Protein AF-Q0HXY3-F1 (afdb_monomer)

Organism: Shewanella sp. (strain MR-7) (NCBI:txid60481)

pLDDT: mean 82.71, std 18.25, range [19.34, 97.94]

Solvent-accessible surface area (backbone atoms only — not comparable to full-atom values): 30133 Å² total; per-residue (Å²): 135,92,78,84,83,84,85,86,87,85,85,87,88,84,88,83,87,74,91,70,56,56,65,58,50,50,54,48,46,68,63,44,48,60,58,51,49,53,45,46,51,52,42,51,54,27,43,51,42,21,31,52,54,48,51,40,48,50,54,32,41,35,62,75,39,20,64,61,47,22,52,50,24,40,48,37,50,49,47,48,60,75,46,47,89,62,48,89,73,83,52,49,72,50,51,52,53,43,42,35,51,50,37,33,39,37,62,71,59,55,51,74,68,55,48,57,56,50,52,31,62,60,63,67,52,95,54,72,78,72,66,78,78,70,94,78,74,95,70,90,75,92,77,77,91,57,96,66,81,86,58,61,68,61,52,53,47,53,50,47,52,52,50,49,54,51,51,52,52,53,52,63,74,45,65,82,48,81,74,85,75,84,73,52,44,64,60,34,66,57,44,61,84,72,54,55,65,56,43,40,48,40,61,74,69,46,38,76,47,73,45,79,58,91,96,45,76,46,80,56,77,72,70,64,79,62,60,68,62,62,69,97,61,80,51,61,51,77,44,78,42,69,46,80,42,75,39,55,87,67,10,53,46,63,45,96,70,88,81,74,94,52,81,78,36,49,64,41,47,57,50,43,61,66,68,32,59,95,61,67,63,64,59,38,63,34,63,79,46,76,50,74,49,74,57,72,92,51,90,75,51,72,64,56,48,52,43,44,50,50,51,51,47,39,54,51,21,52,42,44,49,48,35,26,54,38,38,33,46,49,14,62,46,66,70,48,22,41,51,21,62,66,51,88,61,61,79,64,72,52,68,55,58,52,45,53,65,66,36,63,88,53,87,82,58,84,48,71,73,40,50,52,25,37,40,46,8,47,45,54,55,43,71,42,26,57,44,78,49,77,54,99,88,46,55,44,46,41,65,47,74,56,88,85,72,70,51,75,71,58,44,26,47,52,53,20,55,54,50,20,72,77,74,41,66,81,85,33,41,36,68,45,29,47,53,12,28,51,55,42,48,52,57,28,50,49,50,46,41,61,72,33,42,51,31,70,48,77,92,67,85,74,53,72,72,57,48,57,65,49,68,81,51,71,69,54,61,66,90,78,44,42,76,88,44,40,64,57,48,53,52,53,36,53,57,35,43,77,71,77,36,74,50,44,38,32,74,43,96,70,47,23,30,34,80,44,107

Radius of gyration: 29.01 Å; Cα contacts (8 Å, |Δi|>4): 582; chains: 1; bounding box: 80×61×80 Å

Mean predicted aligned error: 11.61 Å

Sequence (517 aa):
MCGRFFTCYFTFNCMYTGSLISKQTDIMNRKLEPFKREREECNALSDVTNFIAQEIYKLAVIKQYPNEYSEIFNLARNITKELTDLFDQGFNPELEALRDALVDLIVHGATKSDFEGYVSSVLQIENINKLEFGSITPNLESTDNSGEPFDYEKHEHEIKVAAFGVAKQIFFKNRGFKTTIPHKYPPSVIGYRYDYHEALEYYYGLYYHSQVGGNTTTFYHAPYDSFRPYAGRIVDQSKCIEREFLVPDTALSKKESLIYSNSEAIQPMCSLDLLRGEEPKESVIKTTEIRFRLDLSEPLSNDELDRALARLRSVISSAQYSNSVASMLLAENETELIKAYNMPSLKHVEHTEFKRLHKVSLPELNSPHQAKAYLCGLIVLFEHYVRVNSSSDSLSFSWGKNEDGLSTLLRFGAVSIELSKVHGEEGFSAGSVEKGYKLVKEVFNSHIREFQFRRVQFNARLNTKQREKLKGLDPVRLELLHPDDVSRVQEDIERLKRKGRQASVKAQINGSYIITW

Nearest PDB structures (foldseek):
  8otz-assembly1_DP  TM=1.827E-01  e=6.854E+00  Bos taurus
  7rro-assembly1_B0  TM=1.826E-01  e=8.584E+00  Bos taurus

Foldseek 3Di:
DDDDDDDDDDDDDDDDDDDPVVVVCVVVCVVVVVVVVVLLQLLLLLQLLLVLLLLLLLLLCCAPPQPLLQVLLLLLVVLCVLCVVLPPLPCNVLSLVLSLQLSLCLAVLHDPVSLVVVLCVSLVPPDPPVLPDDDDDPDPPPDPPDPDPDDPVVSSVVSSSVSSVSSVVSNVVSRPNDDPDPAQWRSSSSNDDFDLVQQLCCLVVVLSDFDDDPPDTDHDDRSDGRTFTDDPDDFKDKDFDKDKDFADCLAQLNDPDDDDDDPLLVVLSVLSVVLCPPDGDGMAMAGDDMDMDGDVPDDDDPLNVVLRVLVVLQVQQVRLVSQLSRQLSNHNDSVSSSCSVPRDGRDHDPPSNNSNSRRDDAPPSDRSLLSSLLSLLSCLSCVQFWDWDDDPSTIGIHGDGDPVPDDSLVVLVVSLVVCCVVPNNPQSHSVSNVVSNVSSVVSSVVSSLVSQALEEDPPDDDDPVRLVVQVPFDFDDLVSGDPVCSVVVVVVQVVCVVVVHRWGWTADPSNGIYIDD

Structure (mmCIF, N/CA/C/O backbone):
data_AF-Q0HXY3-F1
#
_entry.id   AF-Q0HXY3-F1
#
loop_
_atom_site.group_PDB
_atom_site.id
_atom_site.type_symbol
_atom_site.label_atom_id
_atom_site.label_alt_id
_atom_site.label_comp_id
_atom_site.label_asym_id
_atom_site.label_entity_id
_atom_site.label_seq_id
_atom_site.pdbx_PDB_ins_code
_atom_site.Cartn_x
_atom_site.Cartn_y
_atom_site.Cartn_z
_atom_site.occupancy
_atom_site.B_iso_or_equiv
_atom_site.auth_seq_id
_atom_site.auth_comp_id
_atom_site.auth_asym_id
_atom_site.auth_atom_id
_atom_site.pdbx_PDB_model_num
ATOM 1 N N . MET A 1 1 ? 17.619 -3.295 20.178 1.00 21.39 1 MET A N 1
ATOM 2 C CA . MET A 1 1 ? 19.014 -3.091 19.743 1.00 21.39 1 MET A CA 1
ATOM 3 C C . MET A 1 1 ? 18.963 -2.198 18.521 1.00 21.39 1 MET A C 1
ATOM 5 O O . MET A 1 1 ? 18.390 -2.609 17.524 1.00 21.39 1 MET A O 1
ATOM 9 N N . CYS A 1 2 ? 19.430 -0.957 18.655 1.00 20.14 2 CYS A N 1
ATOM 10 C CA . CYS A 1 2 ? 19.464 0.022 17.571 1.00 20.14 2 CYS A CA 1
ATOM 11 C C . CYS A 1 2 ? 20.668 -0.271 16.671 1.00 20.14 2 CYS A C 1
ATOM 13 O O . CYS A 1 2 ? 21.805 -0.094 17.108 1.00 20.14 2 CYS A O 1
ATOM 15 N N . GLY A 1 3 ? 20.418 -0.728 15.446 1.00 19.69 3 GLY A N 1
ATOM 16 C CA . GLY A 1 3 ? 21.417 -0.808 14.384 1.00 19.69 3 GLY A CA 1
ATOM 17 C C . GLY A 1 3 ? 21.293 0.426 13.499 1.00 19.69 3 GLY A C 1
ATOM 18 O O . GLY A 1 3 ? 20.241 0.663 12.918 1.00 19.69 3 GLY A O 1
ATOM 19 N N . ARG A 1 4 ? 22.346 1.242 13.468 1.00 19.92 4 ARG A N 1
ATOM 20 C CA . ARG A 1 4 ? 22.496 2.398 12.580 1.00 19.92 4 ARG A CA 1
ATOM 21 C C . ARG A 1 4 ? 22.660 1.892 11.143 1.00 19.92 4 ARG A C 1
ATOM 23 O O . ARG A 1 4 ? 23.578 1.115 10.900 1.00 19.92 4 ARG A O 1
ATOM 30 N N . PHE A 1 5 ? 21.817 2.339 10.216 1.00 21.59 5 PHE A N 1
ATOM 31 C CA . PHE A 1 5 ? 22.003 2.075 8.789 1.00 21.59 5 PHE A CA 1
ATOM 32 C C . PHE A 1 5 ? 23.093 2.993 8.220 1.00 21.59 5 PHE A C 1
ATOM 34 O O . PHE A 1 5 ? 23.092 4.203 8.451 1.00 21.59 5 PHE A O 1
ATOM 41 N N . PHE A 1 6 ? 24.056 2.389 7.524 1.00 21.06 6 PHE A N 1
ATOM 42 C CA . PHE A 1 6 ? 25.170 3.065 6.865 1.00 21.06 6 PHE A CA 1
ATOM 43 C C . PHE A 1 6 ? 24.721 3.704 5.544 1.00 21.06 6 PHE A C 1
ATOM 45 O O . PHE A 1 6 ? 24.040 3.089 4.730 1.00 21.06 6 PHE A O 1
ATOM 52 N N . THR A 1 7 ? 25.145 4.948 5.330 1.00 21.31 7 THR A N 1
ATOM 53 C CA . THR A 1 7 ? 24.964 5.727 4.099 1.00 21.31 7 THR A CA 1
ATOM 54 C C . THR A 1 7 ? 26.051 5.347 3.085 1.00 21.31 7 THR A C 1
ATOM 56 O O . THR A 1 7 ? 27.235 5.479 3.394 1.00 21.31 7 THR A O 1
ATOM 59 N N . CYS A 1 8 ? 25.684 4.901 1.879 1.00 19.86 8 CYS A N 1
ATOM 60 C CA . CYS A 1 8 ? 26.626 4.735 0.762 1.00 19.86 8 CYS A CA 1
ATOM 61 C C . CYS A 1 8 ? 26.729 6.033 -0.057 1.00 19.86 8 CYS A C 1
ATOM 63 O O . CYS A 1 8 ? 25.716 6.602 -0.458 1.00 19.86 8 CYS A O 1
ATOM 65 N N . TYR A 1 9 ? 27.958 6.489 -0.317 1.00 20.53 9 TYR A N 1
ATOM 66 C CA . TYR A 1 9 ? 28.270 7.634 -1.177 1.00 20.53 9 TYR A CA 1
ATOM 67 C C . TYR A 1 9 ? 28.681 7.137 -2.567 1.00 20.53 9 TYR A C 1
ATOM 69 O O . TYR A 1 9 ? 29.635 6.372 -2.677 1.00 20.53 9 TYR A O 1
ATOM 77 N N . PHE A 1 10 ? 28.032 7.623 -3.625 1.00 21.39 10 PHE A N 1
ATOM 78 C CA . PHE A 1 10 ? 28.532 7.498 -4.997 1.00 21.39 10 PHE A CA 1
ATOM 79 C C . PHE A 1 10 ? 28.886 8.885 -5.543 1.00 21.39 10 PHE A C 1
ATOM 81 O O . PHE A 1 10 ? 28.029 9.761 -5.652 1.00 21.39 10 PHE A O 1
ATOM 88 N N . THR A 1 11 ? 30.155 9.092 -5.894 1.00 19.34 11 THR A N 1
ATOM 89 C CA . THR A 1 11 ? 30.667 10.288 -6.578 1.00 19.34 11 THR A CA 1
ATOM 90 C C . THR A 1 11 ? 30.935 9.961 -8.045 1.00 19.34 11 THR A C 1
ATOM 92 O O . THR A 1 11 ? 31.840 9.192 -8.354 1.00 19.34 11 THR A O 1
ATOM 95 N N . PHE A 1 12 ? 30.195 10.584 -8.964 1.00 21.41 12 PHE A N 1
ATOM 96 C CA . PHE A 1 12 ? 30.535 10.595 -10.390 1.00 21.41 12 PHE A CA 1
ATOM 97 C C . PHE A 1 12 ? 31.265 11.899 -10.731 1.00 21.41 12 PHE A C 1
ATOM 99 O O . PHE A 1 12 ? 30.680 12.979 -10.679 1.00 21.41 12 PHE A O 1
ATOM 106 N N . ASN A 1 13 ? 32.546 11.802 -11.091 1.00 19.45 13 ASN A N 1
ATOM 107 C CA . ASN A 1 13 ? 33.308 12.902 -11.682 1.00 19.45 13 ASN A CA 1
ATOM 108 C C . ASN A 1 13 ? 33.242 12.784 -13.207 1.00 19.45 13 ASN A C 1
ATOM 110 O O . ASN A 1 13 ? 33.791 11.844 -13.773 1.00 19.45 13 ASN A O 1
ATOM 114 N N . CYS A 1 14 ? 32.623 13.757 -13.875 1.00 21.66 14 CYS A N 1
ATOM 115 C CA . CYS A 1 14 ? 32.683 13.884 -15.328 1.00 21.66 14 CYS A CA 1
ATOM 116 C C . CYS A 1 14 ? 33.400 15.197 -15.673 1.00 21.66 14 CYS A C 1
ATOM 118 O O . CYS A 1 14 ? 32.903 16.282 -15.372 1.00 21.66 14 CYS A O 1
ATOM 120 N N . MET A 1 15 ? 34.590 15.101 -16.271 1.00 20.77 15 MET A N 1
ATOM 121 C CA . MET A 1 15 ? 35.350 16.248 -16.770 1.00 20.77 15 MET A CA 1
ATOM 122 C C . MET A 1 15 ? 35.171 16.427 -18.290 1.00 20.77 15 MET A C 1
ATOM 124 O O . MET A 1 15 ? 35.292 15.467 -19.042 1.00 20.77 15 MET A O 1
ATOM 128 N N . TYR A 1 16 ? 35.035 17.704 -18.679 1.00 23.64 16 TYR A N 1
ATOM 129 C CA . TYR A 1 16 ? 35.553 18.402 -19.877 1.00 23.64 16 TYR A CA 1
ATOM 130 C C . TYR A 1 16 ? 34.632 18.933 -21.009 1.00 23.64 16 TYR A C 1
ATOM 132 O O . TYR A 1 16 ? 33.894 18.209 -21.664 1.00 23.64 16 TYR A O 1
ATOM 140 N N . THR A 1 17 ? 34.883 20.234 -21.293 1.00 24.36 17 THR A N 1
ATOM 141 C CA . THR A 1 17 ? 34.627 21.107 -22.478 1.00 24.36 17 THR A CA 1
ATOM 142 C C . THR A 1 17 ? 33.166 21.368 -22.898 1.00 24.36 17 THR A C 1
ATOM 144 O O . THR A 1 17 ? 32.383 20.447 -22.997 1.00 24.36 17 THR A O 1
ATOM 147 N N . GLY A 1 18 ? 32.669 22.572 -23.220 1.00 23.97 18 GLY A N 1
ATOM 148 C CA . GLY A 1 18 ? 33.261 23.897 -23.426 1.00 23.97 18 GLY A CA 1
ATOM 149 C C . GLY A 1 18 ? 32.176 24.975 -23.684 1.00 23.97 18 GLY A C 1
ATOM 150 O O . GLY A 1 18 ? 31.422 24.910 -24.649 1.00 23.97 18 GLY A O 1
ATOM 151 N N . SER A 1 19 ? 32.110 25.960 -22.781 1.00 31.58 19 SER A N 1
ATOM 152 C CA . SER A 1 19 ? 31.764 27.402 -22.873 1.00 31.58 19 SER A CA 1
ATOM 153 C C . SER A 1 19 ? 30.618 27.998 -23.734 1.00 31.58 19 SER A C 1
ATOM 155 O O . SER A 1 19 ? 30.267 29.148 -23.469 1.00 31.58 19 SER A O 1
ATOM 157 N N . LEU A 1 20 ? 30.011 27.331 -24.719 1.00 29.36 20 LEU A N 1
ATOM 158 C CA . LEU A 1 20 ? 28.895 27.909 -25.514 1.00 29.36 20 LEU A CA 1
ATOM 159 C C . LEU A 1 20 ? 27.551 27.209 -25.277 1.00 29.36 20 LEU A C 1
ATOM 161 O O . LEU A 1 20 ? 26.500 27.833 -25.401 1.00 29.36 20 LEU A O 1
ATOM 165 N N . ILE A 1 21 ? 27.596 25.964 -24.804 1.00 31.11 21 ILE A N 1
ATOM 166 C CA . ILE A 1 21 ? 26.435 25.205 -24.330 1.00 31.11 21 ILE A CA 1
ATOM 167 C C . ILE A 1 21 ? 25.970 25.731 -22.957 1.00 31.11 21 ILE A C 1
ATOM 169 O O . ILE A 1 21 ? 24.773 25.807 -22.705 1.00 31.11 21 ILE A O 1
ATOM 173 N N . SER A 1 22 ? 26.877 26.238 -22.107 1.00 32.88 22 SER A N 1
ATOM 174 C CA . SER A 1 22 ? 26.550 26.584 -20.710 1.00 32.88 22 SER A CA 1
ATOM 175 C C . SER A 1 22 ? 25.483 27.674 -20.557 1.00 32.88 22 SER A C 1
ATOM 177 O O . SER A 1 22 ? 24.678 27.587 -19.642 1.00 32.88 22 SER A O 1
ATOM 179 N N . LYS A 1 23 ? 25.397 28.664 -21.459 1.00 31.06 23 LYS A N 1
ATOM 180 C CA . LYS A 1 23 ? 24.366 29.718 -21.367 1.00 31.06 23 LYS A CA 1
ATOM 181 C C . LYS A 1 23 ? 22.980 29.244 -21.812 1.00 31.06 23 LYS A C 1
ATOM 183 O O . LYS A 1 23 ? 21.984 29.714 -21.271 1.00 31.06 23 LYS A O 1
ATOM 188 N N . GLN A 1 24 ? 22.896 28.320 -22.770 1.00 30.47 24 GLN A N 1
ATOM 189 C CA . GLN A 1 24 ? 21.624 27.727 -23.201 1.00 30.47 24 GLN A CA 1
ATOM 190 C C . GLN A 1 24 ? 21.155 26.651 -22.213 1.00 30.47 24 GLN A C 1
ATOM 192 O O . GLN A 1 24 ? 19.968 26.609 -21.893 1.00 30.47 24 GLN A O 1
ATOM 197 N N . THR A 1 25 ? 22.086 25.874 -21.651 1.00 34.53 25 THR A N 1
ATOM 198 C CA . THR A 1 25 ? 21.824 24.916 -20.571 1.00 34.53 25 THR A CA 1
ATOM 199 C C . THR A 1 25 ? 21.463 25.618 -19.265 1.00 34.53 25 THR A C 1
ATOM 201 O O . THR A 1 25 ? 20.547 25.164 -18.604 1.00 34.53 25 THR A O 1
ATOM 204 N N . ASP A 1 26 ? 22.050 26.772 -18.924 1.00 31.97 26 ASP A N 1
ATOM 205 C CA . ASP A 1 26 ? 21.639 27.559 -17.746 1.00 31.97 26 ASP A CA 1
ATOM 206 C C . ASP A 1 26 ? 20.238 28.166 -17.900 1.00 31.97 26 ASP A C 1
ATOM 208 O O . ASP A 1 26 ? 19.475 28.230 -16.936 1.00 31.97 26 ASP A O 1
ATOM 212 N N . ILE A 1 27 ? 19.858 28.599 -19.108 1.00 34.38 27 ILE A N 1
ATOM 213 C CA . ILE A 1 27 ? 18.516 29.142 -19.377 1.00 34.38 27 ILE A CA 1
ATOM 214 C C . ILE A 1 27 ? 17.468 28.018 -19.457 1.00 34.38 27 ILE A C 1
ATOM 216 O O . ILE A 1 27 ? 16.345 28.210 -18.988 1.00 34.38 27 ILE A O 1
ATOM 220 N N . MET A 1 28 ? 17.814 26.845 -20.005 1.00 30.34 28 MET A N 1
ATOM 221 C CA . MET A 1 28 ? 16.953 25.655 -19.968 1.00 30.34 28 MET A CA 1
ATOM 222 C C . MET A 1 28 ? 16.841 25.078 -18.554 1.00 30.34 28 MET A C 1
ATOM 224 O O . MET A 1 28 ? 15.725 24.828 -18.116 1.00 30.34 28 MET A O 1
ATOM 228 N N . ASN A 1 29 ? 17.936 24.966 -17.798 1.00 35.06 29 ASN A N 1
ATOM 229 C CA . ASN A 1 29 ? 17.931 24.504 -16.407 1.00 35.06 29 ASN A CA 1
ATOM 230 C C . ASN A 1 29 ? 17.104 25.439 -15.518 1.00 35.06 29 ASN A C 1
ATOM 232 O O . ASN A 1 29 ? 16.240 24.965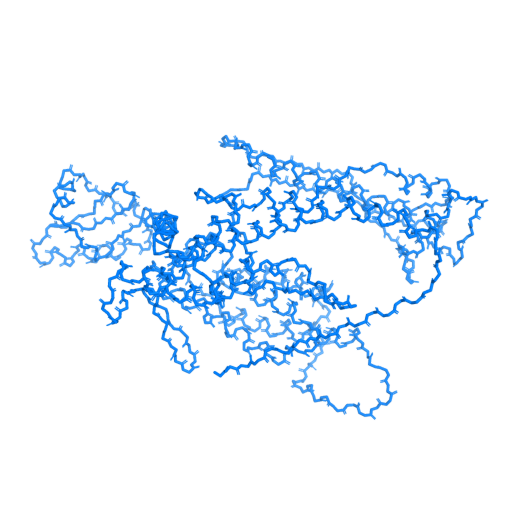 -14.792 1.00 35.06 29 ASN A O 1
ATOM 236 N N . ARG A 1 30 ? 17.238 26.769 -15.654 1.00 36.84 30 ARG A N 1
ATOM 237 C CA . ARG A 1 30 ? 16.398 27.733 -14.910 1.00 36.84 30 ARG A CA 1
ATOM 238 C C . ARG A 1 30 ? 14.912 27.686 -15.280 1.00 36.84 30 ARG A C 1
ATOM 240 O O . ARG A 1 30 ? 14.084 28.086 -14.469 1.00 36.84 30 ARG A O 1
ATOM 247 N N . LYS A 1 31 ? 14.560 27.225 -16.487 1.00 36.16 31 LYS A N 1
ATOM 248 C CA . LYS A 1 31 ? 13.163 27.016 -16.907 1.00 36.16 31 LYS A CA 1
ATOM 249 C C . LYS A 1 31 ? 12.628 25.622 -16.562 1.00 36.16 31 LYS A C 1
ATOM 251 O O . LYS A 1 31 ? 11.419 25.496 -16.434 1.00 36.16 31 LYS A O 1
ATOM 256 N N . LEU A 1 32 ? 13.487 24.611 -16.414 1.00 44.09 32 LEU A N 1
ATOM 257 C CA . LEU A 1 32 ? 13.141 23.222 -16.075 1.00 44.09 32 LEU A CA 1
ATOM 258 C C . LEU A 1 32 ? 13.079 22.974 -14.559 1.00 44.09 32 LEU A C 1
ATOM 260 O O . LEU A 1 32 ? 12.295 22.137 -14.119 1.00 44.09 32 LEU A O 1
ATOM 264 N N . GLU A 1 33 ? 13.847 23.723 -13.766 1.00 55.84 33 GLU A N 1
ATOM 265 C CA . GLU A 1 33 ? 13.860 23.679 -12.295 1.00 55.84 33 GLU A CA 1
ATOM 266 C C . GLU A 1 33 ? 12.461 23.829 -11.655 1.00 55.84 33 GLU A C 1
ATOM 268 O O . GLU A 1 33 ? 12.112 22.996 -10.818 1.00 55.84 33 GLU A O 1
ATOM 273 N N . PRO A 1 34 ? 11.601 24.790 -12.066 1.00 56.31 34 PRO A N 1
ATOM 274 C CA . PRO A 1 34 ? 10.257 24.922 -11.500 1.00 56.31 34 PRO A CA 1
ATOM 275 C C . PRO A 1 34 ? 9.361 23.714 -11.803 1.00 56.31 34 PRO A C 1
ATOM 277 O O . PRO A 1 34 ? 8.656 23.239 -10.919 1.00 56.31 34 PRO A O 1
ATOM 280 N N . PHE A 1 35 ? 9.427 23.174 -13.028 1.00 58.62 35 PHE A N 1
ATOM 281 C CA . PHE A 1 35 ? 8.640 21.999 -13.426 1.00 58.62 35 PHE A CA 1
ATOM 282 C C . PHE A 1 35 ? 9.129 20.719 -12.745 1.00 58.62 35 PHE A C 1
ATOM 284 O O . PHE A 1 35 ? 8.327 19.846 -12.419 1.00 58.62 35 PHE A O 1
ATOM 291 N N . LYS A 1 36 ? 10.440 20.597 -12.513 1.00 74.94 36 LYS A N 1
ATOM 292 C CA . LYS A 1 36 ? 11.016 19.492 -11.743 1.00 74.94 36 LYS A CA 1
ATOM 293 C C . LYS A 1 36 ? 10.540 19.549 -10.290 1.00 74.94 36 LYS A C 1
ATOM 295 O O . LYS A 1 36 ? 10.072 18.539 -9.772 1.00 74.94 36 LYS A O 1
ATOM 300 N N . ARG A 1 37 ? 10.561 20.738 -9.682 1.00 76.94 37 ARG A N 1
ATOM 301 C CA . ARG A 1 37 ? 10.107 20.954 -8.305 1.00 76.94 37 ARG A CA 1
ATOM 302 C C . ARG A 1 37 ? 8.621 20.652 -8.122 1.00 76.94 37 ARG A C 1
ATOM 304 O O . ARG A 1 37 ? 8.264 19.903 -7.222 1.00 76.94 37 ARG A O 1
ATOM 311 N N . GLU A 1 38 ? 7.769 21.161 -9.010 1.00 80.31 38 GLU A N 1
ATOM 312 C CA . GLU A 1 38 ? 6.322 20.906 -8.969 1.00 80.31 38 GLU A CA 1
ATOM 313 C C . GLU A 1 38 ? 6.005 19.405 -9.099 1.00 80.31 38 GLU A C 1
ATOM 315 O O . GLU A 1 38 ? 5.144 18.877 -8.391 1.00 80.31 38 GLU A O 1
ATOM 320 N N . ARG A 1 39 ? 6.739 18.681 -9.958 1.00 83.94 39 ARG A N 1
ATOM 321 C CA . ARG A 1 39 ? 6.610 17.220 -10.092 1.00 83.94 39 ARG A CA 1
ATOM 322 C C . ARG A 1 39 ? 7.024 16.484 -8.821 1.00 83.94 39 ARG A C 1
ATOM 324 O O . ARG A 1 39 ? 6.315 15.569 -8.404 1.00 83.94 39 ARG A O 1
ATOM 331 N N . GLU A 1 40 ? 8.145 16.866 -8.216 1.00 85.69 40 GLU A N 1
ATOM 332 C CA . GLU A 1 40 ? 8.629 16.292 -6.954 1.00 85.69 40 GLU A CA 1
ATOM 333 C C . GLU A 1 40 ? 7.625 16.524 -5.817 1.00 85.69 40 GLU A C 1
ATOM 335 O O . GLU A 1 40 ? 7.261 15.574 -5.126 1.00 85.69 40 GLU A O 1
ATOM 340 N N . GLU A 1 41 ? 7.088 17.739 -5.687 1.00 88.06 41 GLU A N 1
ATOM 341 C CA . GLU A 1 41 ? 6.056 18.081 -4.700 1.00 88.06 41 GLU A CA 1
ATOM 342 C C . GLU A 1 41 ? 4.762 17.281 -4.913 1.00 88.06 41 GLU A C 1
ATOM 344 O O . GLU A 1 41 ? 4.200 16.732 -3.961 1.00 88.06 41 GLU A O 1
ATOM 349 N N . CYS A 1 42 ? 4.295 17.157 -6.161 1.00 87.69 42 CYS A N 1
ATOM 350 C CA . CYS A 1 42 ? 3.106 16.367 -6.493 1.00 87.69 42 CYS A CA 1
ATOM 351 C C . CYS A 1 42 ? 3.292 14.875 -6.185 1.00 87.69 42 CYS A C 1
ATOM 353 O O . CYS A 1 42 ? 2.372 14.222 -5.674 1.00 87.69 42 CYS A O 1
ATOM 355 N N . ASN A 1 43 ? 4.473 14.332 -6.491 1.00 89.62 43 ASN A N 1
ATOM 356 C CA . ASN A 1 43 ? 4.819 12.945 -6.196 1.00 89.62 43 ASN A CA 1
ATOM 357 C C . ASN A 1 43 ? 4.860 12.715 -4.683 1.00 89.62 43 ASN A C 1
ATOM 359 O O . ASN A 1 43 ? 4.164 11.827 -4.193 1.00 89.62 43 ASN A O 1
ATOM 363 N N . ALA A 1 44 ? 5.585 13.562 -3.949 1.00 91.56 44 ALA A N 1
ATOM 364 C CA . ALA A 1 44 ? 5.709 13.471 -2.500 1.00 91.56 44 ALA A CA 1
ATOM 365 C C . ALA A 1 44 ? 4.345 13.595 -1.806 1.00 91.56 44 ALA A C 1
ATOM 367 O O . ALA A 1 44 ? 4.032 12.811 -0.912 1.00 91.56 44 ALA A O 1
ATOM 368 N N . LEU A 1 45 ? 3.492 14.534 -2.240 1.00 93.00 45 LEU A N 1
ATOM 369 C CA . LEU A 1 45 ? 2.134 14.670 -1.707 1.00 93.00 45 LEU A CA 1
ATOM 370 C C . LEU A 1 45 ? 1.289 13.416 -1.975 1.00 93.00 45 LEU A C 1
ATOM 372 O O . LEU A 1 45 ? 0.496 13.018 -1.122 1.00 93.00 45 LEU A O 1
ATOM 376 N N . SER A 1 46 ? 1.435 12.789 -3.143 1.00 92.69 46 SER A N 1
ATOM 377 C CA . SER A 1 46 ? 0.707 11.557 -3.470 1.00 92.69 46 SER A CA 1
ATOM 378 C C . SER A 1 46 ? 1.165 10.380 -2.610 1.00 92.69 46 SER A C 1
ATOM 380 O O . SER A 1 46 ? 0.328 9.670 -2.049 1.00 92.69 46 SER A O 1
ATOM 382 N N . ASP A 1 47 ? 2.477 10.221 -2.445 1.00 93.12 47 ASP A N 1
ATOM 383 C CA . ASP A 1 47 ? 3.070 9.133 -1.669 1.00 93.12 47 ASP A CA 1
ATOM 384 C C . ASP A 1 47 ? 2.745 9.270 -0.172 1.00 93.12 47 ASP A C 1
ATOM 386 O O . ASP A 1 47 ? 2.270 8.304 0.434 1.00 93.12 47 ASP A O 1
ATOM 390 N N . VAL A 1 48 ? 2.883 10.474 0.407 1.00 95.75 48 VAL A N 1
ATOM 391 C CA . VAL A 1 48 ? 2.547 10.721 1.821 1.00 95.75 48 VAL A CA 1
ATOM 392 C C . VAL A 1 48 ? 1.045 10.590 2.082 1.00 95.75 48 VAL A C 1
ATOM 394 O O . VAL A 1 48 ? 0.643 10.137 3.146 1.00 95.75 48 VAL A O 1
ATOM 397 N N . THR A 1 49 ? 0.189 10.945 1.116 1.00 95.81 49 THR A N 1
ATOM 398 C CA . THR A 1 49 ? -1.271 10.789 1.250 1.00 95.81 49 THR A CA 1
ATOM 399 C C . THR A 1 49 ? -1.656 9.319 1.378 1.00 95.81 49 THR A C 1
ATOM 401 O O . THR A 1 49 ? -2.434 8.951 2.259 1.00 95.81 49 THR A O 1
ATOM 404 N N . ASN A 1 50 ? -1.097 8.476 0.512 1.00 95.31 50 ASN A N 1
ATOM 405 C CA . ASN A 1 50 ? -1.318 7.035 0.544 1.00 95.31 50 ASN A CA 1
ATOM 406 C C . ASN A 1 50 ? -0.742 6.415 1.829 1.00 95.31 50 ASN A C 1
ATOM 408 O O . ASN A 1 50 ? -1.430 5.632 2.481 1.00 95.31 50 ASN A O 1
ATOM 412 N N . PHE A 1 51 ? 0.448 6.852 2.259 1.00 96.88 51 PHE A N 1
ATOM 413 C CA . PHE A 1 51 ? 1.036 6.474 3.547 1.00 96.88 51 PHE A CA 1
ATOM 414 C C . PHE A 1 51 ? 0.141 6.871 4.735 1.00 96.88 51 PHE A C 1
ATOM 416 O O . PHE A 1 51 ? -0.157 6.063 5.606 1.00 96.88 51 PHE A O 1
ATOM 423 N N . ILE A 1 52 ? -0.382 8.095 4.771 1.00 97.62 52 ILE A N 1
ATOM 424 C CA . ILE A 1 52 ? -1.308 8.512 5.830 1.00 97.62 52 ILE A CA 1
ATOM 425 C C . ILE A 1 52 ? -2.552 7.611 5.815 1.00 97.62 52 ILE A C 1
ATOM 427 O O . ILE A 1 52 ? -2.968 7.110 6.858 1.00 97.62 52 ILE A O 1
ATOM 431 N N . ALA A 1 53 ? -3.139 7.363 4.641 1.00 96.81 53 ALA A N 1
ATOM 432 C CA . ALA A 1 53 ? -4.333 6.533 4.514 1.00 96.81 53 ALA A CA 1
ATOM 433 C C . ALA A 1 53 ? -4.104 5.079 4.975 1.00 96.81 53 ALA A C 1
ATOM 435 O O . ALA A 1 53 ? -4.967 4.520 5.660 1.00 96.81 53 ALA A O 1
ATOM 436 N N . GLN A 1 54 ? -2.963 4.471 4.630 1.00 96.75 54 GLN A N 1
ATOM 437 C CA . GLN A 1 54 ? -2.636 3.099 5.033 1.00 96.75 54 GLN A CA 1
ATOM 438 C C . GLN A 1 54 ? -2.414 2.998 6.550 1.00 96.75 54 GLN A C 1
ATOM 440 O O . GLN A 1 54 ? -2.892 2.055 7.181 1.00 96.75 54 GLN A O 1
ATOM 445 N N . GLU A 1 55 ? -1.759 3.987 7.167 1.00 97.94 55 GLU A N 1
ATOM 446 C CA . GLU A 1 55 ? -1.481 3.962 8.604 1.00 97.94 55 GLU A CA 1
ATOM 447 C C . GLU A 1 55 ? -2.757 4.191 9.423 1.00 97.94 55 GLU A C 1
ATOM 449 O O . GLU A 1 55 ? -2.981 3.508 10.424 1.00 97.94 55 GLU A O 1
ATOM 454 N N . ILE A 1 56 ? -3.675 5.051 8.958 1.00 97.81 56 ILE A N 1
ATOM 455 C CA . ILE A 1 56 ? -5.007 5.182 9.574 1.00 97.81 56 ILE A CA 1
ATOM 456 C C . ILE A 1 56 ? -5.770 3.848 9.515 1.00 97.81 56 ILE A C 1
ATOM 458 O O . ILE A 1 56 ? -6.408 3.457 10.500 1.00 97.81 56 ILE A O 1
ATOM 462 N N . TYR A 1 57 ? -5.697 3.135 8.386 1.00 97.38 57 TYR A N 1
ATOM 463 C CA . TYR A 1 57 ? -6.287 1.804 8.245 1.00 97.38 57 TYR A CA 1
ATOM 464 C C . TYR A 1 57 ? -5.661 0.800 9.224 1.00 97.38 57 TYR A C 1
ATOM 466 O O . TYR A 1 57 ? -6.398 0.140 9.958 1.00 97.38 57 TYR A O 1
ATOM 474 N N . LYS A 1 58 ? -4.327 0.730 9.325 1.00 97.31 58 LYS A N 1
ATOM 475 C CA . LYS A 1 58 ? -3.633 -0.160 10.276 1.00 97.31 58 LYS A CA 1
ATOM 476 C C . LYS A 1 58 ? -4.045 0.111 11.717 1.00 97.31 58 LYS A C 1
ATOM 478 O O . LYS A 1 58 ? -4.362 -0.828 12.443 1.00 97.31 58 LYS A O 1
ATOM 483 N N . LEU A 1 59 ? -4.133 1.379 12.124 1.00 97.56 59 LEU A N 1
ATOM 484 C CA . LEU A 1 59 ? -4.632 1.750 13.452 1.00 97.56 59 LEU A CA 1
ATOM 485 C C . LEU A 1 59 ? -6.056 1.229 13.692 1.00 97.56 59 LEU A C 1
ATOM 487 O O . LEU A 1 59 ? -6.372 0.759 14.789 1.00 97.56 59 LEU A O 1
ATOM 491 N N . ALA A 1 60 ? -6.926 1.303 12.682 1.00 96.88 60 ALA A N 1
ATOM 492 C CA . ALA A 1 60 ? -8.282 0.773 12.775 1.00 96.88 60 ALA A CA 1
ATOM 493 C C . ALA A 1 60 ? -8.289 -0.763 12.889 1.00 96.88 60 ALA A C 1
ATOM 495 O O . ALA A 1 60 ? -9.062 -1.301 13.687 1.00 96.88 60 ALA A O 1
ATOM 496 N N . VAL A 1 61 ? -7.401 -1.459 12.168 1.00 96.50 61 VAL A N 1
ATOM 497 C CA . VAL A 1 61 ? -7.213 -2.914 12.293 1.00 96.50 61 VAL A CA 1
ATOM 498 C C . VAL A 1 61 ? -6.712 -3.274 13.691 1.00 96.50 61 VAL A C 1
ATOM 500 O O . VAL A 1 61 ? -7.308 -4.138 14.318 1.00 96.50 61 VAL A O 1
ATOM 503 N N . ILE A 1 62 ? -5.714 -2.573 14.244 1.00 95.75 62 ILE A N 1
ATOM 504 C CA . ILE A 1 62 ? -5.231 -2.803 15.621 1.00 95.75 62 ILE A CA 1
ATOM 505 C C . ILE A 1 62 ? -6.375 -2.675 16.631 1.00 95.75 62 ILE A C 1
ATOM 507 O O . ILE A 1 62 ? -6.475 -3.465 17.569 1.00 95.75 62 ILE A O 1
ATOM 511 N N . LYS A 1 63 ? -7.263 -1.689 16.456 1.00 93.56 63 LYS A N 1
ATOM 512 C CA . LYS A 1 63 ? -8.416 -1.522 17.347 1.00 93.56 63 LYS A CA 1
ATOM 513 C C . LYS A 1 63 ? -9.412 -2.678 17.251 1.00 93.56 63 LYS A C 1
ATOM 515 O O . LYS A 1 63 ? -9.963 -3.073 18.277 1.00 93.56 63 LYS A O 1
ATOM 520 N N . GLN A 1 64 ? -9.711 -3.141 16.040 1.00 91.06 64 GLN A N 1
ATOM 521 C CA . GLN A 1 64 ? -10.805 -4.083 15.798 1.00 91.06 64 GLN A CA 1
ATOM 522 C C . GLN A 1 64 ? -10.357 -5.554 15.863 1.00 91.06 64 GLN A C 1
ATOM 524 O O . GLN A 1 64 ? -11.101 -6.385 16.381 1.00 91.06 64 GLN A O 1
ATOM 529 N N . TYR A 1 65 ? -9.146 -5.855 15.394 1.00 92.44 65 TYR A N 1
ATOM 530 C CA . TYR A 1 65 ? -8.558 -7.191 15.251 1.00 92.44 65 TYR A CA 1
ATOM 531 C C . TYR A 1 65 ? -7.108 -7.245 15.794 1.00 92.44 65 TYR A C 1
ATOM 533 O O . TYR A 1 65 ? -6.192 -7.634 15.070 1.00 92.44 65 TYR A O 1
ATOM 541 N N . PRO A 1 66 ? -6.848 -6.866 17.064 1.00 93.06 66 PRO A N 1
ATOM 542 C CA . PRO A 1 66 ? -5.483 -6.768 17.604 1.00 93.06 66 PRO A CA 1
ATOM 543 C C . PRO A 1 66 ? -4.687 -8.083 17.545 1.00 93.06 66 PRO A C 1
ATOM 545 O O . PRO A 1 66 ? -3.479 -8.069 17.301 1.00 93.06 66 PRO A O 1
ATOM 548 N N . ASN A 1 67 ? -5.360 -9.221 17.750 1.00 92.50 67 ASN A N 1
ATOM 549 C CA . ASN A 1 67 ? -4.723 -10.540 17.727 1.00 92.50 67 ASN A CA 1
ATOM 550 C C . ASN A 1 67 ? -4.296 -10.919 16.306 1.00 92.50 67 ASN A C 1
ATOM 552 O O . ASN A 1 67 ? -3.126 -11.205 16.089 1.00 92.50 67 ASN A O 1
ATOM 556 N N . GLU A 1 68 ? -5.211 -10.825 15.339 1.00 94.81 68 GLU A N 1
ATOM 557 C CA . GLU A 1 68 ? -4.923 -11.129 13.931 1.00 94.81 68 GLU A CA 1
ATOM 558 C C . GLU A 1 68 ? -3.870 -10.169 13.354 1.00 94.81 68 GLU A C 1
ATOM 560 O O . GLU A 1 68 ? -2.964 -10.597 12.646 1.00 94.81 68 GLU A O 1
ATOM 565 N N . TYR A 1 69 ? -3.910 -8.882 13.732 1.00 96.25 69 TYR A N 1
ATOM 566 C CA . TYR A 1 69 ? -2.847 -7.927 13.400 1.00 96.25 69 TYR A CA 1
ATOM 567 C C . TYR A 1 69 ? -1.485 -8.408 13.915 1.00 96.25 69 TYR A C 1
ATOM 569 O O . TYR A 1 69 ? -0.499 -8.391 13.184 1.00 96.25 69 TYR A O 1
ATOM 577 N N . SER A 1 70 ? -1.427 -8.854 15.174 1.00 96.12 70 SER A N 1
ATOM 578 C CA . SER A 1 70 ? -0.193 -9.362 15.782 1.00 96.12 70 SER A CA 1
ATOM 579 C C . SER A 1 70 ? 0.293 -10.641 15.093 1.00 96.12 70 SER A C 1
ATOM 581 O O . SER A 1 70 ? 1.492 -10.803 14.887 1.00 96.12 70 SER A O 1
ATOM 583 N N . GLU A 1 71 ? -0.610 -11.544 14.712 1.00 95.69 71 GLU A N 1
ATOM 584 C CA . GLU A 1 71 ? -0.278 -12.776 13.987 1.00 95.69 71 GLU A CA 1
ATOM 585 C C . GLU A 1 71 ? 0.329 -12.477 12.612 1.00 95.69 71 GLU A C 1
ATOM 587 O O . GLU A 1 71 ? 1.412 -12.980 12.311 1.00 95.69 71 GLU A O 1
ATOM 592 N N . ILE A 1 72 ? -0.298 -11.600 11.819 1.00 97.38 72 ILE A N 1
ATOM 593 C CA . ILE A 1 72 ? 0.219 -11.193 10.502 1.00 97.38 72 ILE A CA 1
ATOM 594 C C . ILE A 1 72 ? 1.556 -10.449 10.649 1.00 97.38 72 ILE A C 1
ATOM 596 O O . ILE A 1 72 ? 2.506 -10.733 9.919 1.00 97.38 72 ILE A O 1
ATOM 600 N N . PHE A 1 73 ? 1.676 -9.547 11.631 1.00 96.56 73 PHE A N 1
ATOM 601 C CA . PHE A 1 73 ? 2.929 -8.835 11.906 1.00 96.56 73 PHE A CA 1
ATOM 602 C C . PHE A 1 73 ? 4.073 -9.808 12.225 1.00 96.56 73 PHE A C 1
ATOM 604 O O . PHE A 1 73 ? 5.181 -9.689 11.701 1.00 96.56 73 PHE A O 1
ATOM 611 N N . ASN A 1 74 ? 3.815 -10.797 13.085 1.00 95.69 74 ASN A N 1
ATOM 612 C CA . ASN A 1 74 ? 4.822 -11.789 13.449 1.00 95.69 74 ASN A CA 1
ATOM 613 C C . ASN A 1 74 ? 5.133 -12.749 12.297 1.00 95.69 74 ASN A C 1
ATOM 615 O O . ASN A 1 74 ? 6.284 -13.159 12.183 1.00 95.69 74 ASN A O 1
ATOM 619 N N . LEU A 1 75 ? 4.166 -13.072 11.431 1.00 96.38 75 LEU A N 1
ATOM 620 C CA . LEU A 1 75 ? 4.413 -13.832 10.204 1.00 96.38 75 LEU A CA 1
ATOM 621 C C . LEU A 1 75 ? 5.427 -13.107 9.312 1.00 96.38 75 LEU A C 1
ATOM 623 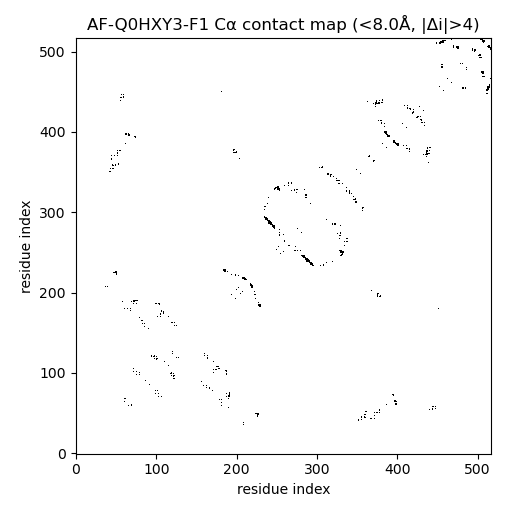O O . LEU A 1 75 ? 6.444 -13.701 8.962 1.00 96.38 75 LEU A O 1
ATOM 627 N N . ALA A 1 76 ? 5.203 -11.822 9.020 1.00 95.81 76 ALA A N 1
ATOM 628 C CA . ALA A 1 76 ? 6.133 -11.011 8.233 1.00 95.81 76 ALA A CA 1
ATOM 629 C C . ALA A 1 76 ? 7.531 -10.976 8.871 1.00 95.81 76 ALA A C 1
ATOM 631 O O . ALA A 1 76 ? 8.533 -11.232 8.206 1.00 95.81 76 ALA A O 1
ATOM 632 N N . ARG A 1 77 ? 7.596 -10.757 10.191 1.00 93.88 77 ARG A N 1
ATOM 633 C CA . ARG A 1 77 ? 8.858 -10.758 10.944 1.00 93.88 77 ARG A CA 1
ATOM 634 C C . ARG A 1 77 ? 9.580 -12.104 10.886 1.00 93.88 77 ARG A C 1
ATOM 636 O O . ARG A 1 77 ? 10.804 -12.133 10.812 1.00 93.88 77 ARG A O 1
ATOM 643 N N . ASN A 1 78 ? 8.844 -13.209 10.960 1.00 94.19 78 ASN A N 1
ATOM 644 C CA . ASN A 1 78 ? 9.412 -14.551 10.893 1.00 94.19 78 ASN A CA 1
ATOM 645 C C . ASN A 1 78 ? 9.922 -14.866 9.485 1.00 94.19 78 ASN A C 1
ATOM 647 O O . ASN A 1 78 ? 11.013 -15.406 9.372 1.00 94.19 78 ASN A O 1
ATOM 651 N N . ILE A 1 79 ? 9.199 -14.461 8.435 1.00 95.12 79 ILE A N 1
ATOM 652 C CA . ILE A 1 79 ? 9.678 -14.572 7.050 1.00 95.12 79 ILE A CA 1
ATOM 653 C C . ILE A 1 79 ? 10.987 -13.798 6.878 1.00 95.12 79 ILE A C 1
ATOM 655 O O . ILE A 1 79 ? 11.956 -14.362 6.387 1.00 95.12 79 ILE A O 1
ATOM 659 N N . THR A 1 80 ? 11.052 -12.544 7.342 1.00 92.88 80 THR A N 1
ATOM 660 C CA . THR A 1 80 ? 12.300 -11.764 7.298 1.00 92.88 80 THR A CA 1
ATOM 661 C C . THR A 1 80 ? 13.429 -12.479 8.026 1.00 92.88 80 THR A C 1
ATOM 663 O O . THR A 1 80 ? 14.516 -12.571 7.478 1.00 92.88 80 THR A O 1
ATOM 666 N N . LYS A 1 81 ? 13.170 -13.033 9.219 1.00 92.12 81 LYS A N 1
ATOM 667 C CA . LYS A 1 81 ? 14.173 -13.795 9.977 1.00 92.12 81 LYS A CA 1
ATOM 668 C C . LYS A 1 81 ? 14.680 -15.030 9.231 1.00 92.12 81 LYS A C 1
ATOM 670 O O . LYS A 1 81 ? 15.868 -15.308 9.301 1.00 92.12 81 LYS A O 1
ATOM 675 N N . GLU A 1 82 ? 13.794 -15.773 8.571 1.00 93.12 82 GLU A N 1
ATOM 676 C CA . GLU A 1 82 ? 14.164 -16.966 7.797 1.00 93.12 82 GLU A CA 1
ATOM 677 C C . GLU A 1 82 ? 14.909 -16.605 6.496 1.00 93.12 82 GLU A C 1
ATOM 679 O O . GLU A 1 82 ? 15.676 -17.418 5.993 1.00 93.12 82 GLU A O 1
ATOM 684 N N . LEU A 1 83 ? 14.733 -15.384 5.979 1.00 91.50 83 LEU A N 1
ATOM 685 C CA . LEU A 1 83 ? 15.466 -14.859 4.822 1.00 91.50 83 LEU A CA 1
ATOM 686 C C . LEU A 1 83 ? 16.737 -14.076 5.196 1.00 91.50 83 LEU A C 1
ATOM 688 O O . LEU A 1 83 ? 17.488 -13.727 4.291 1.00 91.50 83 LEU A O 1
ATOM 692 N N . THR A 1 84 ? 16.991 -13.790 6.482 1.00 90.25 84 THR A N 1
ATOM 693 C CA . THR A 1 84 ? 18.077 -12.895 6.943 1.00 90.25 84 THR A CA 1
ATOM 694 C C . THR A 1 84 ? 19.434 -13.253 6.355 1.00 90.25 84 THR A C 1
ATOM 696 O O . THR A 1 84 ? 20.163 -12.356 5.953 1.00 90.25 84 THR A O 1
ATOM 699 N N . ASP A 1 85 ? 19.761 -14.542 6.266 1.00 88.56 85 ASP A N 1
ATOM 700 C CA . ASP A 1 85 ? 21.072 -14.984 5.781 1.00 88.56 85 ASP A CA 1
ATOM 701 C C . ASP A 1 85 ? 21.289 -14.664 4.292 1.00 88.56 85 ASP A C 1
ATOM 703 O O . ASP A 1 85 ? 22.425 -14.653 3.830 1.00 88.56 85 ASP A O 1
ATOM 707 N N . LEU A 1 86 ? 20.218 -14.379 3.542 1.00 88.44 86 LEU A N 1
ATOM 708 C CA . LEU A 1 86 ? 20.262 -13.968 2.135 1.00 88.44 86 LEU A CA 1
ATOM 709 C C . LEU A 1 86 ? 20.325 -12.442 1.961 1.00 88.44 86 LEU A C 1
ATOM 711 O O . LEU A 1 86 ? 20.671 -11.967 0.878 1.00 88.44 86 LEU A O 1
ATOM 715 N N . PHE A 1 87 ? 19.998 -11.671 3.003 1.00 85.00 87 PHE A N 1
ATOM 716 C CA . PHE A 1 87 ? 20.133 -10.216 2.970 1.00 85.00 87 PHE A CA 1
ATOM 717 C C . PHE A 1 87 ? 21.611 -9.802 2.937 1.00 85.00 87 PHE A C 1
ATOM 719 O O . PHE A 1 87 ? 22.504 -10.531 3.357 1.00 85.00 87 PHE A O 1
ATOM 726 N N . ASP A 1 88 ? 21.852 -8.607 2.406 1.00 83.31 88 ASP A N 1
ATOM 727 C CA . ASP A 1 88 ? 23.161 -7.973 2.212 1.00 83.31 88 ASP A CA 1
ATOM 728 C C . ASP A 1 88 ? 24.073 -8.672 1.191 1.00 83.31 88 ASP A C 1
ATOM 730 O O . ASP A 1 88 ? 25.241 -8.318 1.042 1.00 83.31 88 ASP A O 1
ATOM 734 N N . GLN A 1 89 ? 23.509 -9.590 0.400 1.00 83.06 89 GLN A N 1
ATOM 735 C CA . GLN A 1 89 ? 24.194 -10.256 -0.712 1.00 83.06 89 GLN A CA 1
ATOM 736 C C . GLN A 1 89 ? 23.927 -9.617 -2.091 1.00 83.06 89 GLN A C 1
ATOM 738 O O . GLN A 1 89 ? 24.304 -10.186 -3.115 1.00 83.06 89 GLN A O 1
ATOM 743 N N . GLY A 1 90 ? 23.287 -8.439 -2.128 1.00 74.50 90 GLY A N 1
ATOM 744 C CA . GLY A 1 90 ? 23.061 -7.641 -3.345 1.00 74.50 90 GLY A CA 1
ATOM 745 C C . GLY A 1 90 ? 21.623 -7.612 -3.884 1.00 74.50 90 GLY A C 1
ATOM 746 O O . GLY A 1 90 ? 21.355 -6.830 -4.788 1.00 74.50 90 GLY A O 1
ATOM 747 N N . PHE A 1 91 ? 20.699 -8.387 -3.300 1.00 80.38 91 PHE A N 1
ATOM 748 C CA . PHE A 1 91 ? 19.323 -8.591 -3.804 1.00 80.38 91 PHE A CA 1
ATOM 749 C C . PHE A 1 91 ? 18.244 -8.285 -2.750 1.00 80.38 91 PHE A C 1
ATOM 751 O O . PHE A 1 91 ? 17.196 -8.928 -2.675 1.00 80.38 91 PHE A O 1
ATOM 758 N N . ASN A 1 92 ? 18.525 -7.325 -1.863 1.00 84.88 92 ASN A N 1
ATOM 759 C CA . ASN A 1 92 ? 17.621 -6.957 -0.768 1.00 84.88 92 ASN A CA 1
ATOM 760 C C . ASN A 1 92 ? 16.222 -6.530 -1.263 1.00 84.88 92 ASN A C 1
ATOM 762 O O . ASN A 1 92 ? 15.247 -6.999 -0.676 1.00 84.88 92 ASN A O 1
ATOM 766 N N . PRO A 1 93 ? 16.075 -5.711 -2.329 1.00 85.69 93 PRO A N 1
ATOM 767 C CA . PRO A 1 93 ? 14.754 -5.322 -2.829 1.00 85.69 93 PRO A CA 1
ATOM 768 C C . PRO A 1 93 ? 13.895 -6.514 -3.275 1.00 85.69 93 PRO A C 1
ATOM 770 O O . PRO A 1 93 ? 12.699 -6.565 -2.990 1.00 85.69 93 PRO A O 1
ATOM 773 N N . GLU A 1 94 ? 14.494 -7.502 -3.941 1.00 86.88 94 GLU A N 1
ATOM 774 C CA . GLU A 1 94 ? 13.822 -8.725 -4.381 1.00 86.88 94 GLU A CA 1
ATOM 775 C C . GLU A 1 94 ? 13.397 -9.588 -3.189 1.00 86.88 94 GLU A C 1
ATOM 777 O O . GLU A 1 94 ? 12.299 -10.147 -3.187 1.00 86.88 94 GLU A O 1
ATOM 782 N N . LEU A 1 95 ? 14.234 -9.671 -2.150 1.00 89.75 95 LEU A N 1
ATOM 783 C CA . LEU A 1 95 ? 13.919 -10.391 -0.914 1.00 89.75 95 LEU A CA 1
ATOM 784 C C . LEU A 1 95 ? 12.815 -9.701 -0.100 1.00 89.75 95 LEU A C 1
ATOM 786 O O . LEU A 1 95 ? 11.966 -10.379 0.485 1.00 89.75 95 LEU A O 1
ATOM 790 N N . GLU A 1 96 ? 12.775 -8.368 -0.080 1.00 90.56 96 GLU A N 1
ATOM 791 C CA . GLU A 1 96 ? 11.675 -7.602 0.518 1.00 90.56 96 GLU A CA 1
ATOM 792 C C . GLU A 1 96 ? 10.362 -7.828 -0.237 1.00 90.56 96 GLU A C 1
ATOM 794 O O . GLU A 1 96 ? 9.344 -8.147 0.383 1.00 90.56 96 GLU A O 1
ATOM 799 N N . ALA A 1 97 ? 10.395 -7.774 -1.572 1.00 90.94 97 ALA A N 1
ATOM 800 C CA . ALA A 1 97 ? 9.239 -8.089 -2.407 1.00 90.94 97 ALA A CA 1
ATOM 801 C C . ALA A 1 97 ? 8.775 -9.545 -2.221 1.00 90.94 97 ALA A C 1
ATOM 803 O O . ALA A 1 97 ? 7.573 -9.818 -2.173 1.00 90.94 97 ALA A O 1
ATOM 804 N N . LEU A 1 98 ? 9.714 -10.486 -2.064 1.00 93.38 98 LEU A N 1
ATOM 805 C CA . LEU A 1 98 ? 9.417 -11.885 -1.765 1.00 93.38 98 LEU A CA 1
ATOM 806 C C . LEU A 1 98 ? 8.739 -12.036 -0.401 1.00 93.38 98 LEU A C 1
ATOM 808 O O . LEU A 1 98 ? 7.748 -12.761 -0.296 1.00 93.38 98 LEU A O 1
ATOM 812 N N . ARG A 1 99 ? 9.235 -11.350 0.637 1.00 94.88 99 ARG A N 1
ATOM 813 C CA . ARG A 1 99 ? 8.595 -11.332 1.960 1.00 94.88 99 ARG A CA 1
ATOM 814 C C . ARG A 1 99 ? 7.145 -10.875 1.842 1.00 94.88 99 ARG A C 1
ATOM 816 O O . ARG A 1 99 ? 6.263 -11.539 2.385 1.00 94.88 99 ARG A O 1
ATOM 823 N N . ASP A 1 100 ? 6.899 -9.774 1.142 1.00 94.69 100 ASP A N 1
ATOM 824 C CA . ASP A 1 100 ? 5.555 -9.210 1.013 1.00 94.69 100 ASP A CA 1
ATOM 825 C C . ASP A 1 100 ? 4.617 -10.148 0.256 1.00 94.69 100 ASP A C 1
ATOM 827 O O . ASP A 1 100 ? 3.524 -10.451 0.740 1.00 94.69 100 ASP A O 1
ATOM 831 N N . ALA A 1 101 ? 5.087 -10.703 -0.864 1.00 93.81 101 ALA A N 1
ATOM 832 C CA . ALA A 1 101 ? 4.344 -11.692 -1.634 1.00 93.81 101 ALA A CA 1
ATOM 833 C C . ALA A 1 101 ? 3.995 -12.929 -0.791 1.00 93.81 101 ALA A C 1
ATOM 835 O O . ALA A 1 101 ? 2.870 -13.424 -0.854 1.00 93.81 101 ALA A O 1
ATOM 836 N N . LEU A 1 102 ? 4.925 -13.419 0.033 1.00 95.94 102 LEU A N 1
ATOM 837 C CA . LEU A 1 102 ? 4.680 -14.554 0.923 1.00 95.94 102 LEU A CA 1
ATOM 838 C C . LEU A 1 102 ? 3.612 -14.251 1.973 1.00 95.94 102 LEU A C 1
ATOM 840 O O . LEU A 1 102 ? 2.730 -15.084 2.186 1.00 95.94 102 LEU A O 1
ATOM 844 N N . VAL A 1 103 ? 3.666 -13.081 2.618 1.00 96.62 103 VAL A N 1
ATOM 845 C CA . VAL A 1 103 ? 2.637 -12.672 3.587 1.00 96.62 103 VAL A CA 1
ATOM 846 C C . VAL A 1 103 ? 1.271 -12.629 2.907 1.00 96.62 103 VAL A C 1
ATOM 848 O O . VAL A 1 103 ? 0.322 -13.229 3.412 1.00 96.62 103 VAL A O 1
ATOM 851 N N . ASP A 1 104 ? 1.179 -11.989 1.742 1.00 95.12 104 ASP A N 1
ATOM 852 C CA . ASP A 1 104 ? -0.076 -11.850 1.005 1.00 95.12 104 ASP A CA 1
ATOM 853 C C . ASP A 1 104 ? -0.644 -13.217 0.589 1.00 95.12 104 ASP A C 1
ATOM 855 O O . ASP A 1 104 ? -1.815 -13.506 0.843 1.00 95.12 104 ASP A O 1
ATOM 859 N N . LEU A 1 105 ? 0.189 -14.099 0.024 1.00 95.06 105 LEU A N 1
ATOM 860 C CA . LEU A 1 105 ? -0.208 -15.448 -0.396 1.00 95.06 105 LEU A CA 1
ATOM 861 C C . LEU A 1 105 ? -0.679 -16.313 0.782 1.00 95.06 105 LEU A C 1
ATOM 863 O O . LEU A 1 105 ? -1.680 -17.024 0.663 1.00 95.06 105 LEU A O 1
ATOM 867 N N . ILE A 1 106 ? 0.026 -16.269 1.917 1.00 96.12 106 ILE A N 1
ATOM 868 C CA . ILE A 1 106 ? -0.322 -17.053 3.111 1.00 96.12 106 ILE A CA 1
ATOM 869 C C . ILE A 1 106 ? -1.638 -16.555 3.706 1.00 96.12 106 ILE A C 1
ATOM 871 O O . ILE A 1 106 ? -2.528 -17.361 3.982 1.00 96.12 106 ILE A O 1
ATOM 875 N N . VAL A 1 107 ? -1.786 -15.239 3.875 1.00 95.00 107 VAL A N 1
ATOM 876 C CA . VAL A 1 107 ? -2.973 -14.640 4.499 1.00 95.00 107 VAL A CA 1
ATOM 877 C C . VAL A 1 107 ? -4.216 -14.810 3.620 1.00 95.00 107 VAL A C 1
ATOM 879 O O . VAL A 1 107 ? -5.299 -15.071 4.143 1.00 95.00 107 VAL A O 1
ATOM 882 N N . HIS A 1 108 ? -4.073 -14.747 2.293 1.00 92.56 108 HIS A N 1
ATOM 883 C CA . HIS A 1 108 ? -5.169 -15.028 1.360 1.00 92.56 108 HIS A CA 1
ATOM 884 C C . HIS A 1 108 ? -5.471 -16.522 1.173 1.00 92.56 108 HIS A C 1
ATOM 886 O O . HIS A 1 108 ? -6.450 -16.859 0.507 1.00 92.56 108 HIS A O 1
ATOM 892 N N . GLY A 1 109 ? -4.674 -17.423 1.756 1.00 90.94 109 GLY A N 1
ATOM 893 C CA . GLY A 1 109 ? -4.874 -18.864 1.614 1.00 90.94 109 GLY A CA 1
ATOM 894 C C . GLY A 1 109 ? -4.688 -19.350 0.174 1.00 90.94 109 GLY A C 1
ATOM 895 O O . GLY A 1 109 ? -5.452 -20.196 -0.292 1.00 90.94 109 GLY A O 1
ATOM 896 N N . ALA A 1 110 ? -3.699 -18.794 -0.530 1.00 91.69 110 ALA A N 1
ATOM 897 C CA . ALA A 1 110 ? -3.422 -19.085 -1.931 1.00 91.69 110 ALA A CA 1
ATOM 898 C C . ALA A 1 110 ? -3.149 -20.581 -2.186 1.00 91.69 110 ALA A C 1
ATOM 900 O O . ALA A 1 110 ? -2.736 -21.340 -1.299 1.00 91.69 110 ALA A O 1
ATOM 901 N N . THR A 1 111 ? -3.369 -21.034 -3.421 1.00 90.12 111 THR A N 1
ATOM 902 C CA . THR A 1 111 ? -3.072 -22.418 -3.805 1.00 90.12 111 THR A CA 1
ATOM 903 C C . THR A 1 111 ? -1.576 -22.617 -4.067 1.00 90.12 111 THR A C 1
ATOM 905 O O . THR A 1 111 ? -0.798 -21.670 -4.163 1.00 90.12 111 THR A O 1
ATOM 908 N N . LYS A 1 112 ? -1.144 -23.878 -4.220 1.00 87.75 112 LYS A N 1
ATOM 909 C CA . LYS A 1 112 ? 0.238 -24.185 -4.636 1.00 87.75 112 LYS A CA 1
ATOM 910 C C . LYS A 1 112 ? 0.576 -23.560 -5.999 1.00 87.75 112 LYS A C 1
ATOM 912 O O . LYS A 1 112 ? 1.680 -23.063 -6.166 1.00 87.75 112 LYS A O 1
ATOM 917 N N . SER A 1 113 ? -0.371 -23.589 -6.939 1.00 86.38 113 SER A N 1
ATOM 918 C CA . SER A 1 113 ? -0.173 -23.032 -8.280 1.00 86.38 113 SER A CA 1
ATOM 919 C C . SER A 1 113 ? -0.006 -21.515 -8.236 1.00 86.38 113 SER A C 1
ATOM 921 O O . SER A 1 113 ? 0.831 -20.978 -8.955 1.00 86.38 113 SER A O 1
ATOM 923 N N . ASP A 1 114 ? -0.778 -20.837 -7.381 1.00 88.12 114 ASP A N 1
ATOM 924 C CA . ASP A 1 114 ? -0.664 -19.388 -7.196 1.00 88.12 114 ASP A CA 1
ATOM 925 C C . ASP A 1 114 ? 0.706 -19.027 -6.616 1.00 88.12 114 ASP A C 1
ATOM 927 O O . ASP A 1 114 ? 1.357 -18.113 -7.112 1.00 88.12 114 ASP A O 1
ATOM 931 N N . PHE A 1 115 ? 1.173 -19.786 -5.616 1.00 89.69 115 PHE A N 1
ATOM 932 C CA . PHE A 1 115 ? 2.506 -19.615 -5.040 1.00 89.69 115 PHE A CA 1
ATOM 933 C C . PHE A 1 115 ? 3.611 -19.736 -6.095 1.00 89.69 115 PHE A C 1
ATOM 935 O O . PHE A 1 115 ? 4.441 -18.838 -6.202 1.00 89.69 115 PHE A O 1
ATOM 942 N N . GLU A 1 116 ? 3.615 -20.814 -6.884 1.00 86.38 116 GLU A N 1
ATOM 943 C CA . GLU A 1 116 ? 4.658 -21.049 -7.892 1.00 86.38 116 GLU A CA 1
ATOM 944 C C . GLU A 1 116 ? 4.673 -19.930 -8.943 1.00 86.38 116 GLU A C 1
ATOM 946 O O . GLU A 1 116 ? 5.731 -19.380 -9.232 1.00 86.38 116 GLU A O 1
ATOM 951 N N . GLY A 1 117 ? 3.504 -19.520 -9.447 1.00 81.88 117 GLY A N 1
ATOM 952 C CA . GLY A 1 117 ? 3.411 -18.432 -10.424 1.00 81.88 117 GLY A CA 1
ATOM 953 C C . GLY A 1 117 ? 3.877 -17.078 -9.877 1.00 81.88 117 GLY A C 1
ATOM 954 O O . GLY A 1 117 ? 4.670 -16.390 -10.522 1.00 81.88 117 GLY A O 1
ATOM 955 N N . TYR A 1 118 ? 3.416 -16.694 -8.683 1.00 84.12 118 TYR A N 1
ATOM 956 C CA . TYR A 1 118 ? 3.750 -15.392 -8.097 1.00 84.12 118 TYR A CA 1
ATOM 957 C C . TYR A 1 118 ? 5.207 -15.305 -7.645 1.00 84.12 118 TYR A C 1
ATOM 959 O O . TYR A 1 118 ? 5.884 -14.332 -7.974 1.00 84.12 118 TYR A O 1
ATOM 967 N N . VAL A 1 119 ? 5.716 -16.307 -6.924 1.00 86.19 119 VAL A N 1
ATOM 968 C CA . VAL A 1 119 ? 7.090 -16.265 -6.399 1.00 86.19 119 VAL A CA 1
ATOM 969 C C . VAL A 1 119 ? 8.113 -16.274 -7.530 1.00 86.19 119 VAL A C 1
ATOM 971 O O . VAL A 1 119 ? 9.104 -15.551 -7.462 1.00 86.19 119 VAL A O 1
ATOM 974 N N . SER A 1 120 ? 7.864 -17.016 -8.608 1.00 80.25 120 SER A N 1
ATOM 975 C CA . SER A 1 120 ? 8.769 -17.014 -9.759 1.00 80.25 120 SER A CA 1
ATOM 976 C C . SER A 1 120 ? 8.732 -15.725 -10.555 1.00 80.25 120 SER A C 1
ATOM 978 O O . SER A 1 120 ? 9.769 -15.320 -11.071 1.00 80.25 120 SER A O 1
ATOM 980 N N . SER A 1 121 ? 7.586 -15.040 -10.596 1.00 80.38 121 SER A N 1
ATOM 981 C CA . SER A 1 121 ? 7.521 -13.681 -11.132 1.00 80.38 121 SER A CA 1
ATOM 982 C C . SER A 1 121 ? 8.319 -12.694 -10.279 1.00 80.38 121 SER A C 1
ATOM 984 O O . SER A 1 121 ? 8.985 -11.832 -10.844 1.00 80.38 121 SER A O 1
ATOM 986 N N . VAL A 1 122 ? 8.252 -12.794 -8.947 1.00 84.38 122 VAL A N 1
ATOM 987 C CA . VAL A 1 122 ? 8.975 -11.891 -8.032 1.00 84.38 122 VAL A CA 1
ATOM 988 C C . VAL A 1 122 ? 10.483 -12.104 -8.127 1.00 84.38 122 VAL A C 1
ATOM 990 O O . VAL A 1 122 ? 11.233 -11.141 -8.228 1.00 84.38 122 VAL A O 1
ATOM 993 N N . LEU A 1 123 ? 10.924 -13.362 -8.161 1.00 83.25 123 LEU A N 1
ATOM 994 C CA . LEU A 1 123 ? 12.340 -13.716 -8.275 1.00 83.25 123 LEU A CA 1
ATOM 995 C C . LEU A 1 123 ? 12.863 -13.697 -9.720 1.00 83.25 123 LEU A C 1
ATOM 997 O O . LEU A 1 123 ? 14.046 -13.945 -9.933 1.00 83.25 123 LEU A O 1
ATOM 1001 N N . GLN A 1 124 ? 12.004 -13.420 -10.707 1.00 78.00 124 GLN A N 1
ATOM 1002 C CA . GLN A 1 124 ? 12.336 -13.426 -12.137 1.00 78.00 124 GLN A CA 1
ATOM 1003 C C . GLN A 1 124 ? 13.025 -14.731 -12.588 1.00 78.00 124 GLN A C 1
ATOM 1005 O O . GLN A 1 124 ? 14.033 -14.714 -13.289 1.00 78.00 124 GLN A O 1
ATOM 1010 N N . ILE A 1 125 ? 12.500 -15.883 -12.157 1.00 69.00 125 ILE A N 1
ATOM 1011 C CA . ILE A 1 125 ? 13.044 -17.201 -12.520 1.00 69.00 125 ILE A CA 1
ATOM 1012 C C . ILE A 1 125 ? 12.285 -17.727 -13.744 1.00 69.00 125 ILE A C 1
ATOM 1014 O O . ILE A 1 125 ? 11.137 -18.155 -13.626 1.00 69.00 125 ILE A O 1
ATOM 1018 N N . GLU A 1 126 ? 12.929 -17.742 -14.914 1.00 54.62 126 GLU A N 1
ATOM 1019 C CA . GLU A 1 126 ? 12.295 -18.103 -16.197 1.00 54.62 126 GLU A CA 1
ATOM 1020 C C . GLU A 1 126 ? 11.879 -19.585 -16.323 1.00 54.62 126 GLU A C 1
ATOM 1022 O O . GLU A 1 126 ? 11.163 -19.950 -17.255 1.00 54.62 126 GLU A O 1
ATOM 1027 N N . ASN A 1 127 ? 12.289 -20.476 -15.407 1.00 53.88 127 ASN A N 1
ATOM 1028 C CA . ASN A 1 127 ? 11.880 -21.886 -15.454 1.00 53.88 127 ASN A CA 1
ATOM 1029 C C . ASN A 1 127 ? 11.998 -22.612 -14.101 1.00 53.88 127 ASN A C 1
ATOM 1031 O O . ASN A 1 127 ? 13.052 -23.142 -13.752 1.00 53.88 127 ASN A O 1
ATOM 1035 N N . ILE A 1 128 ? 10.889 -22.723 -13.362 1.00 47.50 128 ILE A N 1
ATOM 1036 C CA . ILE A 1 128 ? 10.833 -23.455 -12.078 1.00 47.50 128 ILE A CA 1
ATOM 1037 C C . ILE A 1 128 ? 11.201 -24.933 -12.254 1.00 47.50 128 ILE A C 1
ATOM 1039 O O . ILE A 1 128 ? 11.863 -25.517 -11.404 1.00 47.50 128 ILE A O 1
ATOM 1043 N N . ASN A 1 129 ? 10.819 -25.537 -13.382 1.00 44.69 129 ASN A N 1
ATOM 1044 C CA . ASN A 1 129 ? 11.058 -26.958 -13.649 1.00 44.69 129 ASN A CA 1
ATOM 1045 C C . ASN A 1 129 ? 12.545 -27.297 -13.857 1.00 44.69 129 ASN A C 1
ATOM 1047 O O . ASN A 1 129 ? 12.904 -28.467 -13.792 1.00 44.69 129 ASN A O 1
ATOM 1051 N N . LYS A 1 130 ? 13.416 -26.300 -14.078 1.00 44.97 130 LYS A N 1
ATOM 1052 C CA . LYS A 1 130 ? 14.877 -26.495 -14.095 1.00 44.97 130 LYS A CA 1
ATOM 1053 C C . LYS A 1 130 ? 15.499 -26.497 -12.687 1.00 44.97 130 LYS A C 1
ATOM 1055 O O . LYS A 1 130 ? 16.667 -26.837 -12.563 1.00 44.97 130 LYS A O 1
ATOM 1060 N N . LEU A 1 131 ? 14.739 -26.148 -11.639 1.00 46.44 131 LEU A N 1
ATOM 1061 C CA . LEU A 1 131 ? 15.207 -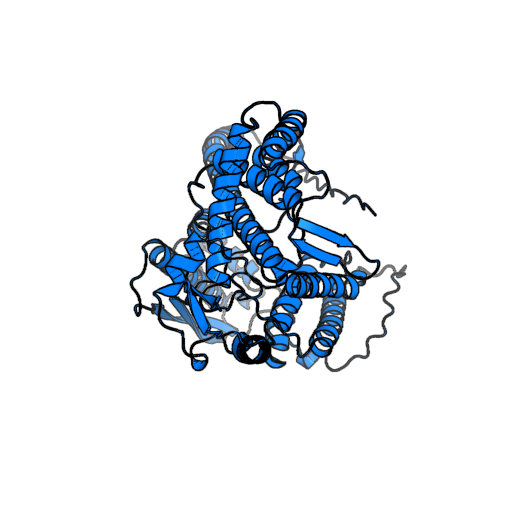26.126 -10.242 1.00 46.44 131 LEU A CA 1
ATOM 1062 C C . LEU A 1 131 ? 15.145 -27.500 -9.564 1.00 46.44 131 LEU A C 1
ATOM 1064 O O . LEU A 1 131 ? 15.796 -27.722 -8.544 1.00 46.44 131 LEU A O 1
ATOM 1068 N N . GLU A 1 132 ? 14.368 -28.438 -10.104 1.00 39.38 132 GLU A N 1
ATOM 1069 C CA . GLU A 1 132 ? 14.410 -29.830 -9.664 1.00 39.38 132 GLU A CA 1
ATOM 1070 C C . GLU A 1 132 ? 15.604 -30.517 -10.330 1.00 39.38 132 GLU A C 1
ATOM 1072 O O . GLU A 1 132 ? 15.414 -31.190 -11.325 1.00 39.38 132 GLU A O 1
ATOM 1077 N N . PHE A 1 133 ? 16.829 -30.284 -9.851 1.00 38.72 133 PHE A N 1
ATOM 1078 C CA . PHE A 1 133 ? 17.942 -31.253 -9.787 1.00 38.72 133 PHE A CA 1
ATOM 1079 C C . PHE A 1 133 ? 19.248 -30.534 -9.417 1.00 38.72 133 PHE A C 1
ATOM 1081 O O . PHE A 1 133 ? 20.038 -30.128 -10.262 1.00 38.72 133 PHE A O 1
ATOM 1088 N N . GLY A 1 134 ? 19.489 -30.443 -8.112 1.00 33.22 134 GLY A N 1
ATOM 1089 C CA . GLY A 1 134 ? 20.775 -30.082 -7.528 1.00 33.22 134 GLY A CA 1
ATOM 1090 C C . GLY A 1 134 ? 20.617 -29.960 -6.020 1.00 33.22 134 GLY A C 1
ATOM 1091 O O . GLY A 1 134 ? 20.039 -28.991 -5.543 1.00 33.22 134 GLY A O 1
ATOM 1092 N N . SER A 1 135 ? 21.056 -30.962 -5.257 1.00 37.44 135 SER A N 1
ATOM 1093 C CA . SER A 1 135 ? 21.176 -30.833 -3.800 1.00 37.44 135 SER A CA 1
ATOM 1094 C C . SER A 1 135 ? 22.067 -29.633 -3.485 1.00 37.44 135 SER A C 1
ATOM 1096 O O . SER A 1 135 ? 23.272 -29.714 -3.705 1.00 37.44 135 SER A O 1
ATOM 1098 N N . ILE A 1 136 ? 21.501 -28.547 -2.960 1.00 41.19 136 ILE A N 1
ATOM 1099 C CA . ILE A 1 136 ? 22.289 -27.432 -2.434 1.00 41.19 136 ILE A CA 1
ATOM 1100 C C . ILE A 1 136 ? 22.447 -27.644 -0.928 1.00 41.19 136 ILE A C 1
ATOM 1102 O O . ILE A 1 136 ? 21.485 -27.614 -0.159 1.00 41.19 136 ILE A O 1
ATOM 1106 N N . THR A 1 137 ? 23.684 -27.928 -0.527 1.00 35.47 137 THR A N 1
ATOM 1107 C CA . THR A 1 137 ? 24.171 -27.887 0.854 1.00 35.47 137 THR A CA 1
ATOM 1108 C C . THR A 1 137 ? 24.142 -26.450 1.393 1.00 35.47 137 THR A C 1
ATOM 1110 O O . THR A 1 137 ? 24.536 -25.539 0.672 1.00 35.47 137 THR A O 1
ATOM 1113 N N . PRO A 1 138 ? 23.752 -26.225 2.660 1.00 34.91 138 PRO A N 1
ATOM 1114 C CA . PRO A 1 138 ? 23.527 -24.893 3.232 1.00 34.91 138 PRO A CA 1
ATOM 1115 C C . PRO A 1 138 ? 24.810 -24.153 3.671 1.00 34.91 138 PRO A C 1
ATOM 1117 O O . PRO A 1 138 ? 24.777 -23.413 4.647 1.00 34.91 138 PRO A O 1
ATOM 1120 N N . ASN A 1 139 ? 25.938 -24.330 2.979 1.00 36.09 139 ASN A N 1
ATOM 1121 C CA . ASN A 1 139 ? 27.198 -23.676 3.348 1.00 36.09 139 ASN A CA 1
ATOM 1122 C C . ASN A 1 139 ? 27.669 -22.731 2.235 1.00 36.09 139 ASN A C 1
ATOM 1124 O O . ASN A 1 139 ? 28.491 -23.116 1.408 1.00 36.09 139 ASN A O 1
ATOM 1128 N N . LEU A 1 140 ? 27.176 -21.489 2.244 1.00 44.09 140 LEU A N 1
ATOM 1129 C CA . LEU A 1 140 ? 27.875 -20.366 1.613 1.00 44.09 140 LEU A CA 1
ATOM 1130 C C . LEU A 1 140 ? 28.917 -19.841 2.620 1.00 44.09 140 LEU A C 1
ATOM 1132 O O . LEU A 1 140 ? 28.694 -18.858 3.322 1.00 44.09 140 LEU A O 1
ATOM 1136 N N . GLU A 1 141 ? 30.048 -20.536 2.751 1.00 37.84 141 GLU A N 1
ATOM 1137 C CA . GLU A 1 141 ? 31.235 -19.939 3.372 1.00 37.84 141 GLU A CA 1
ATOM 1138 C C . GLU A 1 141 ? 32.013 -19.196 2.283 1.00 37.84 141 GLU A C 1
ATOM 1140 O O . GLU A 1 141 ? 32.673 -19.794 1.434 1.00 37.84 141 GLU A O 1
ATOM 1145 N N . SER A 1 142 ? 31.910 -17.868 2.297 1.00 47.16 142 SER A N 1
ATOM 1146 C CA . SER A 1 142 ? 32.682 -16.974 1.442 1.00 47.16 142 SER A CA 1
ATOM 1147 C C . SER A 1 142 ? 34.143 -16.929 1.901 1.00 47.16 142 SER A C 1
ATOM 1149 O O . SER A 1 142 ? 34.542 -16.056 2.674 1.00 47.16 142 SER A O 1
ATOM 1151 N N . THR A 1 143 ? 34.963 -17.849 1.408 1.00 43.75 143 THR A N 1
ATOM 1152 C CA . THR A 1 143 ? 36.418 -17.656 1.357 1.00 43.75 143 THR A CA 1
ATOM 1153 C C . THR A 1 143 ? 36.960 -18.199 0.046 1.00 43.75 143 THR A C 1
ATOM 1155 O O . THR A 1 143 ? 37.601 -19.246 0.029 1.00 43.75 143 THR A O 1
ATOM 1158 N N . ASP A 1 144 ? 36.730 -17.475 -1.049 1.00 42.72 144 ASP A N 1
ATOM 1159 C CA . ASP A 1 144 ? 37.458 -17.707 -2.295 1.00 42.72 144 ASP A CA 1
ATOM 1160 C C . ASP A 1 144 ? 38.554 -16.646 -2.449 1.00 42.72 144 ASP A C 1
ATOM 1162 O O . ASP A 1 144 ? 38.340 -15.523 -2.892 1.00 42.72 144 ASP A O 1
ATOM 1166 N N . ASN A 1 145 ? 39.760 -17.027 -2.017 1.00 49.12 145 ASN A N 1
ATOM 1167 C CA . ASN A 1 145 ? 41.026 -16.396 -2.401 1.00 49.12 145 ASN A CA 1
ATOM 1168 C C . ASN A 1 145 ? 41.547 -17.018 -3.715 1.00 49.12 145 ASN A C 1
ATOM 1170 O O . ASN A 1 145 ? 42.755 -17.195 -3.895 1.00 49.12 145 ASN A O 1
ATOM 1174 N N . SER A 1 146 ? 40.651 -17.412 -4.618 1.00 52.41 146 SER A N 1
ATOM 1175 C CA . SER A 1 146 ? 40.990 -17.787 -5.985 1.00 52.41 146 SER A CA 1
ATOM 1176 C C . SER A 1 146 ? 40.877 -16.525 -6.842 1.00 52.41 146 SER A C 1
ATOM 1178 O O . SER A 1 146 ? 39.904 -15.786 -6.764 1.00 52.41 146 SER A O 1
ATOM 1180 N N . GLY A 1 147 ? 41.912 -16.204 -7.618 1.00 57.16 147 GLY A N 1
ATOM 1181 C CA . GLY A 1 147 ? 41.942 -15.022 -8.491 1.00 57.16 147 GLY A CA 1
ATOM 1182 C C . GLY A 1 147 ? 40.994 -15.108 -9.696 1.00 57.16 147 GLY A C 1
ATOM 1183 O O . GLY A 1 147 ? 41.326 -14.568 -10.750 1.00 57.16 147 GLY A O 1
ATOM 1184 N N . GLU A 1 148 ? 39.875 -15.822 -9.573 1.00 60.47 148 GLU A N 1
ATOM 1185 C CA . GLU A 1 148 ? 38.828 -15.897 -10.586 1.00 60.47 148 GLU A CA 1
ATOM 1186 C C . GLU A 1 148 ? 37.889 -14.685 -10.459 1.00 60.47 148 GLU A C 1
ATOM 1188 O O . GLU A 1 148 ? 37.575 -14.248 -9.347 1.00 60.47 148 GLU A O 1
ATOM 1193 N N . PRO A 1 149 ? 37.468 -14.078 -11.582 1.00 69.56 149 PRO A N 1
ATOM 1194 C CA . PRO A 1 149 ? 36.515 -12.979 -11.554 1.00 69.56 149 PRO A CA 1
ATOM 1195 C C . PRO A 1 149 ? 35.175 -13.457 -10.984 1.00 69.56 149 PRO A C 1
ATOM 1197 O O . PRO A 1 149 ? 34.673 -14.512 -11.360 1.00 69.56 149 PRO A O 1
ATOM 1200 N N . PHE A 1 150 ? 34.603 -12.663 -10.078 1.00 75.12 150 PHE A N 1
ATOM 1201 C CA . PHE A 1 150 ? 33.296 -12.923 -9.480 1.00 75.12 150 PHE A CA 1
ATOM 1202 C C . PHE A 1 150 ? 32.217 -13.062 -10.563 1.00 75.12 150 PHE A C 1
ATOM 1204 O O . PHE A 1 150 ? 31.972 -12.126 -11.327 1.00 75.12 150 PHE A O 1
ATOM 1211 N N . ASP 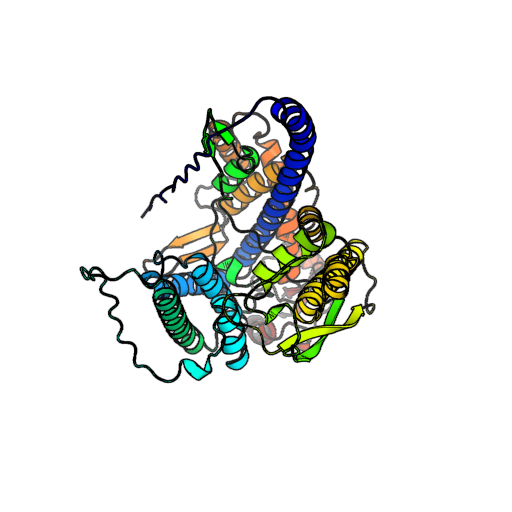A 1 151 ? 31.577 -14.228 -10.604 1.00 82.75 151 ASP A N 1
ATOM 1212 C CA . ASP A 1 151 ? 30.484 -14.530 -11.523 1.00 82.75 151 ASP A CA 1
ATOM 1213 C C . ASP A 1 151 ? 29.154 -14.048 -10.924 1.00 82.75 151 ASP A C 1
ATOM 1215 O O . ASP A 1 151 ? 28.533 -14.719 -10.095 1.00 82.75 151 ASP A O 1
ATOM 1219 N N . TYR A 1 152 ? 28.746 -12.842 -11.326 1.00 80.06 152 TYR A N 1
ATOM 1220 C CA . TYR A 1 152 ? 27.520 -12.204 -10.848 1.00 80.06 152 TYR A CA 1
ATOM 1221 C C . TYR A 1 152 ? 26.264 -13.005 -11.213 1.00 80.06 152 TYR A C 1
ATOM 1223 O O . TYR A 1 152 ? 25.378 -13.140 -10.373 1.00 80.06 152 TYR A O 1
ATOM 1231 N N . GLU A 1 153 ? 26.192 -13.562 -12.425 1.00 79.06 153 GLU A N 1
ATOM 1232 C CA . GLU A 1 153 ? 25.008 -14.288 -12.902 1.00 79.06 153 GLU A CA 1
ATOM 1233 C C . GLU A 1 153 ? 24.811 -15.591 -12.129 1.00 79.06 153 GLU A C 1
ATOM 1235 O O . GLU A 1 153 ? 23.697 -15.922 -11.710 1.00 79.06 153 GLU A O 1
ATOM 1240 N N . LYS A 1 154 ? 25.907 -16.314 -11.880 1.00 83.75 154 LYS A N 1
ATOM 1241 C CA . LYS A 1 154 ? 25.882 -17.517 -11.049 1.00 83.75 154 LYS A CA 1
ATOM 1242 C C . LYS A 1 154 ? 25.478 -17.198 -9.609 1.00 83.75 154 LYS A C 1
ATOM 1244 O O . LYS A 1 154 ? 24.611 -17.879 -9.064 1.00 83.75 154 LYS A O 1
ATOM 1249 N N . HIS A 1 155 ? 26.060 -16.157 -9.010 1.00 83.38 155 HIS A N 1
ATOM 1250 C CA . HIS A 1 155 ? 25.733 -15.726 -7.645 1.00 83.38 155 HIS A CA 1
ATOM 1251 C C . HIS A 1 155 ? 24.264 -15.295 -7.510 1.00 83.38 155 HIS A C 1
ATOM 1253 O O . HIS A 1 155 ? 23.564 -15.716 -6.588 1.00 83.38 155 HIS A O 1
ATOM 1259 N N . GLU A 1 156 ? 23.759 -14.515 -8.470 1.00 83.75 156 GLU A N 1
ATOM 1260 C CA . GLU A 1 156 ? 22.349 -14.124 -8.549 1.00 83.75 156 GLU A CA 1
ATOM 1261 C C . GLU A 1 156 ? 21.429 -15.348 -8.630 1.00 83.75 156 GLU A C 1
ATOM 1263 O O . GLU A 1 156 ? 20.424 -15.437 -7.913 1.00 83.75 156 GLU A O 1
ATOM 1268 N N . HIS A 1 157 ? 21.776 -16.313 -9.485 1.00 83.38 157 HIS A N 1
ATOM 1269 C CA . HIS A 1 157 ? 21.013 -17.542 -9.634 1.00 83.38 157 HIS A CA 1
ATOM 1270 C C . HIS A 1 157 ? 20.962 -18.338 -8.323 1.00 83.38 157 HIS A C 1
ATOM 1272 O O . HIS A 1 157 ? 19.874 -18.714 -7.883 1.00 83.38 157 HIS A O 1
ATOM 1278 N N . GLU A 1 158 ? 22.105 -18.553 -7.667 1.00 86.12 158 GLU A N 1
ATOM 1279 C CA . GLU A 1 158 ? 22.208 -19.298 -6.406 1.00 86.12 158 GLU A CA 1
ATOM 1280 C C . GLU A 1 158 ? 21.343 -18.682 -5.295 1.00 86.12 158 GLU A C 1
ATOM 1282 O O . GLU A 1 158 ? 20.590 -19.401 -4.627 1.00 86.12 158 GLU A O 1
ATOM 1287 N N . ILE A 1 159 ? 21.359 -17.353 -5.151 1.00 86.50 159 ILE A N 1
ATOM 1288 C CA . ILE A 1 159 ? 20.524 -16.642 -4.172 1.00 86.50 159 ILE A CA 1
ATOM 1289 C C . ILE A 1 159 ? 19.042 -16.800 -4.491 1.00 86.50 159 ILE A C 1
ATOM 1291 O O . ILE A 1 159 ? 18.252 -17.109 -3.597 1.00 86.50 159 ILE A O 1
ATOM 1295 N N . LYS A 1 160 ? 18.642 -16.629 -5.757 1.00 87.69 160 LYS A N 1
ATOM 1296 C CA . LYS A 1 160 ? 17.242 -16.790 -6.177 1.00 87.69 160 LYS A CA 1
ATOM 1297 C C . LYS A 1 160 ? 16.738 -18.212 -5.920 1.00 87.69 160 LYS A C 1
ATOM 1299 O O . LYS A 1 160 ? 15.613 -18.383 -5.443 1.00 87.69 160 LYS A O 1
ATOM 1304 N N . VAL A 1 161 ? 17.562 -19.233 -6.167 1.00 85.88 161 VAL A N 1
ATOM 1305 C CA . VAL A 1 161 ? 17.226 -20.634 -5.856 1.00 85.88 161 VAL A CA 1
ATOM 1306 C C . VAL A 1 161 ? 17.084 -20.850 -4.349 1.00 85.88 161 VAL A C 1
ATOM 1308 O O . VAL A 1 161 ? 16.099 -21.452 -3.907 1.00 85.88 161 VAL A O 1
ATOM 1311 N N . ALA A 1 162 ? 18.023 -20.340 -3.548 1.00 89.62 162 ALA A N 1
ATOM 1312 C CA . ALA A 1 162 ? 17.966 -20.444 -2.092 1.00 89.62 162 ALA A CA 1
ATOM 1313 C C . ALA A 1 162 ? 16.712 -19.753 -1.529 1.00 89.62 162 ALA A C 1
ATOM 1315 O O . ALA A 1 162 ? 15.956 -20.360 -0.764 1.00 89.62 162 ALA A O 1
ATOM 1316 N N . ALA A 1 163 ? 16.432 -18.528 -1.982 1.00 91.06 163 ALA A N 1
ATOM 1317 C CA . ALA A 1 163 ? 15.253 -17.756 -1.611 1.00 91.06 163 ALA A CA 1
ATOM 1318 C C . ALA A 1 163 ? 13.956 -18.495 -1.968 1.00 91.06 163 ALA A C 1
ATOM 1320 O O . ALA A 1 163 ? 13.052 -18.593 -1.136 1.00 91.06 163 ALA A O 1
ATOM 1321 N N . PHE A 1 164 ? 13.878 -19.089 -3.165 1.00 90.62 164 PHE A N 1
ATOM 1322 C CA . PHE A 1 164 ? 12.741 -19.918 -3.571 1.00 90.62 164 PHE A CA 1
ATOM 1323 C C . PHE A 1 164 ? 12.563 -21.140 -2.657 1.00 90.62 164 PHE A C 1
ATOM 1325 O O . PHE A 1 164 ? 11.443 -21.459 -2.247 1.00 90.62 164 PHE A O 1
ATOM 1332 N N . GLY A 1 165 ? 13.660 -21.816 -2.304 1.00 90.38 165 GLY A N 1
ATOM 1333 C CA . GLY A 1 165 ? 13.657 -22.956 -1.388 1.00 90.38 165 GLY A CA 1
ATOM 1334 C C . GLY A 1 165 ? 13.096 -22.601 -0.009 1.00 90.38 165 GLY A C 1
ATOM 1335 O O . GLY A 1 165 ? 12.199 -23.291 0.486 1.00 90.38 165 GLY A O 1
ATOM 1336 N N . VAL A 1 166 ? 13.566 -21.497 0.575 1.00 92.94 166 VAL A N 1
ATOM 1337 C CA . VAL A 1 166 ? 13.084 -20.971 1.864 1.00 92.94 166 VAL A CA 1
ATOM 1338 C C . VAL A 1 166 ? 11.612 -20.554 1.767 1.00 92.94 166 VAL A C 1
ATOM 1340 O O . VAL A 1 166 ? 10.781 -21.012 2.554 1.00 92.94 166 VAL A O 1
ATOM 1343 N N . ALA A 1 167 ? 11.250 -19.778 0.741 1.00 93.31 167 ALA A N 1
ATOM 1344 C CA . ALA A 1 167 ? 9.880 -19.337 0.476 1.00 93.31 167 ALA A CA 1
ATOM 1345 C C . ALA A 1 167 ? 8.888 -20.507 0.413 1.00 93.31 167 ALA A C 1
ATOM 1347 O O . ALA A 1 167 ? 7.813 -20.466 1.019 1.00 93.31 167 ALA A O 1
ATOM 1348 N N . LYS A 1 168 ? 9.274 -21.584 -0.278 1.00 93.25 168 LYS A N 1
ATOM 1349 C CA . LYS A 1 168 ? 8.476 -22.804 -0.419 1.00 93.25 168 LYS A CA 1
ATOM 1350 C C . LYS A 1 168 ? 8.218 -23.465 0.934 1.00 93.25 168 LYS A C 1
ATOM 1352 O O . LYS A 1 168 ? 7.081 -23.841 1.225 1.00 93.25 168 LYS A O 1
ATOM 1357 N N . GLN A 1 169 ? 9.247 -23.592 1.773 1.00 93.81 169 GLN A N 1
ATOM 1358 C CA . GLN A 1 169 ? 9.109 -24.171 3.113 1.00 93.81 169 GLN A CA 1
ATOM 1359 C C . GLN A 1 169 ? 8.177 -23.332 3.994 1.00 93.81 169 GLN A C 1
ATOM 1361 O O . GLN A 1 169 ? 7.250 -23.882 4.597 1.00 93.81 169 GLN A O 1
ATOM 1366 N N . ILE A 1 170 ? 8.363 -22.008 4.011 1.00 94.62 170 ILE A N 1
ATOM 1367 C CA . ILE A 1 170 ? 7.537 -21.092 4.804 1.00 94.62 170 ILE A CA 1
ATOM 1368 C C . ILE A 1 170 ? 6.069 -21.161 4.379 1.00 94.62 170 ILE A C 1
ATOM 1370 O O . ILE A 1 170 ? 5.185 -21.309 5.230 1.00 94.62 170 ILE A O 1
ATOM 1374 N N . PHE A 1 171 ? 5.801 -21.091 3.074 1.00 94.19 171 PHE A N 1
ATOM 1375 C CA . PHE A 1 171 ? 4.443 -21.120 2.539 1.00 94.19 171 PHE A CA 1
ATOM 1376 C C . PHE A 1 171 ? 3.704 -22.404 2.936 1.00 94.19 171 PHE A C 1
ATOM 1378 O O . PHE A 1 171 ? 2.579 -22.354 3.439 1.00 94.19 171 PHE A O 1
ATOM 1385 N N . PHE A 1 172 ? 4.343 -23.569 2.781 1.00 92.31 172 PHE A N 1
ATOM 1386 C CA . PHE A 1 172 ? 3.709 -24.841 3.129 1.00 92.31 172 PHE A CA 1
ATOM 1387 C C . PHE A 1 172 ? 3.527 -25.039 4.636 1.00 92.31 172 PHE A C 1
ATOM 1389 O O . PHE A 1 172 ? 2.504 -25.592 5.045 1.00 92.31 172 PHE A O 1
ATOM 1396 N N . LYS A 1 173 ? 4.466 -24.557 5.459 1.00 94.50 173 LYS A N 1
ATOM 1397 C CA . LYS A 1 173 ? 4.384 -24.607 6.928 1.00 94.50 173 LYS A CA 1
ATOM 1398 C C . LYS A 1 173 ? 3.218 -23.787 7.483 1.00 94.50 173 LYS A C 1
ATOM 1400 O O . LYS A 1 173 ? 2.638 -24.172 8.492 1.00 94.50 173 LYS A O 1
ATOM 1405 N N . ASN A 1 174 ? 2.855 -22.690 6.818 1.00 93.69 174 ASN A N 1
ATOM 1406 C CA . ASN A 1 174 ? 1.783 -21.786 7.247 1.00 93.69 174 ASN A CA 1
ATOM 1407 C C . ASN A 1 174 ? 0.448 -22.031 6.521 1.00 93.69 174 ASN A C 1
ATOM 1409 O O . ASN A 1 174 ? -0.452 -21.188 6.550 1.00 93.69 174 ASN A O 1
ATOM 1413 N N . ARG A 1 175 ? 0.277 -23.197 5.882 1.00 87.06 175 ARG A N 1
ATOM 1414 C CA . ARG A 1 175 ? -1.010 -23.581 5.293 1.00 87.06 175 ARG A CA 1
ATOM 1415 C C . ARG A 1 175 ? -2.102 -23.624 6.357 1.00 87.06 175 ARG A C 1
ATOM 1417 O O . ARG A 1 175 ? -1.977 -24.307 7.369 1.00 87.06 175 ARG A O 1
ATOM 1424 N N . GLY A 1 176 ? -3.208 -22.941 6.076 1.00 85.12 176 GLY A N 1
ATOM 1425 C CA . GLY A 1 176 ? -4.341 -22.851 6.995 1.00 85.12 176 GLY A CA 1
ATOM 1426 C C . GLY A 1 176 ? -4.290 -21.650 7.937 1.00 85.12 176 GLY A C 1
ATOM 1427 O O . GLY A 1 176 ? -5.053 -21.640 8.902 1.00 85.12 176 GLY A O 1
ATOM 1428 N N . PHE A 1 177 ? -3.445 -20.649 7.660 1.00 93.00 177 PHE A N 1
ATOM 1429 C CA . PHE A 1 177 ? -3.575 -19.320 8.257 1.00 93.00 177 PHE A CA 1
ATOM 1430 C C . PHE A 1 177 ? -5.010 -18.804 8.058 1.00 93.00 177 PHE A C 1
ATOM 1432 O O . PHE A 1 177 ? -5.565 -18.904 6.962 1.00 93.00 177 PHE A O 1
ATOM 1439 N N . LYS A 1 178 ? -5.641 -18.306 9.125 1.00 87.75 178 LYS A N 1
ATOM 1440 C CA . LYS A 1 178 ? -7.021 -17.808 9.084 1.00 87.75 178 LYS A CA 1
ATOM 1441 C C . LYS A 1 178 ? -7.063 -16.381 9.584 1.00 87.75 178 LYS A C 1
ATOM 1443 O O . LYS A 1 178 ? -6.584 -16.097 10.673 1.00 87.75 178 LYS A O 1
ATOM 1448 N N . THR A 1 179 ? -7.715 -15.523 8.815 1.00 89.56 179 THR A N 1
ATOM 1449 C CA . THR A 1 179 ? -8.038 -14.159 9.217 1.00 89.56 179 THR A CA 1
ATOM 1450 C C . THR A 1 179 ? -9.487 -13.848 8.863 1.00 89.56 179 THR A C 1
ATOM 1452 O O . THR A 1 179 ? -10.044 -14.394 7.909 1.00 89.56 179 THR A O 1
ATOM 1455 N N . THR A 1 180 ? -10.104 -12.982 9.658 1.00 88.06 180 THR A N 1
ATOM 1456 C CA . THR A 1 180 ? -11.418 -12.390 9.416 1.00 88.06 180 THR A CA 1
ATOM 1457 C C . THR A 1 180 ? -11.325 -10.903 9.068 1.00 88.06 180 THR A C 1
ATOM 1459 O O . THR A 1 180 ? -12.360 -10.254 8.890 1.00 88.06 180 THR A O 1
ATOM 1462 N N . ILE A 1 181 ? -10.106 -10.354 8.958 1.00 90.50 181 ILE A N 1
ATOM 1463 C CA . ILE A 1 181 ? -9.873 -8.972 8.541 1.00 90.50 181 ILE A CA 1
ATOM 1464 C C . ILE A 1 181 ? -10.340 -8.815 7.084 1.00 90.50 181 ILE A C 1
ATOM 1466 O O . ILE A 1 181 ? -9.818 -9.484 6.189 1.00 90.50 181 ILE A O 1
ATOM 1470 N N . PRO A 1 182 ? -11.283 -7.902 6.793 1.00 87.62 182 PRO A N 1
ATOM 1471 C CA . PRO A 1 182 ? -11.627 -7.564 5.419 1.00 87.62 182 PRO A CA 1
ATOM 1472 C C . PRO A 1 182 ? -10.537 -6.647 4.847 1.00 87.62 182 PRO A C 1
ATOM 1474 O O . PRO A 1 182 ? -10.599 -5.422 4.967 1.00 87.62 182 PRO A O 1
ATOM 1477 N N . HIS A 1 183 ? -9.499 -7.256 4.273 1.00 90.19 183 HIS A N 1
ATOM 1478 C CA . HIS A 1 183 ? -8.316 -6.553 3.788 1.00 90.19 183 HIS A CA 1
ATOM 1479 C C . HIS A 1 183 ? -8.655 -5.495 2.727 1.00 90.19 183 HIS A C 1
ATOM 1481 O O . HIS A 1 183 ? -9.054 -5.817 1.610 1.00 90.19 183 HIS A O 1
ATOM 1487 N N . LYS A 1 184 ? -8.459 -4.214 3.073 1.00 91.75 184 LYS A N 1
ATOM 1488 C CA . LYS A 1 184 ? -8.513 -3.086 2.121 1.00 91.75 184 LYS A CA 1
ATOM 1489 C C . LYS A 1 184 ? -7.164 -2.829 1.449 1.00 91.75 184 LYS A C 1
ATOM 1491 O O . LYS A 1 184 ? -7.122 -2.245 0.376 1.00 91.75 184 LYS A O 1
ATOM 1496 N N . TYR A 1 185 ? -6.083 -3.253 2.089 1.00 94.56 185 TYR A N 1
ATOM 1497 C CA . TYR A 1 185 ? -4.706 -3.170 1.610 1.00 94.56 185 TYR A CA 1
ATOM 1498 C C . TYR A 1 185 ? -4.098 -4.576 1.590 1.00 94.56 185 TYR A C 1
ATOM 1500 O O . TYR A 1 185 ? -4.609 -5.439 2.320 1.00 94.56 185 TYR A O 1
ATOM 1508 N N . PRO A 1 186 ? -3.008 -4.794 0.830 1.00 94.25 186 PRO A N 1
ATOM 1509 C CA . PRO A 1 186 ? -2.229 -6.022 0.922 1.00 94.25 186 PRO A CA 1
ATOM 1510 C C . PRO A 1 186 ? -1.900 -6.384 2.378 1.00 94.25 186 PRO A C 1
ATOM 1512 O O . PRO A 1 186 ? -1.506 -5.494 3.141 1.00 94.25 186 PRO A O 1
ATOM 1515 N N . PRO A 1 187 ? -2.111 -7.640 2.815 1.00 96.06 187 PRO A N 1
ATOM 1516 C CA . PRO A 1 187 ? -1.765 -8.084 4.165 1.00 96.06 187 PRO A CA 1
ATOM 1517 C C . PRO A 1 187 ? -0.340 -7.728 4.616 1.00 96.06 187 PRO A C 1
ATOM 1519 O O . PRO A 1 187 ? -0.148 -7.375 5.781 1.00 96.06 187 PRO A O 1
ATOM 1522 N N . SER A 1 188 ? 0.629 -7.744 3.701 1.00 95.56 188 SER A N 1
ATOM 1523 C CA . SER A 1 188 ? 2.028 -7.340 3.890 1.00 95.56 188 SER A CA 1
ATOM 1524 C C . SER A 1 188 ? 2.197 -5.953 4.515 1.00 95.56 188 SER A C 1
ATOM 1526 O O . SER A 1 188 ? 3.088 -5.768 5.341 1.00 95.56 188 SER A O 1
ATOM 1528 N N . VAL A 1 189 ? 1.275 -5.015 4.268 1.00 95.69 189 VAL A N 1
ATOM 1529 C CA . VAL A 1 189 ? 1.251 -3.673 4.888 1.00 95.69 189 VAL A CA 1
ATOM 1530 C C . VAL A 1 189 ? 1.250 -3.730 6.422 1.00 95.69 189 VAL A C 1
ATOM 1532 O O . VAL A 1 189 ? 1.791 -2.844 7.090 1.00 95.69 189 VAL A O 1
ATOM 1535 N N . ILE A 1 190 ? 0.655 -4.775 7.008 1.00 96.38 190 ILE A N 1
ATOM 1536 C CA . ILE A 1 190 ? 0.652 -4.989 8.462 1.00 96.38 190 ILE A CA 1
ATOM 1537 C C . ILE A 1 190 ? 2.053 -5.343 8.970 1.00 96.38 190 ILE A C 1
ATOM 1539 O O . ILE A 1 190 ? 2.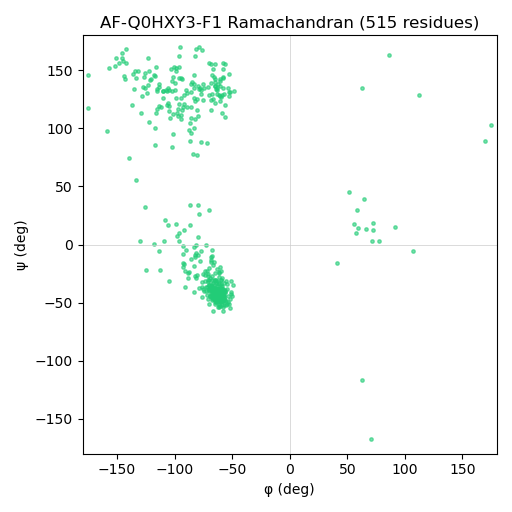370 -4.993 10.100 1.00 96.38 190 ILE A O 1
ATOM 1543 N N . GLY A 1 191 ? 2.901 -5.978 8.157 1.00 93.62 191 GLY A N 1
ATOM 1544 C CA . GLY A 1 191 ? 4.266 -6.373 8.517 1.00 93.62 191 GLY A CA 1
ATOM 1545 C C . GLY A 1 191 ? 5.219 -5.206 8.782 1.00 93.62 191 GLY A C 1
ATOM 1546 O O . GLY A 1 191 ? 6.263 -5.394 9.406 1.00 93.62 191 GLY A O 1
ATOM 1547 N N . TYR A 1 192 ? 4.845 -3.995 8.370 1.00 93.44 192 TYR A N 1
ATOM 1548 C CA . TYR A 1 192 ? 5.667 -2.804 8.522 1.00 93.44 192 TYR A CA 1
ATOM 1549 C C . TYR A 1 192 ? 5.318 -1.992 9.765 1.00 93.44 192 TYR A C 1
ATOM 1551 O O . TYR A 1 192 ? 4.151 -1.793 10.122 1.00 93.44 192 TYR A O 1
ATOM 1559 N N . ARG A 1 193 ? 6.344 -1.416 10.389 1.00 91.56 193 ARG A N 1
ATOM 1560 C CA . ARG A 1 193 ? 6.198 -0.414 11.445 1.00 91.56 193 ARG A CA 1
ATOM 1561 C C . ARG A 1 193 ? 7.070 0.786 11.107 1.00 91.56 193 ARG A C 1
ATOM 1563 O O . ARG A 1 193 ? 8.287 0.675 11.152 1.00 91.56 193 ARG A O 1
ATOM 1570 N N . TYR A 1 194 ? 6.425 1.907 10.821 1.00 94.69 194 TYR A N 1
ATOM 1571 C CA . TYR A 1 194 ? 7.091 3.162 10.495 1.00 94.69 194 TYR A CA 1
ATOM 1572 C C . TYR A 1 194 ? 7.109 4.098 11.700 1.00 94.69 194 TYR A C 1
ATOM 1574 O O . TYR A 1 194 ? 6.223 4.026 12.560 1.00 94.69 194 TYR A O 1
ATOM 1582 N N . ASP A 1 195 ? 8.107 4.976 11.746 1.00 94.56 195 ASP A N 1
ATOM 1583 C CA . ASP A 1 195 ? 8.143 6.084 12.690 1.00 94.56 195 ASP A CA 1
ATOM 1584 C C . ASP A 1 195 ? 7.451 7.307 12.072 1.00 94.56 195 ASP A C 1
ATOM 1586 O O . ASP A 1 195 ? 7.833 7.820 11.018 1.00 94.56 195 ASP A O 1
ATOM 1590 N N . TYR A 1 196 ? 6.377 7.763 12.715 1.00 95.38 196 TYR A N 1
ATOM 1591 C CA . TYR A 1 196 ? 5.594 8.894 12.224 1.00 95.38 196 TYR A CA 1
ATOM 1592 C C . TYR A 1 196 ? 6.308 10.235 12.421 1.00 95.38 196 TYR A C 1
ATOM 1594 O O . TYR A 1 196 ? 6.009 11.173 11.681 1.00 95.38 196 TYR A O 1
ATOM 1602 N N . HIS A 1 197 ? 7.250 10.326 13.366 1.00 93.00 197 HIS A N 1
ATOM 1603 C CA . HIS A 1 197 ? 8.108 11.499 13.529 1.00 93.00 197 HIS A CA 1
ATOM 1604 C C . HIS A 1 197 ? 9.124 11.580 12.391 1.00 93.00 197 HIS A C 1
ATOM 1606 O O . HIS A 1 197 ? 9.254 12.643 11.793 1.00 93.00 197 HIS A O 1
ATOM 1612 N N . GLU A 1 198 ? 9.748 10.464 11.998 1.00 93.88 198 GLU A N 1
ATOM 1613 C CA . GLU A 1 198 ? 10.651 10.435 10.834 1.00 93.88 198 GLU A CA 1
ATOM 1614 C C . GLU A 1 198 ? 9.904 10.758 9.531 1.00 93.88 198 GLU A C 1
ATOM 1616 O O . GLU A 1 198 ? 10.381 11.544 8.714 1.00 93.88 198 GLU A O 1
ATOM 1621 N N . ALA A 1 199 ? 8.695 10.214 9.339 1.00 95.19 199 ALA A N 1
ATOM 1622 C CA . ALA A 1 199 ? 7.864 10.542 8.178 1.00 95.19 199 ALA A CA 1
ATOM 1623 C C . ALA A 1 199 ? 7.496 12.037 8.126 1.00 95.19 199 ALA A C 1
ATOM 1625 O O . ALA A 1 199 ? 7.490 12.646 7.050 1.00 95.19 199 ALA A O 1
ATOM 1626 N N . LEU A 1 200 ? 7.201 12.632 9.287 1.00 93.31 200 LEU A N 1
ATOM 1627 C CA . LEU A 1 200 ? 6.946 14.062 9.431 1.00 93.31 200 LEU A CA 1
ATOM 1628 C C . LEU A 1 200 ? 8.198 14.888 9.145 1.00 93.31 200 LEU A C 1
ATOM 1630 O O . LEU A 1 200 ? 8.100 15.848 8.385 1.00 93.31 200 LEU A O 1
ATOM 1634 N N . GLU A 1 201 ? 9.349 14.518 9.699 1.00 90.94 201 GLU A N 1
ATOM 1635 C CA . GLU A 1 201 ? 10.620 15.197 9.457 1.00 90.94 201 GLU A CA 1
ATOM 1636 C C . GLU A 1 201 ? 10.988 15.153 7.975 1.00 90.94 201 GLU A C 1
ATOM 1638 O O . GLU A 1 201 ? 11.255 16.200 7.387 1.00 90.94 201 GLU A O 1
ATOM 1643 N N . TYR A 1 202 ? 10.909 13.976 7.349 1.00 91.69 202 TYR A N 1
ATOM 1644 C CA . TYR A 1 202 ? 11.170 13.793 5.925 1.00 91.69 202 TYR A CA 1
ATOM 1645 C C . TYR A 1 202 ? 10.303 14.719 5.064 1.00 91.69 202 TYR A C 1
ATOM 1647 O O . TYR A 1 202 ? 10.805 15.452 4.207 1.00 91.69 202 TYR A O 1
ATOM 1655 N N . TYR A 1 203 ? 8.988 14.703 5.295 1.00 91.06 203 TYR A N 1
ATOM 1656 C CA . TYR A 1 203 ? 8.049 15.440 4.458 1.00 91.06 203 TYR A CA 1
ATOM 1657 C C . TYR A 1 203 ? 8.055 16.946 4.753 1.00 91.06 203 TYR A C 1
ATOM 1659 O O . TYR A 1 203 ? 8.102 17.757 3.831 1.00 91.06 203 TYR A O 1
ATOM 1667 N N . TYR A 1 204 ? 8.034 17.346 6.027 1.00 88.62 204 TYR A N 1
ATOM 1668 C CA . TYR A 1 204 ? 8.027 18.755 6.426 1.00 88.62 204 TYR A CA 1
ATOM 1669 C C . TYR A 1 204 ? 9.376 19.441 6.198 1.00 88.62 204 TYR A C 1
ATOM 1671 O O . TYR A 1 204 ? 9.409 20.599 5.790 1.00 88.62 204 TYR A O 1
ATOM 1679 N N . GLY A 1 205 ? 10.479 18.720 6.412 1.00 87.00 205 GLY A N 1
ATOM 1680 C CA . GLY A 1 205 ? 11.838 19.170 6.108 1.00 87.00 205 GLY A CA 1
ATOM 1681 C C . GLY A 1 205 ? 12.158 19.208 4.612 1.00 87.00 205 GLY A C 1
ATOM 1682 O O . GLY A 1 205 ? 13.261 19.596 4.238 1.00 87.00 205 GLY A O 1
ATOM 1683 N N . LEU A 1 206 ? 11.198 18.837 3.753 1.00 89.00 206 LEU A N 1
ATOM 1684 C CA . LEU A 1 206 ? 11.323 18.832 2.296 1.00 89.00 206 LEU A CA 1
ATOM 1685 C C . LEU A 1 206 ? 12.472 17.948 1.787 1.00 89.00 206 LEU A C 1
ATOM 1687 O O . LEU A 1 206 ? 13.042 18.209 0.728 1.00 89.00 206 LEU A O 1
ATOM 1691 N N . TYR A 1 207 ? 12.806 16.881 2.518 1.00 88.50 207 TYR A N 1
ATOM 1692 C CA . TYR A 1 207 ? 13.887 15.957 2.161 1.00 88.50 207 TYR A CA 1
ATOM 1693 C C . TYR A 1 207 ? 13.583 15.141 0.894 1.00 88.50 207 TYR A C 1
ATOM 1695 O O . TYR A 1 207 ? 14.474 14.515 0.331 1.00 88.50 207 TYR A O 1
ATOM 1703 N N . TYR A 1 208 ? 12.348 15.196 0.390 1.00 87.19 208 TYR A N 1
ATOM 1704 C CA . TYR A 1 208 ? 12.000 14.684 -0.936 1.00 87.19 208 TYR A CA 1
ATOM 1705 C C . TYR A 1 208 ? 12.606 15.503 -2.090 1.00 87.19 208 TYR A C 1
ATOM 1707 O O . TYR A 1 208 ? 12.618 15.026 -3.225 1.00 87.19 208 TYR A O 1
ATOM 1715 N N . HIS A 1 209 ? 13.126 16.706 -1.827 1.00 86.19 209 HIS A N 1
ATOM 1716 C CA . HIS A 1 209 ? 13.991 17.413 -2.767 1.00 86.19 209 HIS A CA 1
ATOM 1717 C C . HIS A 1 209 ? 15.443 16.968 -2.599 1.00 86.19 209 HIS A C 1
ATOM 1719 O O . HIS A 1 209 ? 15.961 16.875 -1.485 1.00 86.19 209 HIS A O 1
ATOM 1725 N N . SER A 1 210 ? 16.142 16.783 -3.720 1.00 82.12 210 SER A N 1
ATOM 1726 C CA . SER A 1 210 ? 17.595 16.614 -3.695 1.00 82.12 210 SER A CA 1
ATOM 1727 C C . SER A 1 210 ? 18.256 17.868 -3.121 1.00 82.12 210 SER A C 1
ATOM 1729 O O . SER A 1 210 ? 18.003 18.975 -3.606 1.00 82.12 210 SER A O 1
ATOM 1731 N N . GLN A 1 211 ? 19.123 17.706 -2.124 1.00 79.94 211 GLN A N 1
ATOM 1732 C CA . GLN A 1 211 ? 19.831 18.825 -1.506 1.00 79.94 211 GLN A CA 1
ATOM 1733 C C . GLN A 1 211 ? 21.201 19.003 -2.159 1.00 79.94 211 GLN A C 1
ATOM 1735 O O . GLN A 1 211 ? 21.990 18.062 -2.226 1.00 79.94 211 GLN A O 1
ATOM 1740 N N . VAL A 1 212 ? 21.491 20.213 -2.639 1.00 79.69 212 VAL A N 1
ATOM 1741 C CA . VAL A 1 212 ? 22.779 20.547 -3.263 1.00 79.69 212 VAL A CA 1
ATOM 1742 C C . VAL A 1 212 ? 23.640 21.305 -2.255 1.00 79.69 212 VAL A C 1
ATOM 1744 O O . VAL A 1 212 ? 23.326 22.434 -1.881 1.00 79.69 212 VAL A O 1
ATOM 1747 N N . GLY A 1 213 ? 24.730 20.678 -1.814 1.00 74.50 213 GLY A N 1
ATOM 1748 C CA . GLY A 1 213 ? 25.726 21.254 -0.914 1.00 74.50 213 GLY A CA 1
ATOM 1749 C C . GLY A 1 213 ? 27.088 21.342 -1.599 1.00 74.50 213 GLY A C 1
ATOM 1750 O O . GLY A 1 213 ? 27.814 20.352 -1.681 1.00 74.50 213 GLY A O 1
ATOM 1751 N N . GLY A 1 214 ? 27.453 22.527 -2.096 1.00 80.06 214 GLY A N 1
ATOM 1752 C CA . GLY A 1 214 ? 28.690 22.709 -2.863 1.00 80.06 214 GLY A CA 1
ATOM 1753 C C . GLY A 1 214 ? 28.671 21.885 -4.155 1.00 80.06 214 GLY A C 1
ATOM 1754 O O . GLY A 1 214 ? 27.821 22.117 -5.009 1.00 80.06 214 GLY A O 1
ATOM 1755 N N . ASN A 1 215 ? 29.586 20.917 -4.276 1.00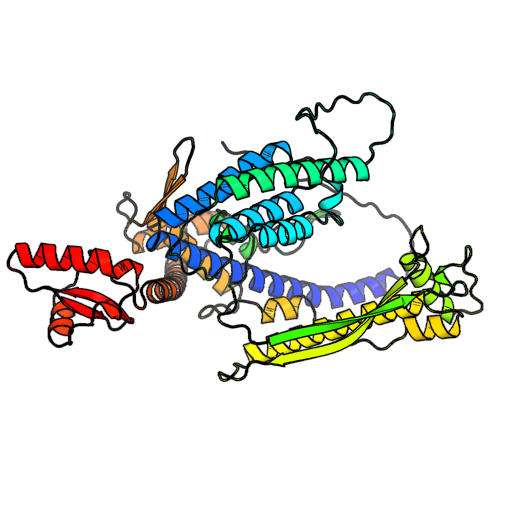 82.00 215 ASN A N 1
ATOM 1756 C CA . ASN A 1 215 ? 29.665 19.993 -5.419 1.00 82.00 215 ASN A CA 1
ATOM 1757 C C . ASN A 1 215 ? 28.959 18.645 -5.170 1.00 82.00 215 ASN A C 1
ATOM 1759 O O . ASN A 1 215 ? 29.018 17.763 -6.024 1.00 82.00 215 ASN A O 1
ATOM 1763 N N . THR A 1 216 ? 28.313 18.465 -4.016 1.00 79.69 216 THR A N 1
ATOM 1764 C CA . THR A 1 216 ? 27.651 17.209 -3.647 1.00 79.69 216 THR A CA 1
ATOM 1765 C C . THR A 1 216 ? 26.139 17.369 -3.747 1.00 79.69 216 THR A C 1
ATOM 1767 O O . THR A 1 216 ? 25.576 18.333 -3.229 1.00 79.69 216 THR A O 1
ATOM 1770 N N . THR A 1 217 ? 25.474 16.416 -4.403 1.00 82.81 217 THR A N 1
ATOM 1771 C CA . THR A 1 217 ? 24.010 16.292 -4.381 1.00 82.81 217 THR A CA 1
ATOM 1772 C C . THR A 1 217 ? 23.639 15.111 -3.496 1.00 82.81 217 THR A C 1
ATOM 1774 O O . THR A 1 217 ? 24.074 13.992 -3.760 1.00 82.81 217 THR A O 1
ATOM 1777 N N . THR A 1 218 ? 22.849 15.360 -2.456 1.00 82.00 218 THR A N 1
ATOM 1778 C CA . THR A 1 218 ? 22.367 14.333 -1.529 1.00 82.00 218 THR A CA 1
ATOM 1779 C C . THR A 1 218 ? 20.920 13.985 -1.854 1.00 82.00 218 THR A C 1
ATOM 1781 O O . THR A 1 218 ? 20.076 14.873 -2.007 1.00 82.00 218 THR A O 1
ATOM 1784 N N . PHE A 1 219 ? 20.635 12.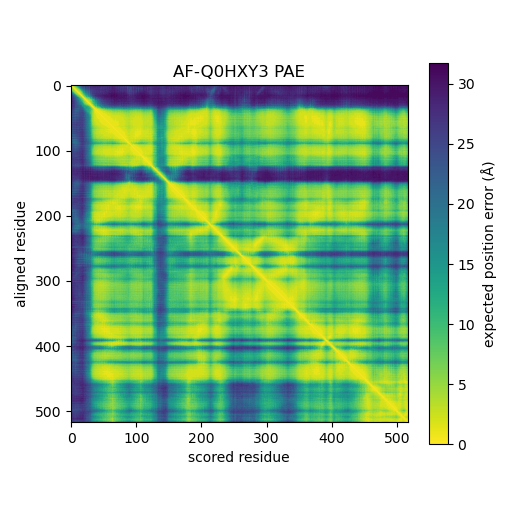688 -1.936 1.00 84.12 219 PHE A N 1
ATOM 1785 C CA . PHE A 1 219 ? 19.295 12.143 -2.129 1.00 84.12 219 PHE A CA 1
ATOM 1786 C C . PHE A 1 219 ? 18.848 11.459 -0.840 1.00 84.12 219 PHE A C 1
ATOM 1788 O O . PHE A 1 219 ? 19.600 10.671 -0.269 1.00 84.12 219 PHE A O 1
ATOM 1795 N N . TYR A 1 220 ? 17.630 11.758 -0.393 1.00 85.75 220 TYR A N 1
ATOM 1796 C CA . TYR A 1 220 ? 17.028 11.118 0.770 1.00 85.75 220 TYR A CA 1
ATOM 1797 C C . TYR A 1 220 ? 15.881 10.223 0.317 1.00 85.75 220 TYR A C 1
ATOM 1799 O O . TYR A 1 220 ? 15.006 10.638 -0.448 1.00 85.75 220 TYR A O 1
ATOM 1807 N N . HIS A 1 221 ? 15.871 8.998 0.824 1.00 86.12 221 HIS A N 1
ATOM 1808 C CA . HIS A 1 221 ? 14.752 8.087 0.644 1.00 86.12 221 HIS A CA 1
ATOM 1809 C C . HIS A 1 221 ? 13.675 8.385 1.685 1.00 86.12 221 HIS A C 1
ATOM 1811 O O . HIS A 1 221 ? 13.985 8.791 2.807 1.00 86.12 221 HIS A O 1
ATOM 1817 N N . ALA A 1 222 ? 12.409 8.207 1.306 1.00 91.50 222 ALA A N 1
ATOM 1818 C CA . ALA A 1 222 ? 11.319 8.295 2.265 1.00 91.50 222 ALA A CA 1
ATOM 1819 C C . ALA A 1 222 ? 11.512 7.217 3.349 1.00 91.50 222 ALA A C 1
ATOM 1821 O O . ALA A 1 222 ? 11.802 6.073 3.000 1.00 91.50 222 ALA A O 1
ATOM 1822 N N . PRO A 1 223 ? 11.318 7.530 4.643 1.00 94.19 223 PRO A N 1
ATOM 1823 C CA . PRO A 1 223 ? 11.436 6.558 5.734 1.00 94.19 223 PRO A CA 1
ATOM 1824 C C . PRO A 1 223 ? 10.179 5.673 5.847 1.00 94.19 223 PRO A C 1
ATOM 1826 O O . PRO A 1 223 ? 9.803 5.219 6.928 1.00 94.19 223 PRO A O 1
ATOM 1829 N N . TYR A 1 224 ? 9.467 5.492 4.735 1.00 94.50 224 TYR A N 1
ATOM 1830 C CA . TYR A 1 224 ? 8.236 4.730 4.650 1.00 94.50 224 TYR A CA 1
ATOM 1831 C C . TYR A 1 224 ? 7.981 4.238 3.230 1.00 94.50 224 TYR A C 1
ATOM 1833 O O . TYR A 1 224 ? 8.307 4.920 2.256 1.00 94.50 224 TYR A O 1
ATOM 1841 N N . ASP A 1 225 ? 7.277 3.114 3.130 1.00 92.31 225 ASP A N 1
ATOM 1842 C CA . ASP A 1 225 ? 6.683 2.667 1.876 1.00 92.31 225 ASP A CA 1
ATOM 1843 C C . ASP A 1 225 ? 5.221 3.093 1.804 1.00 92.31 225 ASP A C 1
ATOM 1845 O O . ASP A 1 225 ? 4.529 3.278 2.811 1.00 92.31 225 ASP A O 1
ATOM 1849 N N . SER A 1 226 ? 4.748 3.260 0.576 1.00 90.69 226 SER A N 1
ATOM 1850 C CA . SER A 1 226 ? 3.417 3.766 0.284 1.00 90.69 226 SER A CA 1
ATOM 1851 C C . SER A 1 226 ? 2.654 2.754 -0.556 1.00 90.69 226 SER A C 1
ATOM 1853 O O . SER A 1 226 ? 2.898 2.592 -1.754 1.00 90.69 226 SER A O 1
ATOM 1855 N N . PHE A 1 227 ? 1.712 2.070 0.083 1.00 90.62 227 PHE A N 1
ATOM 1856 C CA . PHE A 1 227 ? 0.862 1.070 -0.540 1.00 90.62 227 PHE A CA 1
ATOM 1857 C C . PHE A 1 227 ? -0.492 1.662 -0.907 1.00 90.62 227 PHE A C 1
ATOM 1859 O O . PHE A 1 227 ? -1.007 2.595 -0.286 1.00 90.62 227 PHE A O 1
ATOM 1866 N N . ARG A 1 228 ? -1.103 1.093 -1.944 1.00 85.12 228 ARG A N 1
ATOM 1867 C CA . ARG A 1 228 ? -2.428 1.505 -2.411 1.00 85.12 228 ARG A CA 1
ATOM 1868 C C . ARG A 1 228 ? -3.481 0.518 -1.919 1.00 85.12 228 ARG A C 1
ATOM 1870 O O . ARG A 1 228 ? -3.210 -0.684 -1.888 1.00 85.12 228 ARG A O 1
ATOM 1877 N N . PRO A 1 229 ? -4.687 0.993 -1.572 1.00 88.88 229 PRO A N 1
ATOM 1878 C CA . PRO A 1 229 ? -5.779 0.091 -1.266 1.00 88.88 229 PRO A CA 1
ATOM 1879 C C . PRO A 1 229 ? -6.202 -0.668 -2.528 1.00 88.88 229 PRO A C 1
ATOM 1881 O O . PRO A 1 229 ? -6.124 -0.142 -3.644 1.00 88.88 229 PRO A O 1
ATOM 1884 N N . TYR A 1 230 ? -6.713 -1.881 -2.344 1.00 86.00 230 TYR A N 1
ATOM 1885 C CA . TYR A 1 230 ? -7.417 -2.597 -3.395 1.00 86.00 230 TYR A CA 1
ATOM 1886 C C . TYR A 1 230 ? -8.604 -1.770 -3.886 1.00 86.00 230 TYR A C 1
ATOM 1888 O O . TYR A 1 230 ? -9.281 -1.073 -3.122 1.00 86.00 230 TYR A O 1
ATOM 1896 N N . ALA A 1 231 ? -8.865 -1.852 -5.188 1.00 77.62 231 ALA A N 1
ATOM 1897 C CA . ALA A 1 231 ? -10.076 -1.275 -5.741 1.00 77.62 231 ALA A CA 1
ATOM 1898 C C . ALA A 1 231 ? -11.290 -2.021 -5.169 1.00 77.62 231 ALA A C 1
ATOM 1900 O O . ALA A 1 231 ? -11.291 -3.249 -5.113 1.00 77.62 231 ALA A O 1
ATOM 1901 N N . GLY A 1 232 ? -12.331 -1.284 -4.767 1.00 73.00 232 GLY A N 1
ATOM 1902 C CA . GLY A 1 232 ? -13.566 -1.889 -4.251 1.00 73.00 232 GLY A CA 1
ATOM 1903 C C . GLY A 1 232 ? -14.277 -2.775 -5.280 1.00 73.00 232 GLY A C 1
ATOM 1904 O O . GLY A 1 232 ? -15.008 -3.686 -4.906 1.00 73.00 232 GLY A O 1
ATOM 1905 N N . ARG A 1 233 ? -14.021 -2.531 -6.572 1.00 81.19 233 ARG A N 1
ATOM 1906 C CA . ARG A 1 233 ? -14.413 -3.377 -7.700 1.00 81.19 233 ARG A CA 1
ATOM 1907 C C . ARG A 1 233 ? -13.420 -3.235 -8.852 1.00 81.19 233 ARG A C 1
ATOM 1909 O O . ARG A 1 233 ? -12.693 -2.244 -8.943 1.00 81.19 233 ARG A O 1
ATOM 1916 N N . ILE A 1 234 ? -13.411 -4.213 -9.753 1.00 84.50 234 ILE A N 1
ATOM 1917 C CA . ILE A 1 234 ? -12.618 -4.154 -10.983 1.00 84.50 234 ILE A CA 1
ATOM 1918 C C . ILE A 1 234 ? -13.413 -3.366 -12.028 1.00 84.50 234 ILE A C 1
ATOM 1920 O O . ILE A 1 234 ? -14.321 -3.902 -12.651 1.00 84.50 234 ILE A O 1
ATOM 1924 N N . VAL A 1 235 ? -13.068 -2.090 -12.198 1.00 88.25 235 VAL A N 1
ATOM 1925 C CA . VAL A 1 235 ? -13.729 -1.179 -13.151 1.00 88.25 235 VAL A CA 1
ATOM 1926 C C . VAL A 1 235 ? -13.367 -1.495 -14.599 1.00 88.25 235 VAL A C 1
ATOM 1928 O O . VAL A 1 235 ? -14.212 -1.418 -15.489 1.00 88.25 235 VAL A O 1
ATOM 1931 N N . ASP A 1 236 ? -12.105 -1.833 -14.844 1.00 90.31 236 ASP A N 1
ATOM 1932 C CA . ASP A 1 236 ? -11.579 -2.042 -16.183 1.00 90.31 236 ASP A CA 1
ATOM 1933 C C . ASP A 1 236 ? -10.700 -3.286 -16.260 1.00 90.31 236 ASP A C 1
ATOM 1935 O O . ASP A 1 236 ? -10.019 -3.662 -15.304 1.00 90.31 236 ASP A O 1
ATOM 1939 N N . GLN A 1 237 ? -10.739 -3.938 -17.418 1.00 90.88 237 GLN A N 1
ATOM 1940 C CA . GLN A 1 237 ? -9.867 -5.056 -17.755 1.00 90.88 237 GLN A CA 1
ATOM 1941 C C . GLN A 1 237 ? -9.345 -4.870 -19.170 1.00 90.88 237 GLN A C 1
ATOM 1943 O O . GLN A 1 237 ? -10.107 -4.602 -20.102 1.00 90.88 237 GLN A O 1
ATOM 1948 N N . SER A 1 238 ? -8.042 -5.064 -19.334 1.00 90.94 238 SER A N 1
ATOM 1949 C CA . SER A 1 238 ? -7.388 -5.076 -20.635 1.00 90.94 238 SER A CA 1
ATOM 1950 C C . SER A 1 238 ? -6.708 -6.420 -20.862 1.00 90.94 238 SER A C 1
ATOM 1952 O O . SER A 1 238 ? -6.186 -7.037 -19.935 1.00 90.94 238 SER A O 1
ATOM 1954 N N . LYS A 1 239 ? -6.748 -6.899 -22.103 1.00 93.06 239 LYS A N 1
ATOM 1955 C CA . LYS A 1 239 ? -6.026 -8.094 -22.533 1.00 93.06 239 LYS A CA 1
ATOM 1956 C C . LYS A 1 239 ? -5.386 -7.841 -23.889 1.00 93.06 239 LYS A C 1
ATOM 1958 O O . LYS A 1 239 ? -6.101 -7.598 -24.864 1.00 93.06 239 LYS A O 1
ATOM 1963 N N . CYS A 1 240 ? -4.064 -7.948 -23.948 1.00 92.06 240 CYS A N 1
ATOM 1964 C CA . CYS A 1 240 ? -3.324 -7.992 -25.203 1.00 92.06 240 CYS A CA 1
ATOM 1965 C C . CYS A 1 240 ? -3.464 -9.386 -25.825 1.00 92.06 240 CYS A C 1
ATOM 1967 O O . CYS A 1 240 ? -3.352 -10.406 -25.143 1.00 92.06 240 CYS A O 1
ATOM 1969 N N . ILE A 1 241 ? -3.764 -9.428 -27.118 1.00 94.50 241 ILE A N 1
ATOM 1970 C CA . ILE A 1 241 ? -3.734 -10.642 -27.926 1.00 94.50 241 ILE A CA 1
ATOM 1971 C C . ILE A 1 241 ? -2.477 -10.579 -28.774 1.00 94.50 241 ILE A C 1
ATOM 1973 O O . ILE A 1 241 ? -2.360 -9.784 -29.713 1.00 94.50 241 ILE A O 1
ATOM 1977 N N . GLU A 1 242 ? -1.538 -11.430 -28.412 1.00 94.81 242 GLU A N 1
ATOM 1978 C CA . GLU A 1 242 ? -0.198 -11.454 -28.961 1.00 94.81 242 GLU A CA 1
ATOM 1979 C C . GLU A 1 242 ? -0.034 -12.601 -29.955 1.00 94.81 242 GLU A C 1
ATOM 1981 O O . GLU A 1 242 ? -0.720 -13.624 -29.880 1.00 94.81 242 GLU A O 1
ATOM 1986 N N . ARG A 1 243 ? 0.850 -12.398 -30.929 1.00 95.06 243 ARG A N 1
ATOM 1987 C CA . ARG A 1 243 ? 1.264 -13.415 -31.891 1.00 95.06 243 ARG A CA 1
ATOM 1988 C C . ARG A 1 243 ? 2.771 -13.401 -32.024 1.00 95.06 243 ARG A C 1
ATOM 1990 O O . ARG A 1 243 ? 3.386 -12.336 -32.016 1.00 95.06 243 ARG A O 1
ATOM 1997 N N . GLU A 1 244 ? 3.325 -14.586 -32.183 1.00 96.44 244 GLU A N 1
ATOM 1998 C CA . GLU A 1 244 ? 4.736 -14.793 -32.457 1.00 96.44 244 GLU A CA 1
ATOM 1999 C C . GLU A 1 244 ? 5.010 -14.688 -33.963 1.00 96.44 244 GLU A C 1
ATOM 2001 O O . GLU A 1 244 ? 4.218 -15.148 -34.790 1.00 96.44 244 GLU A O 1
ATOM 2006 N N . PHE A 1 245 ? 6.124 -14.052 -34.308 1.00 94.75 245 PHE A N 1
ATOM 2007 C CA . PHE A 1 245 ? 6.625 -13.879 -35.665 1.00 94.75 245 PHE A CA 1
ATOM 2008 C C . PHE A 1 245 ? 8.079 -14.336 -35.698 1.00 94.75 245 PHE A C 1
ATOM 2010 O O . PHE A 1 245 ? 8.885 -13.874 -34.893 1.00 94.75 245 PHE A O 1
ATOM 2017 N N . LEU A 1 246 ? 8.413 -15.224 -36.632 1.00 96.56 246 LEU A N 1
ATOM 2018 C CA . LEU A 1 246 ? 9.794 -15.648 -36.846 1.00 96.56 246 LEU A CA 1
ATOM 2019 C C . LEU A 1 246 ? 10.610 -14.491 -37.421 1.00 96.56 246 LEU A C 1
ATOM 2021 O O . LEU A 1 246 ? 10.124 -13.772 -38.298 1.00 96.56 246 LEU A O 1
ATOM 2025 N N . VAL A 1 247 ? 11.837 -14.330 -36.933 1.00 94.31 247 VAL A N 1
ATOM 2026 C CA . VAL A 1 247 ? 12.782 -13.343 -37.454 1.00 94.31 247 VAL A CA 1
ATOM 2027 C C . VAL A 1 247 ? 13.425 -13.907 -38.722 1.00 94.31 247 VAL A C 1
ATOM 2029 O O . VAL A 1 247 ? 14.126 -14.921 -38.633 1.00 94.31 247 VAL A O 1
ATOM 2032 N N . PRO A 1 248 ? 13.207 -13.283 -39.898 1.00 93.81 248 PRO A N 1
ATOM 2033 C CA . PRO A 1 248 ? 13.804 -13.747 -41.145 1.00 93.81 248 PRO A CA 1
ATOM 2034 C C . PRO A 1 248 ? 15.328 -13.774 -41.051 1.00 93.81 248 PRO A C 1
ATOM 2036 O O . PRO A 1 248 ? 15.924 -12.859 -40.491 1.00 93.81 248 PRO A O 1
ATOM 2039 N N . ASP A 1 249 ? 15.979 -14.760 -41.666 1.00 91.44 249 ASP A N 1
ATOM 2040 C CA . ASP A 1 249 ? 17.451 -14.816 -41.718 1.00 91.44 249 ASP A CA 1
ATOM 2041 C C . ASP A 1 249 ? 18.064 -13.627 -42.475 1.00 91.44 249 ASP A C 1
ATOM 2043 O O . ASP A 1 249 ? 19.225 -13.273 -42.284 1.00 91.44 249 ASP A O 1
ATOM 2047 N N . THR A 1 250 ? 17.265 -12.974 -43.318 1.00 93.25 250 THR A N 1
ATOM 2048 C CA . THR A 1 250 ? 17.602 -11.744 -44.039 1.00 93.25 250 THR A CA 1
ATOM 2049 C C . THR A 1 250 ? 17.482 -10.476 -43.188 1.00 93.25 250 THR A C 1
ATOM 2051 O O . THR A 1 250 ? 17.908 -9.407 -43.640 1.00 93.25 250 THR A O 1
ATOM 2054 N N . ALA A 1 251 ? 16.932 -10.564 -41.971 1.00 93.38 251 ALA A N 1
ATOM 2055 C CA . ALA A 1 251 ? 16.737 -9.422 -41.089 1.00 93.38 251 ALA A CA 1
ATOM 2056 C C . ALA A 1 251 ? 18.067 -8.745 -40.735 1.00 93.38 251 ALA A C 1
ATOM 2058 O O . ALA A 1 251 ? 19.091 -9.387 -40.495 1.00 93.38 251 ALA A O 1
ATOM 2059 N N . LEU A 1 252 ? 18.043 -7.416 -40.650 1.00 91.62 252 LEU A N 1
ATOM 2060 C CA . LEU A 1 252 ? 19.211 -6.619 -40.273 1.00 91.62 252 LEU A CA 1
ATOM 2061 C C . LEU A 1 252 ? 19.731 -6.987 -38.879 1.00 91.62 252 LEU A C 1
ATOM 2063 O O . LEU A 1 252 ? 20.937 -6.986 -38.660 1.00 91.62 252 LEU A O 1
ATOM 2067 N N . SER A 1 253 ? 18.831 -7.357 -37.967 1.00 90.62 253 SER A N 1
ATOM 2068 C CA . SER A 1 253 ? 19.133 -7.799 -36.599 1.00 90.62 253 SER A CA 1
ATOM 2069 C C . SER A 1 253 ? 20.052 -9.024 -36.530 1.00 90.62 253 SER A C 1
ATOM 2071 O O . SER A 1 253 ? 20.810 -9.142 -35.570 1.00 90.62 253 SER A O 1
ATOM 2073 N N . LYS A 1 254 ? 20.025 -9.896 -37.548 1.00 89.75 254 LYS A N 1
ATOM 2074 C CA . LYS A 1 254 ? 20.849 -11.113 -37.645 1.00 89.75 254 LYS A CA 1
ATOM 2075 C C . LYS A 1 254 ? 22.199 -10.882 -38.344 1.00 89.75 254 LYS A C 1
ATOM 2077 O O . LYS A 1 254 ? 23.017 -11.794 -38.410 1.00 89.75 254 LYS A O 1
ATOM 2082 N N . LYS A 1 255 ? 22.465 -9.684 -38.878 1.00 86.25 255 LYS A N 1
ATOM 2083 C CA . LYS A 1 255 ? 23.727 -9.395 -39.582 1.00 86.25 255 LYS A CA 1
ATOM 2084 C C . LYS A 1 255 ? 24.856 -9.124 -38.595 1.00 86.25 255 LYS A C 1
ATOM 2086 O O . LYS A 1 255 ? 24.683 -8.337 -37.675 1.00 86.25 255 LYS A O 1
ATOM 2091 N N . GLU A 1 256 ? 26.041 -9.683 -38.835 1.00 77.88 256 GLU A N 1
ATOM 2092 C CA . GLU A 1 256 ? 27.223 -9.453 -37.983 1.00 77.88 256 GLU A CA 1
ATOM 2093 C C . GLU A 1 256 ? 27.616 -7.970 -37.905 1.00 77.88 256 GLU A C 1
ATOM 2095 O O . GLU A 1 256 ? 27.958 -7.466 -36.836 1.00 77.88 256 GLU A O 1
ATOM 2100 N N . SER A 1 257 ? 27.508 -7.244 -39.022 1.00 76.25 257 SER A N 1
ATOM 2101 C CA . SER A 1 257 ? 27.802 -5.812 -39.092 1.00 76.25 257 SER A CA 1
ATOM 2102 C C . SER A 1 257 ? 26.630 -5.019 -39.665 1.00 76.25 257 SER A C 1
ATOM 2104 O O . SER A 1 257 ? 26.028 -5.384 -40.679 1.00 76.25 257 SER A O 1
ATOM 2106 N N . LEU A 1 258 ? 26.316 -3.907 -39.000 1.00 74.94 258 LEU A N 1
ATOM 2107 C CA . LEU A 1 258 ? 25.307 -2.947 -39.430 1.00 74.94 258 LEU A CA 1
ATOM 2108 C C . LEU A 1 258 ? 26.012 -1.803 -40.161 1.00 74.94 258 LEU A C 1
ATOM 2110 O O . LEU A 1 258 ? 26.739 -1.014 -39.560 1.00 74.94 258 LEU A O 1
ATOM 2114 N N . ILE A 1 259 ? 25.812 -1.727 -41.473 1.00 73.69 259 ILE A N 1
ATOM 2115 C CA . ILE A 1 259 ? 26.286 -0.622 -42.311 1.00 73.69 259 ILE A CA 1
ATOM 2116 C C . ILE A 1 259 ? 25.068 0.240 -42.634 1.00 73.69 259 ILE A C 1
ATOM 2118 O O . ILE A 1 259 ? 24.027 -0.300 -43.006 1.00 73.69 259 ILE A O 1
ATOM 2122 N N . TYR A 1 260 ? 25.194 1.558 -42.482 1.00 76.56 260 TYR A N 1
ATOM 2123 C CA . TYR A 1 260 ? 24.137 2.511 -42.813 1.00 76.56 260 TYR A CA 1
ATOM 2124 C C . TYR A 1 260 ? 24.541 3.389 -43.995 1.00 76.56 260 TYR A C 1
ATOM 2126 O O . TYR A 1 260 ? 25.657 3.906 -44.069 1.00 76.56 260 TYR A O 1
ATOM 2134 N N . SER A 1 261 ? 23.602 3.563 -44.918 1.00 75.25 261 SER A N 1
ATOM 2135 C CA . SER A 1 261 ? 23.826 4.233 -46.197 1.00 75.25 261 SER A CA 1
ATOM 2136 C C . SER A 1 261 ? 23.512 5.733 -46.142 1.00 75.25 261 SER A C 1
ATOM 2138 O O . SER A 1 261 ? 23.965 6.489 -47.001 1.00 75.25 261 SER A O 1
ATOM 2140 N N . ASN A 1 262 ? 22.737 6.186 -45.147 1.00 78.62 262 ASN A N 1
ATOM 2141 C CA . ASN A 1 262 ? 22.322 7.583 -44.996 1.00 78.62 262 ASN A CA 1
ATOM 2142 C C . ASN A 1 262 ? 22.282 8.051 -43.525 1.00 78.62 262 ASN A C 1
ATOM 2144 O O . ASN A 1 262 ? 22.359 7.256 -42.590 1.00 78.62 262 ASN A O 1
ATOM 2148 N N . SER A 1 263 ? 22.152 9.367 -43.316 1.00 82.88 263 SER A N 1
ATOM 2149 C CA . SER A 1 263 ? 22.107 9.975 -41.977 1.00 82.88 263 SER A CA 1
ATOM 2150 C C . SER A 1 263 ? 20.818 9.687 -41.199 1.00 82.88 263 SER A C 1
ATOM 2152 O O . SER A 1 263 ? 20.831 9.720 -39.972 1.00 82.88 263 SER A O 1
ATOM 2154 N N . GLU A 1 264 ? 19.709 9.412 -41.889 1.00 85.38 264 GLU A N 1
ATOM 2155 C CA . GLU A 1 264 ? 18.408 9.119 -41.267 1.00 85.38 264 GLU A CA 1
ATOM 2156 C C . GLU A 1 264 ? 18.367 7.721 -40.630 1.00 85.38 264 GLU A C 1
ATOM 2158 O O . GLU A 1 264 ? 17.647 7.504 -39.657 1.00 85.38 264 GLU A O 1
ATOM 2163 N N . ALA A 1 265 ? 19.182 6.787 -41.127 1.00 85.38 265 ALA A N 1
ATOM 2164 C CA . ALA A 1 265 ? 19.308 5.428 -40.617 1.00 85.38 265 ALA A CA 1
ATOM 2165 C C . ALA A 1 265 ? 20.160 5.328 -39.341 1.00 85.38 265 ALA A C 1
ATOM 2167 O O . ALA A 1 265 ? 20.086 4.306 -38.664 1.00 85.38 265 ALA A O 1
ATOM 2168 N N . ILE A 1 266 ? 20.926 6.366 -38.974 1.00 88.25 266 ILE A N 1
ATOM 2169 C CA . ILE A 1 266 ? 21.870 6.319 -37.842 1.00 88.25 266 ILE A CA 1
ATOM 2170 C C . ILE A 1 266 ? 21.155 5.969 -36.530 1.00 88.25 266 ILE A C 1
ATOM 2172 O O . ILE A 1 266 ? 21.497 4.981 -35.886 1.00 88.25 266 ILE A O 1
ATOM 2176 N N . GLN A 1 267 ? 20.142 6.746 -36.131 1.00 89.56 267 GLN A N 1
ATOM 2177 C CA . GLN A 1 267 ? 19.427 6.498 -34.870 1.00 89.56 267 GLN A CA 1
ATOM 2178 C C . GLN A 1 267 ? 18.669 5.158 -34.845 1.00 89.56 267 GLN A C 1
ATOM 2180 O O . GLN A 1 267 ? 18.812 4.429 -33.854 1.00 89.56 267 GLN A O 1
ATOM 2185 N N . PRO A 1 268 ? 17.908 4.792 -35.898 1.00 91.12 268 PRO A N 1
ATOM 2186 C CA . PRO A 1 268 ? 17.293 3.473 -35.994 1.00 91.12 268 PRO A CA 1
ATOM 2187 C C . PRO A 1 268 ? 18.304 2.325 -35.890 1.00 91.12 268 PRO A C 1
ATOM 2189 O O . PRO A 1 268 ? 18.032 1.353 -35.192 1.00 91.12 268 PRO A O 1
ATOM 2192 N N . MET A 1 269 ? 19.475 2.445 -36.525 1.00 89.06 269 MET A N 1
ATOM 2193 C CA . MET A 1 269 ? 20.528 1.425 -36.481 1.00 89.06 269 MET A CA 1
ATOM 2194 C C . MET A 1 269 ? 21.176 1.303 -35.107 1.00 89.06 269 MET A C 1
ATOM 2196 O O . MET A 1 269 ? 21.311 0.192 -34.610 1.00 89.06 269 MET A O 1
ATOM 2200 N N . CYS A 1 270 ? 21.505 2.419 -34.450 1.00 87.94 270 CYS A N 1
ATOM 2201 C CA . CYS A 1 270 ? 22.005 2.385 -33.072 1.00 87.94 270 CYS A CA 1
ATOM 2202 C C . CYS A 1 270 ? 20.993 1.736 -32.118 1.00 87.94 270 CYS A C 1
ATOM 2204 O O . CYS A 1 270 ? 21.364 0.986 -31.221 1.00 87.94 270 CYS A O 1
ATOM 2206 N N . SER A 1 271 ? 19.703 2.008 -32.321 1.00 89.62 271 SER A N 1
ATOM 2207 C CA . SER A 1 271 ? 18.648 1.401 -31.510 1.00 89.62 271 SER A CA 1
ATOM 2208 C C . SER A 1 271 ? 18.497 -0.093 -31.813 1.00 89.62 271 SER A C 1
ATOM 2210 O O . SER A 1 271 ? 18.314 -0.878 -30.892 1.00 89.62 271 SER A O 1
ATOM 2212 N N . LEU A 1 272 ? 18.621 -0.511 -33.077 1.00 90.06 272 LEU A N 1
ATOM 2213 C CA . LEU A 1 272 ? 18.619 -1.926 -33.456 1.00 90.06 272 LEU A CA 1
ATOM 2214 C C . LEU A 1 272 ? 19.792 -2.694 -32.833 1.00 90.06 272 LEU A C 1
ATOM 2216 O O . LEU A 1 272 ? 19.582 -3.794 -32.329 1.00 90.06 272 LEU A O 1
ATOM 2220 N N . ASP A 1 273 ? 20.992 -2.111 -32.849 1.00 86.62 273 ASP A N 1
ATOM 2221 C CA . ASP A 1 273 ? 22.203 -2.712 -32.280 1.00 86.62 273 ASP A CA 1
ATOM 2222 C C . ASP A 1 273 ? 22.054 -2.973 -30.773 1.00 86.62 273 ASP A C 1
ATOM 2224 O O . ASP A 1 273 ? 22.396 -4.048 -30.290 1.00 86.62 273 ASP A O 1
ATOM 2228 N N . LEU A 1 274 ? 21.426 -2.043 -30.046 1.00 85.44 274 LEU A N 1
ATOM 2229 C CA . LEU A 1 274 ? 21.087 -2.233 -28.634 1.00 85.44 274 LEU A CA 1
ATOM 2230 C C . LEU A 1 274 ? 20.026 -3.331 -28.425 1.00 85.44 274 LEU A C 1
ATOM 2232 O O . LEU A 1 274 ? 20.072 -4.070 -27.447 1.00 85.44 274 LEU A O 1
ATOM 2236 N N . LEU A 1 275 ? 19.038 -3.421 -29.321 1.00 86.06 275 LEU A N 1
ATOM 2237 C CA . LEU A 1 275 ? 17.881 -4.312 -29.172 1.00 86.06 275 LEU A CA 1
ATOM 2238 C C . LEU A 1 275 ? 18.156 -5.769 -29.565 1.00 86.06 275 LEU A C 1
ATOM 2240 O O . LEU A 1 275 ? 17.448 -6.659 -29.080 1.00 86.06 275 LEU A O 1
ATOM 2244 N N . ARG A 1 276 ? 19.119 -6.018 -30.463 1.00 81.56 276 ARG A N 1
ATOM 2245 C CA . ARG A 1 276 ? 19.447 -7.378 -30.919 1.00 81.56 276 ARG A CA 1
ATOM 2246 C C . ARG A 1 276 ? 20.137 -8.220 -29.841 1.00 81.56 276 ARG A C 1
ATOM 2248 O O . ARG A 1 276 ? 19.916 -9.422 -29.839 1.00 81.56 276 ARG A O 1
ATOM 2255 N N . GLY A 1 277 ? 20.856 -7.599 -28.900 1.00 75.56 277 GLY A N 1
ATOM 2256 C CA . GLY A 1 277 ? 21.618 -8.305 -27.863 1.00 75.56 277 GLY A CA 1
ATOM 2257 C C . GLY A 1 277 ? 22.855 -9.027 -28.413 1.00 75.56 277 GLY A C 1
ATOM 2258 O O . GLY A 1 277 ? 23.262 -8.782 -29.547 1.00 75.56 277 GLY A O 1
ATOM 2259 N N . GLU A 1 278 ? 23.458 -9.899 -27.600 1.00 73.44 278 GLU A N 1
ATOM 2260 C CA . GLU A 1 278 ? 24.635 -10.690 -28.000 1.00 73.44 278 GLU A CA 1
ATOM 2261 C C . GLU A 1 278 ? 24.270 -11.846 -28.942 1.00 73.44 278 GLU A C 1
ATOM 2263 O O . GLU A 1 278 ? 24.988 -12.106 -29.908 1.00 73.44 278 GLU A O 1
ATOM 2268 N N . GLU A 1 279 ? 23.125 -12.494 -28.706 1.00 77.00 279 GLU A N 1
ATOM 2269 C CA . GLU A 1 279 ? 22.611 -13.575 -29.549 1.00 77.00 279 GLU A CA 1
ATOM 2270 C C . GLU A 1 279 ? 21.398 -13.119 -30.378 1.00 77.00 279 GLU A C 1
ATOM 2272 O O . GLU A 1 279 ? 20.458 -12.529 -29.830 1.00 77.00 279 GLU A O 1
ATOM 2277 N N . PRO A 1 280 ? 21.360 -13.410 -31.694 1.00 78.50 280 PRO A N 1
ATOM 2278 C CA . PRO A 1 280 ? 20.223 -13.050 -32.527 1.00 78.50 280 PRO A CA 1
ATOM 2279 C C . PRO A 1 280 ? 18.947 -13.773 -32.091 1.00 78.50 280 PRO A C 1
ATOM 2281 O O . PRO A 1 280 ? 18.921 -14.987 -31.904 1.00 78.50 280 PRO A O 1
ATOM 2284 N N . LYS A 1 281 ? 17.844 -13.029 -31.992 1.00 85.19 281 LYS A N 1
ATOM 2285 C CA . LYS A 1 281 ? 16.537 -13.601 -31.649 1.00 85.19 281 LYS A CA 1
ATOM 2286 C C . LYS A 1 281 ? 15.942 -14.368 -32.829 1.00 85.19 281 LYS A C 1
ATOM 2288 O O . LYS A 1 281 ? 15.884 -13.845 -33.940 1.00 85.19 281 LYS A O 1
ATOM 2293 N N . GLU A 1 282 ? 15.413 -15.562 -32.562 1.00 90.75 282 GLU A N 1
ATOM 2294 C CA . GLU A 1 282 ? 14.730 -16.382 -33.576 1.00 90.75 282 GLU A CA 1
ATOM 2295 C C . GLU A 1 282 ? 13.269 -15.985 -33.801 1.00 90.75 282 GLU A C 1
ATOM 2297 O O . GLU A 1 282 ? 12.724 -16.151 -34.895 1.00 90.75 282 GLU A O 1
ATOM 2302 N N . SER A 1 283 ? 12.622 -15.417 -32.785 1.00 92.94 283 SER A N 1
ATOM 2303 C CA . SER A 1 283 ? 11.247 -14.947 -32.881 1.00 92.94 283 SER A CA 1
ATOM 2304 C C . SER A 1 283 ? 11.012 -13.685 -32.059 1.00 92.94 283 SER A C 1
ATOM 2306 O O . SER A 1 283 ? 11.754 -13.343 -31.135 1.00 92.94 283 SER A O 1
ATOM 2308 N N . VAL A 1 284 ? 9.965 -12.953 -32.434 1.00 93.44 284 VAL A N 1
ATOM 2309 C CA . VAL A 1 284 ? 9.477 -11.779 -31.713 1.00 93.44 284 VAL A CA 1
ATOM 2310 C C . VAL A 1 284 ? 7.973 -11.863 -31.519 1.00 93.44 284 VAL A C 1
ATOM 2312 O O . VAL A 1 284 ? 7.238 -12.388 -32.356 1.00 93.44 284 VAL A O 1
ATOM 2315 N N . ILE A 1 285 ? 7.495 -11.290 -30.422 1.00 93.81 285 ILE A N 1
ATOM 2316 C CA . ILE A 1 285 ? 6.072 -11.231 -30.104 1.00 93.81 285 ILE A CA 1
ATOM 2317 C C . ILE A 1 285 ? 5.535 -9.850 -30.476 1.00 93.81 285 ILE A C 1
ATOM 2319 O O . ILE A 1 285 ? 6.129 -8.826 -30.138 1.00 93.81 285 ILE A O 1
ATOM 2323 N N . LYS A 1 286 ? 4.390 -9.812 -31.163 1.00 95.12 286 LYS A N 1
ATOM 2324 C CA . LYS A 1 286 ? 3.660 -8.574 -31.458 1.00 95.12 286 LYS A CA 1
ATOM 2325 C C . LYS A 1 286 ? 2.236 -8.646 -30.939 1.00 95.12 286 LYS A C 1
ATOM 2327 O O . LYS A 1 286 ? 1.526 -9.629 -31.149 1.00 95.12 286 LYS A O 1
ATOM 2332 N N . THR A 1 287 ? 1.782 -7.554 -30.337 1.00 95.69 287 THR A N 1
ATOM 2333 C CA . THR A 1 287 ? 0.375 -7.358 -29.987 1.00 95.69 287 THR A CA 1
ATOM 2334 C C . THR A 1 287 ? -0.424 -7.035 -31.249 1.00 95.69 287 THR A C 1
ATOM 2336 O O . THR A 1 287 ? -0.122 -6.078 -31.960 1.00 95.69 287 THR A O 1
ATOM 2339 N N . THR A 1 288 ? -1.461 -7.820 -31.525 1.00 94.06 288 THR A N 1
ATOM 2340 C CA . THR A 1 288 ? -2.325 -7.665 -32.711 1.00 94.06 288 THR A CA 1
ATOM 2341 C C . THR A 1 288 ? -3.684 -7.052 -32.390 1.00 94.06 288 THR A C 1
ATOM 2343 O O . THR A 1 288 ? -4.245 -6.333 -33.211 1.00 94.06 288 THR A O 1
ATOM 2346 N N . GLU A 1 289 ? -4.203 -7.307 -31.192 1.00 94.94 289 GLU A N 1
ATOM 2347 C CA . GLU A 1 289 ? -5.493 -6.805 -30.721 1.00 94.94 289 GLU A CA 1
ATOM 2348 C C . GLU A 1 289 ? -5.376 -6.467 -29.230 1.00 94.94 289 GLU A C 1
ATOM 2350 O O . GLU A 1 289 ? -4.723 -7.188 -28.476 1.00 94.94 289 GLU A O 1
ATOM 2355 N N . ILE A 1 290 ? -6.028 -5.389 -28.792 1.00 94.31 290 ILE A N 1
ATOM 2356 C CA . ILE A 1 290 ? -6.209 -5.068 -27.373 1.00 94.31 290 ILE A CA 1
ATOM 2357 C C . ILE A 1 290 ? -7.704 -5.131 -27.086 1.00 94.31 290 ILE A C 1
ATOM 2359 O O . ILE A 1 290 ? -8.486 -4.350 -27.627 1.00 94.31 290 ILE A O 1
ATOM 2363 N N . ARG A 1 291 ? -8.105 -6.061 -26.219 1.00 95.12 291 ARG A N 1
ATOM 2364 C CA . ARG A 1 291 ? -9.485 -6.166 -25.740 1.00 95.12 291 ARG A CA 1
ATOM 2365 C C . ARG A 1 291 ? -9.618 -5.381 -24.454 1.00 95.12 291 ARG A C 1
ATOM 2367 O O . ARG A 1 291 ? -8.974 -5.727 -23.468 1.00 95.12 291 ARG A O 1
ATOM 2374 N N . PHE A 1 292 ? -10.472 -4.368 -24.463 1.00 94.38 292 PHE A N 1
ATOM 2375 C CA . PHE A 1 292 ? -10.771 -3.552 -23.294 1.00 94.38 292 PHE A CA 1
ATOM 2376 C C . PHE A 1 292 ? -12.230 -3.725 -22.883 1.00 94.38 292 PHE A C 1
ATOM 2378 O O . PHE A 1 292 ? -13.127 -3.713 -23.728 1.00 94.38 292 PHE A O 1
ATOM 2385 N N . ARG A 1 293 ? -12.465 -3.915 -21.587 1.00 93.00 293 ARG A N 1
ATOM 2386 C CA . ARG A 1 293 ? -13.797 -4.055 -20.997 1.00 93.00 293 ARG A CA 1
ATOM 2387 C C . ARG A 1 293 ? -13.941 -3.061 -19.857 1.00 93.00 293 ARG A C 1
ATOM 2389 O O . ARG A 1 293 ? -13.034 -2.950 -19.038 1.00 93.00 293 ARG A O 1
ATOM 2396 N N . LEU A 1 294 ? -15.091 -2.394 -19.812 1.00 92.94 294 LEU A N 1
ATOM 2397 C CA . LEU A 1 294 ? -15.504 -1.511 -18.726 1.00 92.94 294 LEU A CA 1
ATOM 2398 C C . LEU A 1 294 ? -16.729 -2.095 -18.036 1.00 92.94 294 LEU A C 1
ATOM 2400 O O . LEU A 1 294 ? -17.694 -2.474 -18.704 1.00 92.94 294 LEU A O 1
ATOM 2404 N N . ASP A 1 295 ? -16.688 -2.142 -16.712 1.00 89.19 295 ASP A N 1
ATOM 2405 C CA . ASP A 1 295 ? -17.825 -2.518 -15.887 1.00 89.19 295 ASP A CA 1
ATOM 2406 C C . ASP A 1 295 ? -18.726 -1.306 -15.607 1.00 89.19 295 ASP A C 1
ATOM 2408 O O . ASP A 1 295 ? -18.393 -0.407 -14.831 1.00 89.19 295 ASP A O 1
ATOM 2412 N N . LEU A 1 296 ? -19.902 -1.313 -16.235 1.00 90.94 296 LEU A N 1
ATOM 2413 C CA . LEU A 1 296 ? -20.936 -0.289 -16.092 1.00 90.94 296 LEU A CA 1
ATOM 2414 C C . LEU A 1 296 ? -22.123 -0.763 -15.238 1.00 90.94 296 LEU A C 1
ATOM 2416 O O . LEU A 1 296 ? -23.191 -0.155 -15.307 1.00 90.94 296 LEU A O 1
ATOM 2420 N N . SER A 1 297 ? -21.979 -1.845 -14.457 1.00 90.25 297 SER A N 1
ATOM 2421 C CA . SER A 1 297 ? -23.056 -2.317 -13.572 1.00 90.25 297 SER A CA 1
ATOM 2422 C C . SER A 1 297 ? -23.449 -1.277 -12.519 1.00 90.25 297 SER A C 1
ATOM 2424 O O . SER A 1 297 ? -24.597 -1.238 -12.083 1.00 90.25 297 SER A O 1
ATOM 2426 N N . GLU A 1 298 ? -22.500 -0.421 -12.136 1.00 88.50 298 GLU A N 1
ATOM 2427 C CA . GLU A 1 298 ? -22.704 0.753 -11.293 1.00 88.50 298 GLU A CA 1
ATOM 2428 C C . GLU A 1 298 ? -22.155 2.007 -11.993 1.00 88.50 298 GLU A C 1
ATOM 2430 O O . GLU A 1 298 ? -21.142 1.907 -12.703 1.00 88.50 298 GLU A O 1
ATOM 2435 N N . PRO A 1 299 ? -22.770 3.191 -11.785 1.00 90.62 299 PRO A N 1
ATOM 2436 C CA . PRO A 1 299 ? -22.272 4.445 -12.339 1.00 90.62 299 PRO A CA 1
ATOM 2437 C C . PRO A 1 299 ? -20.798 4.670 -11.996 1.00 90.62 299 PRO A C 1
ATOM 2439 O O . PRO A 1 299 ? -20.400 4.551 -10.839 1.00 90.62 299 PRO A O 1
ATOM 2442 N N . LEU A 1 300 ? -19.996 5.010 -13.005 1.00 89.44 300 LEU A N 1
ATOM 2443 C CA . LEU A 1 300 ? -18.593 5.361 -12.814 1.00 89.44 300 LEU A CA 1
ATOM 2444 C C . LEU A 1 300 ? -18.475 6.796 -12.312 1.00 89.44 300 LEU A C 1
ATOM 2446 O O . LEU A 1 300 ? -19.078 7.716 -12.869 1.00 89.44 300 LEU A O 1
ATOM 2450 N N . SER A 1 301 ? -17.656 6.995 -11.288 1.00 88.31 301 SER A N 1
ATOM 2451 C CA . SER A 1 301 ? -17.162 8.323 -10.941 1.00 88.31 301 SER A CA 1
ATOM 2452 C C . SER A 1 301 ? -16.175 8.829 -12.000 1.00 88.31 301 SER A C 1
ATOM 2454 O O . SER A 1 301 ? -15.533 8.042 -12.698 1.00 88.31 301 SER A O 1
ATOM 2456 N N . ASN A 1 302 ? -16.011 10.153 -12.099 1.00 89.06 302 ASN A N 1
ATOM 2457 C CA . ASN A 1 302 ? -15.024 10.752 -13.009 1.00 89.06 302 ASN A CA 1
ATOM 2458 C C . ASN A 1 302 ? -13.609 10.220 -12.738 1.00 89.06 302 ASN A C 1
ATOM 2460 O O . ASN A 1 302 ? -12.879 9.916 -13.669 1.00 89.06 302 ASN A O 1
ATOM 2464 N N . ASP A 1 303 ? -13.257 10.030 -11.466 1.00 86.12 303 ASP A N 1
ATOM 2465 C CA . ASP A 1 303 ? -11.954 9.507 -11.057 1.00 86.12 303 ASP A CA 1
ATOM 2466 C C . ASP A 1 303 ? -11.740 8.034 -11.466 1.00 86.12 303 ASP A C 1
ATOM 2468 O O . ASP A 1 303 ? -10.648 7.645 -11.881 1.00 86.12 303 ASP A O 1
ATOM 2472 N N . GLU A 1 304 ? -12.779 7.196 -11.399 1.00 88.38 304 GLU A N 1
ATOM 2473 C CA . GLU A 1 304 ? -12.714 5.822 -11.916 1.00 88.38 304 GLU A CA 1
ATOM 2474 C C . GLU A 1 304 ? -12.556 5.798 -13.438 1.00 88.38 304 GLU A C 1
ATOM 2476 O O . GLU A 1 304 ? -11.765 5.009 -13.959 1.00 88.38 304 GLU A O 1
ATOM 2481 N N . LEU A 1 305 ? -13.274 6.675 -14.145 1.00 90.38 305 LEU A N 1
ATOM 2482 C CA . LEU A 1 305 ? -13.169 6.802 -15.594 1.00 90.38 305 LEU A CA 1
ATOM 2483 C C . LEU A 1 305 ? -11.774 7.285 -16.014 1.00 90.38 305 LEU A C 1
ATOM 2485 O O . LEU A 1 305 ? -11.158 6.674 -16.887 1.00 90.38 305 LEU A O 1
ATOM 2489 N N . ASP A 1 306 ? -11.247 8.324 -15.366 1.00 89.69 306 ASP A N 1
ATOM 2490 C CA . ASP A 1 306 ? -9.917 8.871 -15.648 1.00 89.69 306 ASP A CA 1
ATOM 2491 C C . ASP A 1 306 ? -8.824 7.821 -15.406 1.00 89.69 306 ASP A C 1
ATOM 2493 O O . ASP A 1 306 ? -7.937 7.637 -16.245 1.00 89.69 306 ASP A O 1
ATOM 2497 N N . ARG A 1 307 ? -8.921 7.052 -14.311 1.00 88.81 307 ARG A N 1
ATOM 2498 C CA . ARG A 1 307 ? -8.017 5.921 -14.041 1.00 88.81 307 ARG A CA 1
ATOM 2499 C C . ARG A 1 307 ? -8.112 4.832 -15.108 1.00 88.81 307 ARG A C 1
ATOM 2501 O O . ARG A 1 307 ? -7.078 4.346 -15.568 1.00 88.81 307 ARG A O 1
ATOM 2508 N N . ALA A 1 308 ? -9.320 4.446 -15.514 1.00 90.38 308 ALA A N 1
ATOM 2509 C CA . ALA A 1 308 ? -9.524 3.421 -16.536 1.00 90.38 308 ALA A CA 1
ATOM 2510 C C . ALA A 1 308 ? -8.955 3.851 -17.901 1.00 90.38 308 ALA A C 1
ATOM 2512 O O . ALA A 1 308 ? -8.263 3.077 -18.565 1.00 90.38 308 ALA A O 1
ATOM 2513 N N . LEU A 1 309 ? -9.177 5.107 -18.301 1.00 90.44 309 LEU A N 1
ATOM 2514 C CA . LEU A 1 309 ? -8.640 5.664 -19.544 1.00 90.44 309 LEU A CA 1
ATOM 2515 C C . LEU A 1 309 ? -7.115 5.824 -19.497 1.00 90.44 309 LEU A C 1
ATOM 2517 O O . LEU A 1 309 ? -6.440 5.516 -20.483 1.00 90.44 309 LEU A O 1
ATOM 2521 N N . ALA A 1 310 ? -6.552 6.245 -18.360 1.00 89.06 310 ALA A N 1
ATOM 2522 C CA . ALA A 1 310 ? -5.105 6.316 -18.169 1.00 89.06 310 ALA A CA 1
ATOM 2523 C C . ALA A 1 310 ? -4.449 4.929 -18.276 1.00 89.06 310 ALA A C 1
ATOM 2525 O O . ALA A 1 310 ? -3.429 4.784 -18.957 1.00 89.06 310 ALA A O 1
ATOM 2526 N N . ARG A 1 311 ? -5.060 3.893 -17.680 1.00 88.69 311 ARG A N 1
ATOM 2527 C CA . ARG A 1 311 ? -4.611 2.498 -17.814 1.00 88.69 311 ARG A CA 1
ATOM 2528 C C . ARG A 1 311 ? -4.686 2.007 -19.255 1.00 88.69 311 ARG A C 1
ATOM 2530 O O . ARG A 1 311 ? -3.687 1.508 -19.766 1.00 88.69 311 ARG A O 1
ATOM 2537 N N . LEU A 1 312 ? -5.810 2.215 -19.944 1.00 91.12 312 LEU A N 1
ATOM 2538 C CA . LEU A 1 312 ? -5.949 1.852 -21.359 1.00 91.12 312 LEU A CA 1
ATOM 2539 C C . LEU A 1 312 ? -4.880 2.532 -22.226 1.00 91.12 312 LEU A C 1
ATOM 2541 O O . LEU A 1 312 ? -4.240 1.880 -23.050 1.00 91.12 312 LEU A O 1
ATOM 2545 N N . ARG A 1 313 ? -4.646 3.831 -22.017 1.00 90.81 313 ARG A N 1
ATOM 2546 C CA . ARG A 1 313 ? -3.610 4.581 -22.734 1.00 90.81 313 ARG A CA 1
ATOM 2547 C C . ARG A 1 313 ? -2.215 4.017 -22.476 1.00 90.81 313 ARG A C 1
ATOM 2549 O O . ARG A 1 313 ? -1.438 3.905 -23.421 1.00 90.81 313 ARG A O 1
ATOM 2556 N N . SER A 1 314 ? -1.905 3.652 -21.232 1.00 88.69 314 SER A N 1
ATOM 2557 C CA . SER A 1 314 ? -0.639 3.002 -20.882 1.00 88.69 314 SER A CA 1
ATOM 2558 C C . SER A 1 314 ? -0.479 1.662 -21.605 1.00 88.69 314 SER A C 1
ATOM 2560 O O . SER A 1 314 ? 0.552 1.452 -22.234 1.00 88.69 314 SER A O 1
ATOM 2562 N N . VAL A 1 315 ? -1.516 0.817 -21.625 1.00 90.38 315 VAL A N 1
ATOM 2563 C CA . VAL A 1 315 ? -1.499 -0.480 -22.326 1.00 90.38 315 VAL A CA 1
ATOM 2564 C C . VAL A 1 315 ? -1.278 -0.309 -23.829 1.00 90.38 315 VAL A C 1
ATOM 2566 O O . VAL A 1 315 ? -0.428 -0.988 -24.401 1.00 90.38 315 VAL A O 1
ATOM 2569 N N . ILE A 1 316 ? -1.992 0.622 -24.473 1.00 92.06 316 ILE A N 1
ATOM 2570 C CA . ILE A 1 316 ? -1.816 0.896 -25.908 1.00 92.06 316 ILE A CA 1
ATOM 2571 C C . ILE A 1 316 ? -0.400 1.403 -26.188 1.00 92.06 316 ILE A C 1
ATOM 2573 O O . ILE A 1 316 ? 0.244 0.928 -27.119 1.00 92.06 316 ILE A O 1
ATOM 2577 N N . SER A 1 317 ? 0.086 2.348 -25.384 1.00 91.12 317 SER A N 1
ATOM 2578 C CA . SER A 1 317 ? 1.413 2.940 -25.553 1.00 91.12 317 SER A CA 1
ATOM 2579 C C . SER A 1 317 ? 2.522 1.889 -25.405 1.00 91.12 317 SER A C 1
ATOM 2581 O O . SER A 1 317 ? 3.384 1.787 -26.276 1.00 91.12 317 SER A O 1
ATOM 2583 N N . SER A 1 318 ? 2.443 1.027 -24.384 1.00 89.62 318 SER A N 1
ATOM 2584 C CA . SER A 1 318 ? 3.372 -0.095 -24.203 1.00 89.62 318 SER A CA 1
ATOM 2585 C C . SER A 1 318 ? 3.307 -1.092 -25.364 1.00 89.62 318 SER A C 1
ATOM 2587 O O . SER A 1 318 ? 4.343 -1.476 -25.895 1.00 89.62 318 SER A O 1
ATOM 2589 N N . ALA A 1 319 ? 2.107 -1.466 -25.822 1.00 91.62 319 ALA A N 1
ATOM 2590 C CA . ALA A 1 319 ? 1.948 -2.373 -26.959 1.00 91.62 319 ALA A CA 1
ATOM 2591 C C . ALA A 1 319 ? 2.507 -1.783 -28.266 1.00 91.62 319 ALA A C 1
ATOM 2593 O O . ALA A 1 319 ? 3.138 -2.494 -29.046 1.00 91.62 319 ALA A O 1
ATOM 2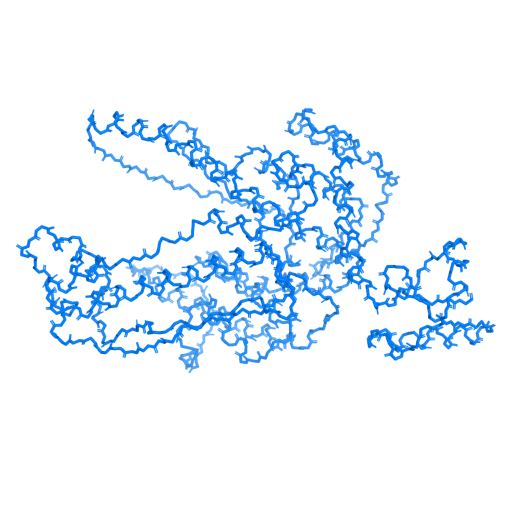594 N N . GLN A 1 320 ? 2.306 -0.484 -28.511 1.00 92.50 320 GLN A N 1
ATOM 2595 C CA . GLN A 1 320 ? 2.874 0.220 -29.665 1.00 92.50 320 GLN A CA 1
ATOM 2596 C C . GLN A 1 320 ? 4.402 0.253 -29.610 1.00 92.50 320 GLN A C 1
ATOM 2598 O O . GLN A 1 320 ? 5.043 -0.013 -30.625 1.00 92.50 320 GLN A O 1
ATOM 2603 N N . TYR A 1 321 ? 4.975 0.529 -28.437 1.00 90.69 321 TYR A N 1
ATOM 2604 C CA . TYR A 1 321 ? 6.421 0.505 -28.233 1.00 90.69 321 TYR A CA 1
ATOM 2605 C C . TYR A 1 321 ? 7.002 -0.889 -28.505 1.00 90.69 321 TYR A C 1
ATOM 2607 O O . TYR A 1 321 ? 7.873 -1.031 -29.363 1.00 90.69 321 TYR A O 1
ATOM 2615 N N . SER A 1 322 ? 6.458 -1.934 -27.874 1.00 90.69 322 SER A N 1
ATOM 2616 C CA . SER A 1 322 ? 6.900 -3.317 -28.098 1.00 90.69 322 SER A CA 1
ATOM 2617 C C . SER A 1 322 ? 6.742 -3.745 -29.559 1.00 90.69 322 SER A C 1
ATOM 2619 O O . SER A 1 322 ? 7.624 -4.391 -30.119 1.00 90.69 322 SER A O 1
ATOM 2621 N N . ASN A 1 323 ? 5.657 -3.335 -30.222 1.00 94.19 323 ASN A N 1
ATOM 2622 C CA . ASN A 1 323 ? 5.452 -3.603 -31.643 1.00 94.19 323 ASN A CA 1
ATOM 2623 C C . ASN A 1 323 ? 6.447 -2.866 -32.544 1.00 94.19 323 ASN A C 1
ATOM 2625 O O . ASN A 1 323 ? 6.825 -3.418 -33.580 1.00 94.19 323 ASN A O 1
ATOM 2629 N N . SER A 1 324 ? 6.845 -1.640 -32.197 1.00 93.69 324 SER A N 1
ATOM 2630 C CA . SER A 1 324 ? 7.883 -0.890 -32.912 1.00 93.69 324 SER A CA 1
ATOM 2631 C C . SER A 1 324 ? 9.226 -1.607 -32.782 1.00 93.69 324 SER A C 1
ATOM 2633 O O . SER A 1 324 ? 9.811 -1.954 -33.807 1.00 93.69 324 SER A O 1
ATOM 2635 N N . VAL A 1 325 ? 9.625 -1.977 -31.559 1.00 92.88 325 VAL A N 1
ATOM 2636 C CA . VAL A 1 325 ? 10.832 -2.777 -31.277 1.00 92.88 325 VAL A CA 1
ATOM 2637 C C . VAL A 1 325 ? 10.834 -4.090 -32.064 1.00 92.88 325 VAL A C 1
ATOM 2639 O O . VAL A 1 325 ? 11.779 -4.377 -32.795 1.00 92.88 325 VAL A O 1
ATOM 2642 N N . ALA A 1 326 ? 9.751 -4.866 -31.993 1.00 94.12 326 ALA A N 1
ATOM 2643 C CA . ALA A 1 326 ? 9.625 -6.108 -32.749 1.00 94.12 326 ALA A CA 1
ATOM 2644 C C . ALA A 1 326 ? 9.696 -5.868 -34.266 1.00 94.12 326 ALA A C 1
ATOM 2646 O O . ALA A 1 326 ? 10.300 -6.650 -34.990 1.00 94.12 326 ALA A O 1
ATOM 2647 N N . SER A 1 327 ? 9.115 -4.774 -34.766 1.00 95.75 327 SER A N 1
ATOM 2648 C CA . SER A 1 327 ? 9.177 -4.436 -36.195 1.00 95.75 327 SER A CA 1
ATOM 2649 C C . SER A 1 327 ? 10.575 -3.999 -36.635 1.00 95.75 327 SER A C 1
ATOM 2651 O O . SER A 1 327 ? 10.935 -4.252 -37.777 1.00 95.75 327 SER A O 1
ATOM 2653 N N . MET A 1 328 ? 11.366 -3.383 -35.753 1.00 94.75 328 MET A N 1
ATOM 2654 C CA . MET A 1 328 ? 12.772 -3.085 -36.027 1.00 94.75 328 MET A CA 1
ATOM 2655 C C . MET A 1 328 ? 13.596 -4.368 -36.138 1.00 94.75 328 MET A C 1
ATOM 2657 O O . MET A 1 328 ? 14.384 -4.504 -37.067 1.00 94.75 328 MET A O 1
ATOM 2661 N N . LEU A 1 329 ? 13.376 -5.325 -35.232 1.00 94.38 329 LEU A N 1
ATOM 2662 C CA . LEU A 1 329 ? 14.051 -6.625 -35.265 1.00 94.38 329 LEU A CA 1
ATOM 2663 C C . LEU A 1 329 ? 13.690 -7.450 -36.510 1.00 94.38 329 LEU A C 1
ATOM 2665 O O . LEU A 1 329 ? 14.527 -8.210 -36.987 1.00 94.38 329 LEU A O 1
ATOM 2669 N N . LEU A 1 330 ? 12.476 -7.281 -37.043 1.00 95.81 330 LEU A N 1
ATOM 2670 C CA . LEU A 1 330 ? 12.007 -7.926 -38.275 1.00 95.81 330 LEU A CA 1
ATOM 2671 C C . LEU A 1 330 ? 12.440 -7.219 -39.570 1.00 95.81 330 LEU A C 1
ATOM 2673 O O . LEU A 1 330 ? 12.218 -7.774 -40.641 1.00 95.81 330 LEU A O 1
ATOM 2677 N N . ALA A 1 331 ? 12.991 -6.004 -39.506 1.00 95.50 331 ALA A N 1
ATOM 2678 C CA . ALA A 1 331 ? 13.295 -5.220 -40.701 1.00 95.50 331 ALA A CA 1
ATOM 2679 C C . ALA A 1 331 ? 14.426 -5.856 -41.524 1.00 95.50 331 ALA A C 1
ATOM 2681 O O . ALA A 1 331 ? 15.512 -6.122 -41.005 1.00 95.50 331 ALA A O 1
ATOM 2682 N N . GLU A 1 332 ? 14.206 -6.040 -42.826 1.00 94.00 332 GLU A N 1
ATOM 2683 C CA . GLU A 1 332 ? 15.194 -6.638 -43.741 1.00 94.00 332 GLU A CA 1
ATOM 2684 C C . GLU A 1 332 ? 16.072 -5.578 -44.431 1.00 94.00 332 GLU A C 1
ATOM 2686 O O . GLU A 1 332 ? 17.146 -5.874 -44.965 1.00 94.00 332 GLU A O 1
ATOM 2691 N N . ASN A 1 333 ? 15.644 -4.312 -44.398 1.00 92.50 333 ASN A N 1
ATOM 2692 C CA . ASN A 1 333 ? 16.333 -3.186 -45.027 1.00 92.50 333 ASN A CA 1
ATOM 2693 C C . ASN A 1 333 ? 16.194 -1.875 -44.230 1.00 92.50 333 ASN A C 1
ATOM 2695 O O . ASN A 1 333 ? 15.349 -1.737 -43.344 1.00 92.50 333 ASN A O 1
ATOM 2699 N N . GLU A 1 334 ? 17.044 -0.892 -44.554 1.00 91.62 334 GLU A N 1
ATOM 2700 C CA . GLU A 1 334 ? 17.090 0.406 -43.862 1.00 91.62 334 GLU A CA 1
ATOM 2701 C C . GLU A 1 334 ? 15.748 1.146 -43.905 1.00 91.62 334 GLU A C 1
ATOM 2703 O O . GLU A 1 334 ? 15.351 1.765 -42.921 1.00 91.62 334 GLU A O 1
ATOM 2708 N N . THR A 1 335 ? 15.021 1.072 -45.023 1.00 93.00 335 THR A N 1
ATOM 2709 C CA . THR A 1 335 ? 13.735 1.762 -45.179 1.00 93.00 335 THR A CA 1
ATOM 2710 C C . THR A 1 335 ? 12.682 1.211 -44.218 1.00 93.00 335 THR A C 1
ATOM 2712 O O . THR A 1 335 ? 11.963 1.981 -43.576 1.00 93.00 335 THR A O 1
ATOM 2715 N N . GLU A 1 336 ? 12.604 -0.111 -44.077 1.00 94.75 336 GLU A N 1
ATOM 2716 C CA . GLU A 1 336 ? 11.735 -0.767 -43.098 1.00 94.75 336 GLU A CA 1
ATOM 2717 C C . GLU A 1 336 ? 12.131 -0.427 -41.666 1.00 94.75 336 GLU A C 1
ATOM 2719 O O . GLU A 1 336 ? 11.255 -0.125 -40.852 1.00 94.75 336 GLU A O 1
ATOM 2724 N N . LEU A 1 337 ? 13.434 -0.402 -41.373 1.00 94.19 337 LEU A N 1
ATOM 2725 C CA . LEU A 1 337 ? 13.937 -0.066 -40.046 1.00 94.19 337 LEU A CA 1
ATOM 2726 C C . LEU A 1 337 ? 13.587 1.376 -39.655 1.00 94.19 337 LEU A C 1
ATOM 2728 O O . LEU A 1 337 ? 13.046 1.607 -38.574 1.00 94.19 337 LEU A O 1
ATOM 2732 N N . ILE A 1 338 ? 13.832 2.342 -40.547 1.00 93.62 338 ILE A N 1
ATOM 2733 C CA . ILE A 1 338 ? 13.479 3.755 -40.344 1.00 93.62 338 ILE A CA 1
ATOM 2734 C C . ILE A 1 338 ? 11.971 3.891 -40.110 1.00 93.62 338 ILE A C 1
ATOM 2736 O O . ILE A 1 338 ? 11.539 4.626 -39.221 1.00 93.62 338 ILE A O 1
ATOM 2740 N N . LYS A 1 339 ? 11.150 3.169 -40.880 1.00 94.44 339 LYS A N 1
ATOM 2741 C CA . LYS A 1 339 ? 9.692 3.184 -40.721 1.00 94.44 339 LYS A CA 1
ATOM 2742 C C . LYS A 1 339 ? 9.250 2.582 -39.384 1.00 94.44 339 LYS A C 1
ATOM 2744 O O . LYS A 1 339 ? 8.331 3.113 -38.764 1.00 94.44 339 LYS A O 1
ATOM 2749 N N . ALA A 1 340 ? 9.874 1.489 -38.948 1.00 94.19 340 ALA A N 1
ATOM 2750 C CA . ALA A 1 340 ? 9.574 0.836 -37.677 1.00 94.19 340 ALA A CA 1
ATOM 2751 C C . ALA A 1 340 ? 9.957 1.715 -36.477 1.00 94.19 340 ALA A C 1
ATOM 2753 O O . ALA A 1 340 ? 9.157 1.855 -35.551 1.00 94.19 340 ALA A O 1
ATOM 2754 N N . TYR A 1 341 ? 11.132 2.347 -36.532 1.00 92.56 341 TYR A N 1
ATOM 2755 C CA . TYR A 1 341 ? 11.625 3.275 -35.514 1.00 92.56 341 TYR A CA 1
ATOM 2756 C C . TYR A 1 341 ? 10.724 4.508 -35.369 1.00 92.56 341 TYR A C 1
ATOM 2758 O O . TYR A 1 341 ? 10.375 4.911 -34.265 1.00 92.56 341 TYR A O 1
ATOM 2766 N N . ASN A 1 342 ? 10.277 5.070 -36.494 1.00 91.69 342 ASN A N 1
ATOM 2767 C CA . ASN A 1 342 ? 9.410 6.249 -36.517 1.00 91.69 342 ASN A CA 1
ATOM 2768 C C . ASN A 1 342 ? 7.911 5.917 -36.400 1.00 91.69 342 ASN A C 1
ATOM 2770 O O . ASN A 1 342 ? 7.066 6.751 -36.736 1.00 91.69 342 ASN A O 1
ATOM 2774 N N . MET A 1 343 ? 7.552 4.706 -35.961 1.00 88.56 343 MET A N 1
ATOM 2775 C CA . MET A 1 343 ? 6.152 4.333 -35.780 1.00 88.56 343 MET A CA 1
ATOM 2776 C C . MET A 1 343 ? 5.492 5.269 -34.750 1.00 88.56 343 MET A C 1
ATOM 2778 O O . MET A 1 343 ? 5.971 5.357 -33.618 1.00 88.56 343 MET A O 1
ATOM 2782 N N . PRO A 1 344 ? 4.389 5.961 -35.094 1.00 85.19 344 PRO A N 1
ATOM 2783 C CA . PRO A 1 344 ? 3.728 6.857 -34.155 1.00 85.19 344 PRO A CA 1
ATOM 2784 C C . PRO A 1 344 ? 3.240 6.096 -32.921 1.00 85.19 344 PRO A C 1
ATOM 2786 O O . PRO A 1 344 ? 2.495 5.120 -33.042 1.00 85.19 344 PRO A O 1
ATOM 2789 N N . SER A 1 345 ? 3.610 6.575 -31.737 1.00 84.50 345 SER A N 1
ATOM 2790 C CA . SER A 1 345 ? 3.151 6.032 -30.461 1.00 84.50 345 SER A CA 1
ATOM 2791 C C . SER A 1 345 ? 2.364 7.077 -29.676 1.00 84.50 345 SER A C 1
ATOM 2793 O O . SER A 1 345 ? 2.626 8.284 -29.728 1.00 84.50 345 SER A O 1
ATOM 2795 N N . LEU A 1 346 ? 1.356 6.618 -28.935 1.00 86.56 346 LEU A N 1
ATOM 2796 C CA . LEU A 1 346 ? 0.711 7.455 -27.936 1.00 86.56 346 LEU A CA 1
ATOM 2797 C C . LEU A 1 346 ? 1.740 7.812 -26.868 1.00 86.56 346 LEU A C 1
ATOM 2799 O O . LEU A 1 346 ? 2.410 6.931 -26.332 1.00 86.56 346 LEU A O 1
ATOM 2803 N N . LYS A 1 347 ? 1.814 9.097 -26.504 1.00 81.12 347 LYS A N 1
ATOM 2804 C CA . LYS A 1 347 ? 2.627 9.524 -25.361 1.00 81.12 347 LYS A CA 1
ATOM 2805 C C . LYS A 1 347 ? 2.172 8.774 -24.112 1.00 81.12 347 LYS A C 1
ATOM 2807 O O . LYS A 1 347 ? 0.971 8.800 -23.806 1.00 81.12 347 LYS A O 1
ATOM 2812 N N . HIS A 1 348 ? 3.119 8.178 -23.393 1.00 71.81 348 HIS A N 1
ATOM 2813 C CA . HIS A 1 348 ? 2.875 7.596 -22.078 1.00 71.81 348 HIS A CA 1
ATOM 2814 C C . HIS A 1 348 ? 2.209 8.626 -21.157 1.00 71.81 348 HIS A C 1
ATOM 2816 O O . HIS A 1 348 ? 2.447 9.832 -21.274 1.00 71.81 348 HIS A O 1
ATOM 2822 N N . VAL A 1 349 ? 1.342 8.148 -20.266 1.00 78.25 349 VAL A N 1
ATOM 2823 C CA . VAL A 1 349 ? 0.853 8.969 -19.153 1.00 78.25 349 VAL A CA 1
ATOM 2824 C C . VAL A 1 349 ? 2.064 9.305 -18.289 1.00 78.25 349 VAL A C 1
ATOM 2826 O O . VAL A 1 349 ? 2.842 8.409 -17.962 1.00 78.25 349 VAL A O 1
ATOM 2829 N N . GLU A 1 350 ? 2.263 10.582 -17.958 1.00 82.38 350 GLU A N 1
ATOM 2830 C CA . GLU A 1 350 ? 3.398 10.955 -17.115 1.00 82.38 350 GLU A CA 1
ATOM 2831 C C . GLU A 1 350 ? 3.261 10.285 -15.742 1.00 82.38 350 GLU A C 1
ATOM 2833 O O . GLU A 1 350 ? 2.177 10.254 -15.159 1.00 82.38 350 GLU A O 1
ATOM 2838 N N . HIS A 1 351 ? 4.364 9.765 -15.196 1.00 82.06 351 HIS A N 1
ATOM 2839 C CA . HIS A 1 351 ? 4.352 9.040 -13.917 1.00 82.06 351 HIS A CA 1
ATOM 2840 C C . HIS A 1 351 ? 3.722 9.851 -12.777 1.00 82.06 351 HIS A C 1
ATOM 2842 O O . HIS A 1 351 ? 2.965 9.316 -11.972 1.00 82.06 351 HIS A O 1
ATOM 2848 N N . THR A 1 352 ? 3.976 11.161 -12.743 1.00 85.50 352 THR A N 1
ATOM 2849 C CA . THR A 1 352 ? 3.374 12.078 -11.765 1.00 85.50 352 THR A CA 1
ATOM 2850 C C . THR A 1 352 ? 1.859 12.174 -11.909 1.00 85.50 352 THR A C 1
ATOM 2852 O O . THR A 1 352 ? 1.138 12.141 -10.912 1.00 85.50 352 THR A O 1
ATOM 2855 N N . GLU A 1 353 ? 1.350 12.236 -13.140 1.00 84.69 353 GLU A N 1
ATOM 2856 C CA . GLU A 1 353 ? -0.089 12.219 -13.399 1.00 84.69 353 GLU A CA 1
ATOM 2857 C C . GLU A 1 353 ? -0.700 10.880 -12.973 1.00 84.69 353 GLU A C 1
ATOM 2859 O O . GLU A 1 353 ? -1.727 10.857 -12.294 1.00 84.69 353 GLU A O 1
ATOM 2864 N N . PHE A 1 354 ? -0.025 9.771 -13.280 1.00 83.56 354 PHE A N 1
ATOM 2865 C CA . PHE A 1 354 ? -0.452 8.438 -12.872 1.00 83.56 354 PHE A CA 1
ATOM 2866 C C . PHE A 1 354 ? -0.493 8.288 -11.342 1.00 83.56 354 PHE A C 1
ATOM 2868 O O . PHE A 1 354 ? -1.478 7.797 -10.790 1.00 83.56 354 PHE A O 1
ATOM 2875 N N . LYS A 1 355 ? 0.535 8.761 -10.623 1.00 86.69 355 LYS A N 1
ATOM 2876 C CA . LYS A 1 355 ? 0.542 8.795 -9.150 1.00 86.69 355 LYS A CA 1
ATOM 2877 C C . LYS A 1 355 ? -0.618 9.618 -8.597 1.00 86.69 355 LYS A C 1
ATOM 2879 O O . LYS A 1 355 ? -1.293 9.151 -7.683 1.00 86.69 355 LYS A O 1
ATOM 2884 N N . ARG A 1 356 ? -0.883 10.792 -9.176 1.00 87.12 356 ARG A N 1
ATOM 2885 C CA . ARG A 1 356 ? -1.981 11.674 -8.763 1.00 87.12 356 ARG A CA 1
ATOM 2886 C C . ARG A 1 356 ? -3.350 11.013 -8.937 1.00 87.12 356 ARG A C 1
ATOM 2888 O O . ARG A 1 356 ? -4.159 11.092 -8.021 1.00 87.12 356 ARG A O 1
ATOM 2895 N N . LEU A 1 357 ? -3.590 10.350 -10.072 1.00 86.50 357 LEU A N 1
ATOM 2896 C CA . LEU A 1 357 ? -4.847 9.641 -10.360 1.00 86.50 357 LEU A CA 1
ATOM 2897 C C . LEU A 1 357 ? -5.090 8.460 -9.415 1.00 86.50 357 LEU A C 1
ATOM 2899 O O . LEU A 1 357 ? -6.224 8.112 -9.121 1.00 86.50 357 LEU A O 1
ATOM 2903 N N . HIS A 1 358 ? -4.023 7.824 -8.937 1.00 84.62 358 HIS A N 1
ATOM 2904 C CA . HIS A 1 358 ? -4.115 6.683 -8.028 1.00 84.62 358 HIS A CA 1
ATOM 2905 C C . HIS A 1 358 ? -3.928 7.047 -6.549 1.00 84.62 358 HIS A C 1
ATOM 2907 O O . HIS A 1 358 ? -3.838 6.150 -5.707 1.00 84.62 358 HIS A O 1
ATOM 2913 N N . LYS A 1 359 ? -3.865 8.341 -6.229 1.00 89.25 359 LYS A N 1
ATOM 2914 C CA . LYS A 1 359 ? -3.790 8.848 -4.861 1.00 89.25 359 LYS A CA 1
ATOM 2915 C C . LYS A 1 359 ? -5.128 8.635 -4.150 1.00 89.25 359 LYS A C 1
ATOM 2917 O O . LYS A 1 359 ? -6.186 8.927 -4.701 1.00 89.25 359 LYS A O 1
ATOM 2922 N N . VAL A 1 360 ? -5.093 8.170 -2.904 1.00 89.31 360 VAL A N 1
ATOM 2923 C CA . VAL A 1 360 ? -6.295 8.061 -2.067 1.00 89.31 360 VAL A CA 1
ATOM 2924 C C . VAL A 1 360 ? -6.871 9.451 -1.778 1.00 89.31 360 VAL A C 1
ATOM 2926 O O . VAL A 1 360 ? -6.144 10.416 -1.552 1.00 89.31 360 VAL A O 1
ATOM 2929 N N . SER A 1 361 ? -8.199 9.553 -1.746 1.00 88.75 361 SER A N 1
ATOM 2930 C CA . SER A 1 361 ? -8.886 10.767 -1.309 1.00 88.75 361 SER A CA 1
ATOM 2931 C C . SER A 1 361 ? -9.056 10.767 0.211 1.00 88.75 361 SER A C 1
ATOM 2933 O O . SER A 1 361 ? -9.746 9.905 0.758 1.00 88.75 361 SER A O 1
ATOM 2935 N N . LEU A 1 362 ? -8.468 11.756 0.886 1.00 91.56 362 LEU A N 1
ATOM 2936 C CA . LEU A 1 362 ? -8.659 12.014 2.316 1.00 91.56 362 LEU A CA 1
ATOM 2937 C C . LEU A 1 362 ? -9.318 13.391 2.531 1.00 91.56 362 LEU A C 1
ATOM 2939 O O . LEU A 1 362 ? -9.034 14.321 1.769 1.00 91.56 362 LEU A O 1
ATOM 2943 N N . PRO A 1 363 ? -10.189 13.551 3.550 1.00 90.25 363 PRO A N 1
ATOM 2944 C CA . PRO A 1 363 ? -10.858 14.819 3.835 1.00 90.25 363 PRO A CA 1
ATOM 2945 C C . PRO A 1 363 ? -9.869 15.975 3.971 1.00 90.25 363 PRO A C 1
ATOM 2947 O O . PRO A 1 363 ? -8.914 15.897 4.742 1.00 90.25 363 PRO A O 1
ATOM 2950 N N . GLU A 1 364 ? -10.098 17.059 3.234 1.00 87.88 364 GLU A N 1
ATOM 2951 C CA . GLU A 1 364 ? -9.239 18.247 3.262 1.00 87.88 364 GLU A CA 1
ATOM 2952 C C . GLU A 1 364 ? -7.749 17.978 2.950 1.00 87.88 364 GLU A C 1
ATOM 2954 O O . GLU A 1 364 ? -6.944 18.825 3.290 1.00 87.88 364 GLU A O 1
ATOM 2959 N N . LEU A 1 365 ? -7.318 16.862 2.343 1.00 89.56 365 LEU A N 1
ATOM 2960 C CA . LEU A 1 365 ? -5.885 16.598 2.116 1.00 89.56 365 LEU A CA 1
ATOM 2961 C C . LEU A 1 365 ? -5.453 16.865 0.666 1.00 89.56 365 LEU A C 1
ATOM 2963 O O . LEU A 1 365 ? -5.343 15.954 -0.155 1.00 89.56 365 LEU A O 1
ATOM 2967 N N . ASN A 1 366 ? -5.155 18.129 0.368 1.00 85.62 366 ASN A N 1
ATOM 2968 C CA . ASN A 1 366 ? -4.768 18.582 -0.973 1.00 85.62 366 ASN A CA 1
ATOM 2969 C C . ASN A 1 366 ? -3.489 19.434 -0.997 1.00 85.62 366 ASN A C 1
ATOM 2971 O O . ASN A 1 366 ? -3.105 19.915 -2.058 1.00 85.62 366 ASN A O 1
ATOM 2975 N N . SER A 1 367 ? -2.833 19.636 0.148 1.00 84.62 367 SER A N 1
ATOM 2976 C CA . SER A 1 367 ? -1.646 20.485 0.271 1.00 84.62 367 SER A CA 1
ATOM 2977 C C . SER A 1 367 ? -0.651 19.953 1.310 1.00 84.62 367 SER A C 1
ATOM 2979 O O . SER A 1 367 ? -1.051 19.217 2.222 1.00 84.62 367 SER A O 1
ATOM 2981 N N . PRO A 1 368 ? 0.625 20.380 1.245 1.00 83.50 368 PRO A N 1
ATOM 2982 C CA . PRO A 1 368 ? 1.647 19.977 2.211 1.00 83.50 368 PRO A CA 1
ATOM 2983 C C . PRO A 1 368 ? 1.295 20.310 3.669 1.00 83.50 368 PRO A C 1
ATOM 2985 O O . PRO A 1 368 ? 1.488 19.490 4.566 1.00 83.50 368 PRO A O 1
ATOM 2988 N N . HIS A 1 369 ? 0.698 21.481 3.921 1.00 84.31 369 HIS A N 1
ATOM 2989 C CA . HIS A 1 369 ? 0.269 21.874 5.270 1.00 84.31 369 HIS A CA 1
ATOM 2990 C C . HIS A 1 369 ? -0.787 20.929 5.856 1.00 84.31 369 HIS A C 1
ATOM 2992 O O . HIS A 1 369 ? -0.806 20.687 7.063 1.00 84.31 369 HIS A O 1
ATOM 2998 N N . GLN A 1 370 ? -1.662 20.384 5.011 1.00 89.38 370 GLN A N 1
ATOM 2999 C CA . GLN A 1 370 ? -2.675 19.427 5.443 1.00 89.38 370 GLN A CA 1
ATOM 3000 C C . GLN A 1 370 ? -2.040 18.060 5.725 1.00 89.38 370 GLN A C 1
ATOM 3002 O O . GLN A 1 370 ? -2.365 17.460 6.746 1.00 89.38 370 GLN A O 1
ATOM 3007 N N . ALA A 1 371 ? -1.076 17.610 4.912 1.00 92.06 371 ALA A N 1
ATOM 3008 C CA . ALA A 1 371 ? -0.328 16.374 5.175 1.00 92.06 371 ALA A CA 1
ATOM 3009 C C . ALA A 1 371 ? 0.416 16.436 6.512 1.00 92.06 371 ALA A C 1
ATOM 3011 O O . ALA A 1 371 ? 0.298 15.515 7.321 1.00 92.06 371 ALA A O 1
ATOM 3012 N N . LYS A 1 372 ? 1.056 17.575 6.809 1.00 91.69 372 LYS A N 1
ATOM 3013 C CA . LYS A 1 372 ? 1.644 17.852 8.126 1.00 91.69 372 LYS A CA 1
ATOM 3014 C C . LYS A 1 372 ? 0.635 17.661 9.260 1.00 91.69 372 LYS A C 1
ATOM 3016 O O . LYS A 1 372 ? 0.913 16.954 10.222 1.00 91.69 372 LYS A O 1
ATOM 3021 N N . ALA A 1 373 ? -0.547 18.270 9.151 1.00 91.94 373 ALA A N 1
ATOM 3022 C CA . ALA A 1 373 ? -1.577 18.155 10.183 1.00 91.94 373 ALA A CA 1
ATOM 3023 C C . ALA A 1 373 ? -2.028 16.697 10.385 1.00 91.94 373 ALA A C 1
ATOM 3025 O O . ALA A 1 373 ? -2.166 16.251 11.523 1.00 91.94 373 ALA A O 1
ATOM 3026 N N . TYR A 1 374 ? -2.216 15.941 9.302 1.00 95.81 374 TYR A N 1
ATOM 3027 C CA . TYR A 1 374 ? -2.547 14.517 9.377 1.00 95.81 374 TYR A CA 1
ATOM 3028 C C . TYR A 1 374 ? -1.461 13.696 10.083 1.00 95.81 374 TYR A C 1
ATOM 3030 O O . TYR A 1 374 ? -1.799 12.891 10.948 1.00 95.81 374 TYR A O 1
ATOM 3038 N N . LEU A 1 375 ? -0.179 13.926 9.780 1.00 95.56 375 LEU A N 1
ATOM 3039 C CA . LEU A 1 375 ? 0.938 13.246 10.449 1.00 95.56 375 LEU A CA 1
ATOM 3040 C C . LEU A 1 375 ? 0.975 13.562 11.951 1.00 95.56 375 LEU A C 1
ATOM 3042 O O . LEU A 1 375 ? 1.039 12.642 12.764 1.00 95.56 375 LEU A O 1
ATOM 3046 N N . CYS A 1 376 ? 0.788 14.827 12.347 1.00 93.88 376 CYS A N 1
ATOM 3047 C CA . CYS A 1 376 ? 0.639 15.187 13.763 1.00 93.88 376 CYS A CA 1
ATOM 3048 C C . CYS A 1 376 ? -0.551 14.463 14.421 1.00 93.88 376 CYS A C 1
ATOM 3050 O O . CYS A 1 376 ? -0.469 14.003 15.560 1.00 93.88 376 CYS A O 1
ATOM 3052 N N . GLY A 1 377 ? -1.675 14.350 13.707 1.00 95.06 377 GLY A N 1
ATOM 3053 C CA . GLY A 1 377 ? -2.852 13.621 14.175 1.00 95.06 377 GLY A CA 1
ATOM 3054 C C . GLY A 1 377 ? -2.606 12.119 14.347 1.00 95.06 377 GLY A C 1
ATOM 3055 O O . GLY A 1 377 ? -3.112 11.529 15.305 1.00 95.06 377 GLY A O 1
ATOM 3056 N N . LEU A 1 378 ? -1.824 11.515 13.446 1.00 96.38 378 LEU A N 1
ATOM 3057 C CA . LEU A 1 378 ? -1.403 10.114 13.497 1.00 96.38 378 LEU A CA 1
ATOM 3058 C C . LEU A 1 378 ? -0.501 9.841 14.698 1.00 96.38 378 LEU A C 1
ATOM 3060 O O . LEU A 1 378 ? -0.789 8.900 15.438 1.00 96.38 378 LEU A O 1
ATOM 3064 N N . ILE A 1 379 ? 0.504 10.694 14.935 1.00 95.12 379 ILE A N 1
ATOM 3065 C CA . ILE A 1 379 ? 1.380 10.639 16.118 1.00 95.12 379 ILE A CA 1
ATOM 3066 C C . ILE A 1 379 ? 0.523 10.584 17.385 1.00 95.12 379 ILE A C 1
ATOM 3068 O O . ILE A 1 379 ? 0.593 9.621 18.146 1.00 95.12 379 ILE A O 1
ATOM 3072 N N . VAL A 1 380 ? -0.398 11.542 17.556 1.00 93.88 380 VAL A N 1
ATOM 3073 C CA . VAL A 1 380 ? -1.268 11.579 18.742 1.00 93.88 380 VAL A CA 1
ATOM 3074 C C . VAL A 1 380 ? -2.155 10.339 18.850 1.00 93.88 380 VAL A C 1
ATOM 3076 O O . VAL A 1 380 ? -2.341 9.808 19.948 1.00 93.88 380 VAL A O 1
ATOM 3079 N N . LEU A 1 381 ? -2.766 9.888 17.749 1.00 93.88 381 LEU A N 1
ATOM 3080 C CA . LEU A 1 381 ? -3.670 8.738 17.788 1.00 93.88 381 LEU A CA 1
ATOM 3081 C C . LEU A 1 381 ? -2.920 7.450 18.150 1.00 93.88 381 LEU A C 1
ATOM 3083 O O . LEU A 1 381 ? -3.424 6.684 18.972 1.00 93.88 381 LEU A O 1
ATOM 3087 N N . PHE A 1 382 ? -1.742 7.230 17.568 1.00 93.25 382 PHE A N 1
ATOM 3088 C CA . PHE A 1 382 ? -0.900 6.073 17.850 1.00 93.25 382 PHE A CA 1
ATOM 3089 C C . PHE A 1 382 ? -0.379 6.113 19.279 1.00 93.25 382 PHE A C 1
ATOM 3091 O O . PHE A 1 382 ? -0.693 5.216 20.060 1.00 93.25 382 PHE A O 1
ATOM 3098 N N . GLU A 1 383 ? 0.313 7.188 19.657 1.00 89.81 383 GLU A N 1
ATOM 3099 C CA . GLU A 1 383 ? 0.920 7.312 20.980 1.00 89.81 383 GLU A CA 1
ATOM 3100 C C . GLU A 1 383 ? -0.110 7.237 22.097 1.00 89.81 383 GLU A C 1
ATOM 3102 O O . GLU A 1 383 ? 0.219 6.778 23.179 1.00 89.81 383 GLU A O 1
ATOM 3107 N N . HIS A 1 384 ? -1.352 7.681 21.880 1.00 88.56 384 HIS A N 1
ATOM 3108 C CA . HIS A 1 384 ? -2.360 7.672 22.937 1.00 88.56 384 HIS A CA 1
ATOM 3109 C C . HIS A 1 384 ? -3.047 6.315 23.144 1.00 88.56 384 HIS A C 1
ATOM 3111 O O . HIS A 1 384 ? -3.547 6.064 24.248 1.00 88.56 384 HIS A O 1
ATOM 3117 N N . TYR A 1 385 ? -3.159 5.493 22.096 1.00 90.81 385 TYR A N 1
ATOM 3118 C CA . TYR A 1 385 ? -4.034 4.315 22.106 1.00 90.81 385 TYR A CA 1
ATOM 3119 C C . TYR A 1 385 ? -3.351 2.993 21.769 1.00 90.81 385 TYR A C 1
ATOM 3121 O O . TYR A 1 385 ? -3.909 1.948 22.111 1.00 90.81 385 TYR A O 1
ATOM 3129 N N . VAL A 1 386 ? -2.212 3.002 21.080 1.00 91.75 386 VAL A N 1
ATOM 3130 C CA . VAL A 1 386 ? -1.533 1.773 20.670 1.00 91.75 386 VAL A CA 1
ATOM 3131 C C . VAL A 1 386 ? -0.523 1.381 21.733 1.00 91.75 386 VAL A C 1
ATOM 3133 O O . VAL A 1 386 ? 0.412 2.116 22.035 1.00 91.75 386 VAL A O 1
ATOM 3136 N N . ARG A 1 387 ? -0.698 0.180 22.281 1.00 90.81 387 ARG A N 1
ATOM 3137 C CA . ARG A 1 387 ? 0.250 -0.431 23.210 1.00 90.81 387 ARG A CA 1
ATOM 3138 C C . ARG A 1 387 ? 0.929 -1.599 22.515 1.00 90.81 387 ARG A C 1
ATOM 3140 O O . ARG A 1 387 ? 0.247 -2.500 22.019 1.00 90.81 387 ARG A O 1
ATOM 3147 N N . VAL A 1 388 ? 2.256 -1.580 22.504 1.00 90.06 388 VAL A N 1
ATOM 3148 C CA . VAL A 1 388 ? 3.086 -2.624 21.901 1.00 90.06 388 VAL A CA 1
ATOM 3149 C C . VAL A 1 388 ? 3.819 -3.355 23.014 1.00 90.06 388 VAL A C 1
ATOM 3151 O O . VAL A 1 388 ? 4.620 -2.749 23.720 1.00 90.06 388 VAL A O 1
ATOM 3154 N N . ASN A 1 389 ? 3.566 -4.654 23.154 1.00 88.38 389 ASN A N 1
ATOM 3155 C CA . ASN A 1 389 ? 4.299 -5.502 24.086 1.00 88.38 389 ASN A CA 1
ATOM 3156 C C . ASN A 1 389 ? 5.245 -6.405 23.297 1.00 88.38 389 ASN A C 1
ATOM 3158 O O . ASN A 1 389 ? 4.803 -7.208 22.470 1.00 88.38 389 ASN A O 1
ATOM 3162 N N . SER A 1 390 ? 6.543 -6.283 23.561 1.00 85.69 390 SER A N 1
ATOM 3163 C CA . SER A 1 390 ? 7.571 -7.143 22.980 1.00 85.69 390 SER A CA 1
ATOM 3164 C C . SER A 1 390 ? 7.915 -8.288 23.930 1.00 85.69 390 SER A C 1
ATOM 3166 O O . SER A 1 390 ? 8.389 -8.049 25.040 1.00 85.69 390 SER A O 1
ATOM 3168 N N . SER A 1 391 ? 7.732 -9.521 23.470 1.00 79.88 391 SER A N 1
ATOM 3169 C CA . SER A 1 391 ? 8.428 -10.697 24.007 1.00 79.88 391 SER A CA 1
ATOM 3170 C C . SER A 1 391 ? 9.675 -10.985 23.155 1.00 79.88 391 SER A C 1
ATOM 3172 O O . SER A 1 391 ? 9.831 -10.386 22.087 1.00 79.88 391 SER A O 1
ATOM 3174 N N . SER A 1 392 ? 10.559 -11.890 23.596 1.00 69.50 392 SER A N 1
ATOM 3175 C CA . SER A 1 392 ? 11.740 -12.311 22.813 1.00 69.50 392 SER A CA 1
ATOM 3176 C C . SER A 1 392 ? 11.359 -12.710 21.381 1.00 69.50 392 SER A C 1
ATOM 3178 O O . SER A 1 392 ? 11.958 -12.246 20.408 1.00 69.50 392 SER A O 1
ATOM 3180 N N . ASP A 1 393 ? 10.272 -13.473 21.242 1.00 76.31 393 ASP A N 1
ATOM 3181 C CA . ASP A 1 393 ? 9.941 -14.171 19.998 1.00 76.31 393 ASP A CA 1
ATOM 3182 C C . ASP A 1 393 ? 8.681 -13.662 19.295 1.00 76.31 393 ASP A C 1
ATOM 3184 O O . ASP A 1 393 ? 8.463 -13.993 18.130 1.00 76.31 393 ASP A O 1
ATOM 3188 N N . SER A 1 394 ? 7.925 -12.737 19.898 1.00 85.88 394 SER A N 1
ATOM 3189 C CA . SER A 1 394 ? 6.753 -12.121 19.255 1.00 85.88 394 SER A CA 1
ATOM 3190 C C . SER A 1 394 ? 6.453 -10.697 19.738 1.00 85.88 394 SER A C 1
ATOM 3192 O O . SER A 1 394 ? 6.776 -10.324 20.870 1.00 85.88 394 SER A O 1
ATOM 3194 N N . LEU A 1 395 ? 5.811 -9.898 18.883 1.00 90.81 395 LEU A N 1
ATOM 3195 C CA . LEU A 1 395 ? 5.169 -8.641 19.268 1.00 90.81 395 LEU A CA 1
ATOM 3196 C C . LEU A 1 395 ? 3.661 -8.848 19.374 1.00 90.81 395 LEU A C 1
ATOM 3198 O O . LEU A 1 395 ? 3.061 -9.512 18.533 1.00 90.81 395 LEU A O 1
ATOM 3202 N N . SER A 1 396 ? 3.049 -8.233 20.381 1.00 92.62 396 SER A N 1
ATOM 3203 C CA . SER A 1 396 ? 1.594 -8.127 20.476 1.00 92.62 396 SER A CA 1
ATOM 3204 C C . SER A 1 396 ? 1.163 -6.670 20.527 1.00 92.62 396 SER A C 1
ATOM 3206 O O . SER A 1 396 ? 1.813 -5.825 21.150 1.00 92.62 396 SER A O 1
ATOM 3208 N N . PHE A 1 397 ? 0.054 -6.389 19.854 1.00 93.00 397 PHE A N 1
ATOM 3209 C CA . PHE A 1 397 ? -0.545 -5.069 19.757 1.00 93.00 397 PHE A CA 1
ATOM 3210 C C . PHE A 1 397 ? -1.883 -5.074 20.480 1.00 93.00 397 PHE A C 1
ATOM 3212 O O . PHE A 1 397 ? -2.666 -6.014 20.374 1.00 93.00 397 PHE A O 1
ATOM 3219 N N . SER A 1 398 ? -2.163 -4.008 21.220 1.00 91.31 398 SER A N 1
ATOM 3220 C CA . SER A 1 398 ? -3.459 -3.830 21.864 1.00 91.31 398 SER A CA 1
ATOM 3221 C C . SER A 1 398 ? -3.901 -2.375 21.825 1.00 91.31 398 SER A C 1
ATOM 3223 O O . SER A 1 398 ? -3.088 -1.456 21.707 1.00 91.31 398 SER A O 1
ATOM 3225 N N . TRP A 1 399 ? -5.215 -2.180 21.916 1.00 90.75 399 TRP A N 1
ATOM 3226 C CA . TRP A 1 399 ? -5.837 -0.865 21.905 1.00 90.75 399 TRP A CA 1
ATOM 3227 C C . TRP A 1 399 ? -6.301 -0.468 23.306 1.00 90.75 399 TRP A C 1
ATOM 3229 O O . TRP A 1 399 ? -7.186 -1.100 23.886 1.00 90.75 399 TRP A O 1
ATOM 3239 N N . GLY A 1 400 ? -5.768 0.627 23.838 1.00 84.56 400 GLY A N 1
ATOM 3240 C CA . GLY A 1 400 ? -6.175 1.161 25.132 1.00 84.56 400 GLY A CA 1
ATOM 3241 C C . GLY A 1 400 ? -5.488 2.481 25.448 1.00 84.56 400 GLY A C 1
ATOM 3242 O O . GLY A 1 400 ? -4.331 2.670 25.100 1.00 84.56 400 GLY A O 1
ATOM 3243 N N . LYS A 1 401 ? -6.193 3.387 26.141 1.00 78.50 401 LYS A N 1
ATOM 3244 C CA . LYS A 1 401 ? -5.606 4.658 26.602 1.00 78.50 401 LYS A CA 1
ATOM 3245 C C . LYS A 1 401 ? -4.338 4.385 27.401 1.00 78.50 401 LYS A C 1
ATOM 3247 O O . LYS A 1 401 ? -4.389 3.520 28.268 1.00 78.50 401 LYS A O 1
ATOM 3252 N N . ASN A 1 402 ? -3.260 5.117 27.167 1.00 69.00 402 ASN A N 1
ATOM 3253 C CA . ASN A 1 402 ? -2.042 4.960 27.965 1.00 69.00 402 ASN A CA 1
ATOM 3254 C C . ASN A 1 402 ? -2.266 5.147 29.469 1.00 69.00 402 ASN A C 1
ATOM 3256 O O . ASN A 1 402 ? -3.191 5.827 29.918 1.00 69.00 402 ASN A O 1
ATOM 3260 N N . GLU A 1 403 ? -1.373 4.527 30.234 1.00 68.06 403 GLU A N 1
ATOM 3261 C CA . GLU A 1 403 ? -1.405 4.481 31.698 1.00 68.06 403 GLU A CA 1
ATOM 3262 C C . GLU A 1 403 ? -0.828 5.743 32.349 1.00 68.06 403 GLU A C 1
ATOM 3264 O O . GLU A 1 403 ? -0.994 5.940 33.546 1.00 68.06 403 GLU A O 1
ATOM 3269 N N . ASP A 1 404 ? -0.241 6.646 31.556 1.00 70.62 404 ASP A N 1
ATOM 3270 C CA . ASP A 1 404 ? 0.254 7.948 32.021 1.00 70.62 404 ASP A CA 1
ATOM 3271 C C . ASP A 1 404 ? -0.853 8.922 32.466 1.00 70.62 404 ASP A C 1
ATOM 3273 O O . ASP A 1 404 ? -0.565 10.013 32.954 1.00 70.62 404 ASP A O 1
ATOM 3277 N N . GLY A 1 405 ? -2.128 8.550 32.304 1.00 65.00 405 GLY A N 1
ATOM 3278 C CA . GLY A 1 405 ? -3.273 9.325 32.778 1.00 65.00 405 GLY A CA 1
ATOM 3279 C C . GLY A 1 405 ? -3.533 10.619 32.001 1.00 65.00 405 GLY A C 1
ATOM 3280 O O . GLY A 1 405 ? -4.472 11.347 32.335 1.00 65.00 405 GLY A O 1
ATOM 3281 N N . LEU A 1 406 ? -2.762 10.910 30.946 1.00 70.69 406 LEU A N 1
ATOM 3282 C CA . LEU A 1 406 ? -2.925 12.136 30.172 1.00 70.69 406 LEU A CA 1
ATOM 3283 C C . LEU A 1 406 ? -4.219 12.100 29.357 1.00 70.69 406 LEU A C 1
ATOM 3285 O O . LEU A 1 406 ? -4.487 11.174 28.581 1.00 70.69 406 LEU A O 1
ATOM 3289 N N . SER A 1 407 ? -5.018 13.159 29.494 1.00 81.06 407 SER A N 1
ATOM 3290 C CA . SER A 1 407 ? -6.153 13.390 28.605 1.00 81.06 407 SER A CA 1
ATOM 3291 C C . SER A 1 407 ? -5.663 13.648 27.177 1.00 81.06 407 SER A C 1
ATOM 3293 O O . SER A 1 407 ? -4.549 14.125 26.959 1.00 81.06 407 SER A O 1
ATOM 3295 N N . THR A 1 408 ? -6.512 13.383 26.183 1.00 80.12 408 THR A N 1
ATOM 3296 C CA . THR A 1 408 ? -6.182 13.679 24.779 1.00 80.12 408 THR A CA 1
ATOM 3297 C C . THR A 1 408 ? -5.851 15.166 24.574 1.00 80.12 408 THR A C 1
ATOM 3299 O O . THR A 1 408 ? -4.962 15.485 23.797 1.00 80.12 408 THR A O 1
ATOM 3302 N N . LEU A 1 409 ? -6.496 16.067 25.329 1.00 82.88 409 LEU A N 1
ATOM 3303 C CA . LEU A 1 409 ? -6.229 17.508 25.277 1.00 82.88 409 LEU A CA 1
ATOM 3304 C C . LEU A 1 409 ? -4.800 17.849 25.725 1.00 82.88 409 LEU A C 1
ATOM 3306 O O . LEU A 1 409 ? -4.115 18.621 25.063 1.00 82.88 409 LEU A O 1
ATOM 3310 N N . LEU A 1 410 ? -4.333 17.245 26.824 1.00 84.75 410 LEU A N 1
ATOM 3311 C CA . LEU A 1 410 ? -2.968 17.458 27.315 1.00 84.75 410 LEU A CA 1
ATOM 3312 C C . LEU A 1 410 ? -1.919 16.911 26.338 1.00 84.75 410 LEU A C 1
ATOM 3314 O O . LEU A 1 410 ? -0.842 17.487 26.211 1.00 84.75 410 LEU A O 1
ATOM 3318 N N . ARG A 1 411 ? -2.249 15.847 25.597 1.00 85.62 411 ARG A N 1
ATOM 3319 C CA . ARG A 1 411 ? -1.359 15.290 24.567 1.00 85.62 411 ARG A CA 1
ATOM 3320 C C . ARG A 1 411 ? -1.160 16.199 23.374 1.00 85.62 411 ARG A C 1
ATOM 3322 O O . ARG A 1 411 ? -0.058 16.228 22.844 1.00 85.62 411 ARG A O 1
ATOM 3329 N N . PHE A 1 412 ? -2.176 16.962 22.977 1.00 90.62 412 PHE A N 1
ATOM 3330 C CA . PHE A 1 412 ? -1.992 17.956 21.919 1.00 90.62 412 PHE A CA 1
ATOM 3331 C C . PHE A 1 412 ? -0.917 18.973 22.310 1.00 90.62 412 PHE A C 1
ATOM 3333 O O . PHE A 1 412 ? -0.077 19.311 21.485 1.00 90.62 412 PHE A O 1
ATOM 3340 N N . GLY A 1 413 ? -0.907 19.403 23.577 1.00 87.88 413 GLY A N 1
ATOM 3341 C CA . GLY A 1 413 ? 0.140 20.267 24.120 1.00 87.88 413 GLY A CA 1
ATOM 3342 C C . GLY A 1 413 ? 1.509 19.586 24.169 1.00 87.88 413 GLY A C 1
ATOM 3343 O O . GLY A 1 413 ? 2.491 20.184 23.748 1.00 87.88 413 GLY A O 1
ATOM 3344 N N . ALA A 1 414 ? 1.579 18.333 24.629 1.00 86.94 414 ALA A N 1
ATOM 3345 C CA . ALA A 1 414 ? 2.839 17.589 24.711 1.00 86.94 414 ALA A CA 1
ATOM 3346 C C . ALA A 1 414 ? 3.497 17.391 23.333 1.00 86.94 414 ALA A C 1
ATOM 3348 O O . ALA A 1 414 ? 4.643 17.792 23.150 1.00 86.94 414 ALA A O 1
ATOM 3349 N N . VAL A 1 415 ? 2.743 16.873 22.357 1.00 88.00 415 VAL A N 1
ATOM 3350 C CA . VAL A 1 415 ? 3.219 16.684 20.976 1.00 88.00 415 VAL A CA 1
ATOM 3351 C C . VAL A 1 415 ? 3.550 18.029 20.328 1.00 88.00 415 VAL A C 1
ATOM 3353 O O . VAL A 1 415 ? 4.556 18.153 19.643 1.00 88.00 415 VAL A O 1
ATOM 3356 N N . SER A 1 416 ? 2.757 19.073 20.588 1.00 89.69 416 SER A N 1
ATOM 3357 C CA . SER A 1 416 ? 3.061 20.433 20.126 1.00 89.69 416 SER A CA 1
ATOM 3358 C C . SER A 1 416 ? 4.423 20.920 20.630 1.00 89.69 416 SER A C 1
ATOM 3360 O O . SER A 1 416 ? 5.220 21.406 19.832 1.00 89.69 416 SER A O 1
ATOM 3362 N N . ILE A 1 417 ? 4.721 20.754 21.924 1.00 88.81 417 ILE A N 1
ATOM 3363 C CA . ILE A 1 417 ? 6.007 21.148 22.518 1.00 88.81 417 ILE A CA 1
ATOM 3364 C C . ILE A 1 417 ? 7.157 20.337 21.918 1.00 88.81 417 ILE A C 1
ATOM 3366 O O . ILE A 1 417 ? 8.204 20.902 21.612 1.00 88.81 417 ILE A O 1
ATOM 3370 N N . GLU A 1 418 ? 6.981 19.026 21.768 1.00 88.88 418 GLU A N 1
ATOM 3371 C CA . GLU A 1 418 ? 7.991 18.138 21.192 1.00 88.88 418 GLU A CA 1
ATOM 3372 C C . GLU A 1 418 ? 8.321 18.522 19.748 1.00 88.88 418 GLU A C 1
ATOM 3374 O O . GLU A 1 418 ? 9.471 18.837 19.446 1.00 88.88 418 GLU A O 1
ATOM 3379 N N . LEU A 1 419 ? 7.307 18.618 18.888 1.00 86.75 419 LEU A N 1
ATOM 3380 C CA . LEU A 1 419 ? 7.487 18.978 17.483 1.00 86.75 419 LEU A CA 1
ATOM 3381 C C . LEU A 1 419 ? 8.035 20.400 17.319 1.00 86.75 419 LEU A C 1
ATOM 3383 O O . LEU A 1 419 ? 8.876 20.635 16.455 1.00 86.75 419 LEU A O 1
ATOM 3387 N N . SER A 1 420 ? 7.626 21.339 18.181 1.00 87.56 420 SER A N 1
ATOM 3388 C CA . SER A 1 420 ? 8.133 22.718 18.136 1.00 87.56 420 SER A CA 1
ATOM 3389 C C . SER A 1 420 ? 9.616 22.815 18.502 1.00 87.56 420 SER A C 1
ATOM 3391 O O . SER A 1 420 ? 10.310 23.689 17.989 1.00 87.56 420 SER A O 1
ATOM 3393 N N . LYS A 1 421 ? 10.132 21.921 19.359 1.00 87.75 421 LYS A N 1
ATOM 3394 C CA . LYS A 1 421 ? 11.571 21.866 19.676 1.00 87.75 421 LYS A CA 1
ATOM 3395 C C . LYS A 1 421 ? 12.405 21.397 18.489 1.00 87.75 421 LYS A C 1
ATOM 3397 O O . LYS A 1 421 ? 13.526 21.866 18.331 1.00 87.75 421 LYS A O 1
ATOM 3402 N N . VAL A 1 422 ? 11.872 20.472 17.693 1.00 83.69 422 VAL A N 1
ATOM 3403 C CA . VAL A 1 422 ? 12.583 19.886 16.548 1.00 83.69 422 VAL A CA 1
ATOM 3404 C C . VAL A 1 422 ? 12.471 20.780 15.310 1.00 83.69 422 VAL A C 1
ATOM 3406 O O . VAL A 1 422 ? 13.453 20.977 14.603 1.00 83.69 422 VAL A O 1
ATOM 3409 N N . HIS A 1 423 ? 11.296 21.364 15.063 1.00 80.69 423 HIS A N 1
ATOM 3410 C CA . HIS A 1 423 ? 10.973 22.021 13.791 1.00 80.69 423 HIS A CA 1
ATOM 3411 C C . HIS A 1 423 ? 10.671 23.527 13.893 1.00 80.69 423 HIS A C 1
ATOM 3413 O O . HIS A 1 423 ? 10.383 24.160 12.876 1.00 80.69 423 HIS A O 1
ATOM 3419 N N . GLY A 1 424 ? 10.724 24.109 15.095 1.00 80.50 424 GLY A N 1
ATOM 3420 C CA . GLY A 1 424 ? 10.296 25.483 15.371 1.00 80.50 424 GLY A CA 1
ATOM 3421 C C . GLY A 1 424 ? 8.795 25.602 15.670 1.00 80.50 424 GLY A C 1
ATOM 3422 O O . GLY A 1 424 ? 8.006 24.706 15.381 1.00 80.50 424 GLY A O 1
ATOM 3423 N N . GLU A 1 425 ? 8.376 26.722 16.265 1.00 77.38 425 GLU A N 1
ATOM 3424 C CA . GLU A 1 425 ? 6.997 26.908 16.759 1.00 77.38 425 GLU A CA 1
ATOM 3425 C C . GLU A 1 425 ? 5.943 27.039 15.637 1.00 77.38 425 GLU A C 1
ATOM 3427 O O . GLU A 1 425 ? 4.743 26.825 15.856 1.00 77.38 425 GLU A O 1
ATOM 3432 N N . GLU A 1 426 ? 6.361 27.387 14.416 1.00 78.00 426 GLU A N 1
ATOM 3433 C CA . GLU A 1 426 ? 5.442 27.735 13.336 1.00 78.00 426 GLU A CA 1
ATOM 3434 C C . GLU A 1 426 ? 4.618 26.531 12.841 1.00 78.00 426 GLU A C 1
ATOM 3436 O O . GLU A 1 426 ? 5.096 25.545 12.276 1.00 78.00 426 GLU A O 1
ATOM 3441 N N . GLY A 1 427 ? 3.301 26.624 13.035 1.00 74.62 427 GLY A N 1
ATOM 3442 C CA . GLY A 1 427 ? 2.341 25.633 12.560 1.00 74.62 427 GLY A CA 1
ATOM 3443 C C . GLY A 1 427 ? 2.343 24.300 13.322 1.00 74.62 427 GLY A C 1
ATOM 3444 O O . GLY A 1 427 ? 1.688 23.371 12.850 1.00 74.62 427 GLY A O 1
ATOM 3445 N N . PHE A 1 428 ? 3.005 24.217 14.481 1.00 86.38 428 PHE A N 1
ATOM 3446 C CA . PHE A 1 428 ? 2.953 23.074 15.409 1.00 86.38 428 PHE A CA 1
ATOM 3447 C C . PHE A 1 428 ? 2.178 23.376 16.695 1.00 86.38 428 PHE A C 1
ATOM 3449 O O . PHE A 1 428 ? 2.326 22.676 17.691 1.00 86.38 428 PHE A O 1
ATOM 3456 N N . SER A 1 429 ? 1.310 24.393 16.685 1.00 89.12 429 SER A N 1
ATOM 3457 C CA . SER A 1 429 ? 0.454 24.716 17.833 1.00 89.12 429 SER A CA 1
ATOM 3458 C C . SER A 1 429 ? -0.446 23.540 18.242 1.00 89.12 429 SER A C 1
ATOM 3460 O O . SER A 1 429 ? -0.891 22.759 17.395 1.00 89.12 429 SER A O 1
ATOM 3462 N N . ALA A 1 430 ? -0.804 23.460 19.526 1.00 90.00 430 ALA A N 1
ATOM 3463 C CA . ALA A 1 430 ? -1.738 22.450 20.029 1.00 90.00 430 ALA A CA 1
ATOM 3464 C C . ALA A 1 430 ? -3.082 22.448 19.269 1.00 90.00 430 ALA A C 1
ATOM 3466 O O . ALA A 1 430 ? -3.652 21.385 19.032 1.00 90.00 430 ALA A O 1
ATOM 3467 N N . GLY A 1 431 ? -3.559 23.618 18.823 1.00 89.81 431 GLY A N 1
ATOM 3468 C CA . GLY A 1 431 ? -4.768 23.729 17.999 1.00 89.81 431 GLY A CA 1
ATOM 3469 C C . GLY A 1 431 ? -4.606 23.116 16.602 1.00 89.81 431 GLY A C 1
ATOM 3470 O O . GLY A 1 431 ? -5.516 22.447 16.110 1.00 89.81 431 GLY A O 1
ATOM 3471 N N . SER A 1 432 ? -3.435 23.278 15.977 1.00 87.94 432 SER A N 1
ATOM 3472 C CA . SER A 1 432 ? -3.110 22.638 14.693 1.00 87.94 432 SER A CA 1
ATOM 3473 C C . SER A 1 432 ? -3.069 21.114 14.826 1.00 87.94 432 SER A C 1
ATOM 3475 O O . SER A 1 432 ? -3.641 20.403 13.997 1.00 87.94 432 SER A O 1
ATOM 3477 N N . VAL A 1 433 ? -2.447 20.617 15.901 1.00 92.00 433 VAL A N 1
ATOM 3478 C CA . VAL A 1 433 ? -2.387 19.185 16.231 1.00 92.00 433 VAL A CA 1
ATOM 3479 C C . VAL A 1 433 ? -3.791 18.625 16.484 1.00 92.00 433 VAL A C 1
ATOM 3481 O O . VAL A 1 433 ? -4.143 17.576 15.947 1.00 92.00 433 VAL A O 1
ATOM 3484 N N . GLU A 1 434 ? -4.634 19.343 17.232 1.00 94.56 434 GLU A N 1
ATOM 3485 C CA . GLU A 1 434 ? -6.028 18.954 17.466 1.00 94.56 434 GLU A CA 1
ATOM 3486 C C . GLU A 1 434 ? -6.822 18.856 16.155 1.00 94.56 434 GLU A C 1
ATOM 3488 O O . GLU A 1 434 ? -7.568 17.890 15.961 1.00 94.56 434 GLU A O 1
ATOM 3493 N N . LYS A 1 435 ? -6.671 19.830 15.243 1.00 92.19 435 LYS A N 1
ATOM 3494 C CA . LYS A 1 435 ? -7.342 19.793 13.934 1.00 92.19 435 LYS A CA 1
ATOM 3495 C C . LYS A 1 435 ? -6.924 18.548 13.147 1.00 92.19 435 LYS A C 1
ATOM 3497 O O . LYS A 1 435 ? -7.789 17.820 12.660 1.00 92.19 435 LYS A O 1
ATOM 3502 N N . GLY A 1 436 ? -5.622 18.281 13.077 1.00 94.25 436 GLY A N 1
ATOM 3503 C CA . GLY A 1 436 ? -5.071 17.084 12.443 1.00 94.25 436 GLY A CA 1
ATOM 3504 C C . GLY A 1 436 ? -5.620 15.786 13.034 1.00 94.25 436 GLY A C 1
ATOM 3505 O O . GLY A 1 436 ? -6.108 14.917 12.312 1.00 94.25 436 GLY A O 1
ATOM 3506 N N . TYR A 1 437 ? -5.639 15.687 14.365 1.00 95.44 437 TYR A N 1
ATOM 3507 C CA . TYR A 1 437 ? -6.208 14.543 15.074 1.00 95.44 437 TYR A CA 1
ATOM 3508 C C . TYR A 1 437 ? -7.693 14.332 14.754 1.00 95.44 437 TYR A C 1
ATOM 3510 O O . TYR A 1 437 ? -8.112 13.189 14.578 1.00 95.44 437 TYR A O 1
ATOM 3518 N N . LYS A 1 438 ? -8.502 15.396 14.651 1.00 95.44 438 LYS A N 1
ATOM 3519 C CA . LYS A 1 438 ? -9.928 15.285 14.287 1.00 95.44 438 LYS A CA 1
ATOM 3520 C C . LYS A 1 438 ? -10.118 14.690 12.889 1.00 95.44 438 LYS A C 1
ATOM 3522 O O . LYS A 1 438 ? -10.931 13.778 12.752 1.00 95.44 438 LYS A O 1
ATOM 3527 N N . LEU A 1 439 ? -9.336 15.142 11.906 1.00 95.56 439 LEU A N 1
ATOM 3528 C CA . LEU A 1 439 ? -9.364 14.619 10.534 1.00 95.56 439 LEU A CA 1
ATOM 3529 C C . LEU A 1 439 ? -8.973 13.134 10.490 1.00 95.56 439 LEU A C 1
ATOM 3531 O O . LEU A 1 439 ? -9.702 12.301 9.952 1.00 95.56 439 LEU A O 1
ATOM 3535 N N . VAL A 1 440 ? -7.878 12.771 11.163 1.00 97.25 440 VAL A N 1
ATOM 3536 C CA . VAL A 1 440 ? -7.451 11.371 11.311 1.00 97.25 440 VAL A CA 1
ATOM 3537 C C . VAL A 1 440 ? -8.541 10.525 11.980 1.00 97.25 440 VAL A C 1
ATOM 3539 O O . VAL A 1 440 ? -8.850 9.423 11.524 1.00 97.25 440 VAL A O 1
ATOM 3542 N N . LYS A 1 441 ? -9.170 11.039 13.046 1.00 95.62 441 LYS A N 1
ATOM 3543 C CA . LYS A 1 441 ? -10.235 10.344 13.784 1.00 95.62 441 LYS A CA 1
ATOM 3544 C C . LYS A 1 441 ? -11.467 10.090 12.920 1.00 95.62 441 LYS A C 1
ATOM 3546 O O . LYS A 1 441 ? -12.125 9.068 13.106 1.00 95.62 441 LYS A O 1
ATOM 3551 N N . GLU A 1 442 ? -11.800 11.008 12.021 1.00 95.88 442 GLU A N 1
ATOM 3552 C CA . GLU A 1 442 ? -12.925 10.866 11.099 1.00 95.88 442 GLU A CA 1
ATOM 3553 C C . GLU A 1 442 ? -12.723 9.671 10.162 1.00 95.88 442 GLU A C 1
ATOM 3555 O O . GLU A 1 442 ? -13.554 8.758 10.143 1.00 95.88 442 GLU A O 1
ATOM 3560 N N . VAL A 1 443 ? -11.579 9.626 9.474 1.00 96.25 443 VAL A N 1
ATOM 3561 C CA . VAL A 1 443 ? -11.216 8.537 8.552 1.00 96.25 443 VAL A CA 1
ATOM 3562 C C . VAL A 1 443 ? -11.097 7.211 9.306 1.00 96.25 443 VAL A C 1
ATOM 3564 O O . VAL A 1 443 ? -11.692 6.208 8.910 1.00 96.25 443 VAL A O 1
ATOM 3567 N N . PHE A 1 444 ? -10.427 7.221 10.461 1.00 96.88 444 PHE A N 1
ATOM 3568 C CA . PHE A 1 444 ? -10.328 6.072 11.359 1.00 96.88 444 PHE A CA 1
ATOM 3569 C C . PHE A 1 444 ? -11.706 5.514 11.736 1.00 96.88 444 PHE A C 1
ATOM 3571 O O . PHE A 1 444 ? -11.956 4.315 11.631 1.00 96.88 444 PHE A O 1
ATOM 3578 N N . ASN A 1 445 ? -12.634 6.375 12.162 1.00 93.69 445 ASN A N 1
ATOM 3579 C CA . ASN A 1 445 ? -13.985 5.951 12.523 1.00 93.69 445 ASN A CA 1
ATOM 3580 C C . ASN A 1 445 ? -14.778 5.453 11.308 1.00 93.69 445 ASN A C 1
ATOM 3582 O O . ASN A 1 445 ? -15.673 4.626 11.485 1.00 93.69 445 ASN A O 1
ATOM 3586 N N . SER A 1 446 ? -14.472 5.926 10.096 1.00 93.06 446 SER A N 1
ATOM 3587 C CA . SER A 1 446 ? -15.033 5.358 8.869 1.00 93.06 446 SER A CA 1
ATOM 3588 C C . SER A 1 446 ? -14.641 3.892 8.713 1.00 93.06 446 SER A C 1
ATOM 3590 O O . SER A 1 446 ? -15.530 3.052 8.620 1.00 93.06 446 SER A O 1
ATOM 3592 N N . HIS A 1 447 ? -13.351 3.563 8.830 1.00 94.06 447 HIS A N 1
ATOM 3593 C CA . HIS A 1 447 ? -12.886 2.172 8.786 1.00 94.06 447 HIS A CA 1
ATOM 3594 C C . HIS A 1 447 ? -13.468 1.312 9.906 1.00 94.06 447 HIS A C 1
ATOM 3596 O O . HIS A 1 447 ? -13.900 0.190 9.664 1.00 94.06 447 HIS A O 1
ATOM 3602 N N . ILE A 1 448 ? -13.567 1.842 11.130 1.00 92.88 448 ILE A N 1
ATOM 3603 C CA . ILE A 1 448 ? -14.225 1.115 12.224 1.00 92.88 448 ILE A CA 1
ATOM 3604 C C . ILE A 1 448 ? -15.686 0.803 11.880 1.00 92.88 448 ILE A C 1
ATOM 3606 O O . ILE A 1 448 ? -16.143 -0.304 12.142 1.00 92.88 448 ILE A O 1
ATOM 3610 N N . ARG A 1 449 ? -16.426 1.741 11.276 1.00 89.62 449 ARG A N 1
ATOM 3611 C CA . ARG A 1 449 ? -17.802 1.472 10.827 1.00 89.62 449 ARG A CA 1
ATOM 3612 C C . ARG A 1 449 ? -17.844 0.415 9.725 1.00 89.62 449 ARG A C 1
ATOM 3614 O O . ARG A 1 449 ? -18.706 -0.451 9.801 1.00 89.62 449 ARG A O 1
ATOM 3621 N N . GLU A 1 450 ? -16.925 0.463 8.762 1.00 88.19 450 GLU A N 1
ATOM 3622 C CA . GLU A 1 450 ? -16.800 -0.545 7.697 1.00 88.19 450 GLU A CA 1
ATOM 3623 C C . GLU A 1 450 ? -16.569 -1.945 8.283 1.00 88.19 450 GLU A C 1
ATOM 3625 O O . GLU A 1 450 ? -17.318 -2.865 7.972 1.00 88.19 450 GLU A O 1
ATOM 3630 N N . PHE A 1 451 ? -15.616 -2.101 9.208 1.00 89.56 451 PHE A N 1
ATOM 3631 C CA . PHE A 1 451 ? -15.346 -3.390 9.856 1.00 89.56 451 PHE A CA 1
ATOM 3632 C C . PHE A 1 451 ? -16.513 -3.905 10.699 1.00 89.56 451 PHE A C 1
ATOM 3634 O O . PHE A 1 451 ? -16.717 -5.108 10.829 1.00 89.56 451 PHE A O 1
ATOM 3641 N N . GLN A 1 452 ? -17.276 -2.998 11.306 1.00 88.06 452 GLN A N 1
ATOM 3642 C CA . GLN A 1 452 ? -18.408 -3.349 12.160 1.00 88.06 452 GLN A CA 1
ATOM 3643 C C . GLN A 1 452 ? -19.704 -3.570 11.377 1.00 88.06 452 GLN A C 1
ATOM 3645 O O . GLN A 1 452 ? -20.674 -4.084 11.941 1.00 88.06 452 GLN A O 1
ATOM 3650 N N . PHE A 1 453 ? -19.749 -3.180 10.103 1.00 84.69 453 PHE A N 1
ATOM 3651 C CA . PHE A 1 453 ? -20.935 -3.305 9.271 1.00 84.69 453 PHE A CA 1
ATOM 3652 C C . PHE A 1 453 ? -21.352 -4.774 9.159 1.00 84.69 453 PHE A C 1
ATOM 3654 O O . PHE A 1 453 ? -20.546 -5.643 8.839 1.00 84.69 453 PHE A O 1
ATOM 3661 N N . ARG A 1 454 ? -22.622 -5.063 9.467 1.00 82.44 454 ARG A N 1
ATOM 3662 C CA . ARG A 1 454 ? -23.195 -6.419 9.551 1.00 82.44 454 ARG A CA 1
ATOM 3663 C C . ARG A 1 454 ? -22.514 -7.375 10.547 1.00 82.44 454 ARG A C 1
ATOM 3665 O O . ARG A 1 454 ? -22.860 -8.556 10.578 1.00 82.44 454 ARG A O 1
ATOM 3672 N N . ARG A 1 455 ? -21.607 -6.884 11.398 1.00 86.56 455 ARG A N 1
ATOM 3673 C CA . ARG A 1 455 ? -20.969 -7.653 12.478 1.00 86.56 455 ARG A CA 1
ATOM 3674 C C . ARG A 1 455 ? -21.637 -7.391 13.821 1.00 86.56 455 ARG A C 1
ATOM 3676 O O . ARG A 1 455 ? -22.102 -6.279 14.100 1.00 86.56 455 ARG A O 1
ATOM 3683 N N . VAL A 1 456 ? -21.635 -8.393 14.692 1.00 86.81 456 VAL A N 1
ATOM 3684 C CA . VAL A 1 456 ? -22.127 -8.265 16.067 1.00 86.81 456 VAL A CA 1
ATOM 3685 C C . VAL A 1 456 ? -21.050 -7.688 16.979 1.00 86.81 456 VAL A C 1
ATOM 3687 O O . VAL A 1 456 ? -19.949 -8.214 17.111 1.00 86.81 456 VAL A O 1
ATOM 3690 N N . GLN A 1 457 ? -21.396 -6.606 17.672 1.00 88.00 457 GLN A N 1
ATOM 3691 C CA . GLN A 1 457 ? -20.536 -5.942 18.642 1.00 88.00 457 GLN A CA 1
ATOM 3692 C C . GLN A 1 457 ? -20.682 -6.595 20.019 1.00 88.00 457 GLN A C 1
ATOM 3694 O O . GLN A 1 457 ? -21.513 -6.201 20.844 1.00 88.00 457 GLN A O 1
ATOM 3699 N N . PHE A 1 458 ? -19.863 -7.613 20.276 1.00 82.88 458 PHE A N 1
ATOM 3700 C CA . PHE A 1 458 ? -19.825 -8.287 21.573 1.00 82.88 458 PHE A CA 1
ATOM 3701 C C . PHE A 1 458 ? -19.308 -7.354 22.677 1.00 82.88 458 PHE A C 1
ATOM 3703 O O . PHE A 1 458 ? -18.413 -6.540 22.462 1.00 82.88 458 PHE A O 1
ATOM 3710 N N . ASN A 1 459 ? -19.864 -7.486 23.887 1.00 76.50 459 ASN A N 1
ATOM 3711 C CA . ASN A 1 459 ? -19.479 -6.717 25.083 1.00 76.50 459 ASN A CA 1
ATOM 3712 C C . ASN A 1 459 ? -19.613 -5.184 24.970 1.00 76.50 459 ASN A C 1
ATOM 3714 O O . ASN A 1 459 ? -19.097 -4.448 25.817 1.00 76.50 459 ASN A O 1
ATOM 3718 N N . ALA A 1 460 ? -20.322 -4.679 23.960 1.00 80.44 460 ALA A N 1
ATOM 3719 C CA . ALA A 1 460 ? -20.522 -3.250 23.786 1.00 80.44 460 ALA A CA 1
ATOM 3720 C C . ALA A 1 460 ? -21.376 -2.657 24.924 1.00 80.44 460 ALA A C 1
ATOM 3722 O O . ALA A 1 460 ? -22.492 -3.094 25.214 1.00 80.44 460 ALA A O 1
ATOM 3723 N N . ARG A 1 461 ? -20.845 -1.621 25.586 1.00 78.75 461 ARG A N 1
ATOM 3724 C CA . ARG A 1 461 ? -21.553 -0.900 26.651 1.00 78.75 461 ARG A CA 1
ATOM 3725 C C . ARG A 1 461 ? -22.489 0.140 26.045 1.00 78.75 461 ARG A C 1
ATOM 3727 O O . ARG A 1 461 ? -22.044 1.179 25.570 1.00 78.75 461 ARG A O 1
ATOM 3734 N N . LEU A 1 462 ? -23.790 -0.124 26.121 1.00 81.62 462 LEU A N 1
ATOM 3735 C CA . LEU A 1 462 ? -24.826 0.829 25.725 1.00 81.62 462 LEU A CA 1
ATOM 3736 C C . LEU A 1 462 ? -25.175 1.781 26.871 1.00 81.62 462 LEU A C 1
ATOM 3738 O O . LEU A 1 462 ? -25.481 1.323 27.980 1.00 81.62 462 LEU A O 1
ATOM 3742 N N . ASN A 1 463 ? -25.203 3.083 26.579 1.00 85.31 463 ASN A N 1
ATOM 3743 C CA . ASN A 1 463 ? -25.767 4.095 27.474 1.00 85.31 463 ASN A CA 1
ATOM 3744 C C . ASN A 1 463 ? -27.310 4.080 27.445 1.00 85.31 463 ASN A C 1
ATOM 3746 O O . ASN A 1 463 ? -27.920 3.455 26.575 1.00 85.31 463 ASN A O 1
ATOM 3750 N N . THR A 1 464 ? -27.951 4.773 28.391 1.00 85.62 464 THR A N 1
ATOM 3751 C CA . THR A 1 464 ? -29.418 4.771 28.549 1.00 85.62 464 THR A CA 1
ATOM 3752 C C . THR A 1 464 ? -30.149 5.198 27.276 1.00 85.62 464 THR A C 1
ATOM 3754 O O . THR A 1 464 ? -31.025 4.473 26.811 1.00 85.62 464 THR A O 1
ATOM 3757 N N . LYS A 1 465 ? -29.721 6.300 26.643 1.00 86.56 465 LYS A N 1
ATOM 3758 C CA . LYS A 1 465 ? -30.331 6.813 25.404 1.00 86.56 465 LYS A CA 1
ATOM 3759 C C . LYS A 1 465 ? -30.227 5.814 24.248 1.00 86.56 465 LYS A C 1
ATOM 3761 O O . LYS A 1 465 ? -31.158 5.673 23.462 1.00 86.56 465 LYS A O 1
ATOM 3766 N N . GLN A 1 466 ? -29.096 5.118 24.123 1.00 85.31 466 GLN A N 1
ATOM 3767 C CA . GLN A 1 466 ? -28.914 4.091 23.095 1.00 85.31 466 GLN A CA 1
ATOM 3768 C C . GLN A 1 466 ? -29.820 2.885 23.352 1.00 85.31 466 GLN A C 1
ATOM 3770 O O . GLN A 1 466 ? -30.447 2.395 22.419 1.00 85.31 466 GLN A O 1
ATOM 3775 N N . ARG A 1 467 ? -29.940 2.434 24.609 1.00 85.25 467 ARG A N 1
ATOM 3776 C CA . ARG A 1 467 ? -30.848 1.331 24.964 1.00 85.25 467 ARG A CA 1
ATOM 3777 C C . ARG A 1 467 ? -32.299 1.675 24.657 1.00 85.25 467 ARG A C 1
ATOM 3779 O O . ARG A 1 467 ? -33.000 0.843 24.097 1.00 85.25 467 ARG A O 1
ATOM 3786 N N . GLU A 1 468 ? -32.739 2.885 24.987 1.00 85.69 468 GLU A N 1
ATOM 3787 C CA . GLU A 1 468 ? -34.099 3.348 24.689 1.00 85.69 468 GLU A CA 1
ATOM 3788 C C . GLU A 1 468 ? -34.391 3.351 23.190 1.00 85.69 468 GLU A C 1
ATOM 3790 O O . GLU A 1 468 ? -35.404 2.795 22.776 1.00 85.69 468 GLU A O 1
ATOM 3795 N N . LYS A 1 469 ? -33.473 3.873 22.366 1.00 87.06 469 LYS A N 1
ATOM 3796 C CA . LYS A 1 469 ? -33.613 3.825 20.900 1.00 87.06 469 LYS A CA 1
ATOM 3797 C C . LYS A 1 469 ? -33.718 2.398 20.369 1.00 87.06 469 LYS A C 1
ATOM 3799 O O . LYS A 1 469 ? -34.487 2.144 19.452 1.00 87.06 469 LYS A O 1
ATOM 3804 N N . LEU A 1 470 ? -32.964 1.468 20.954 1.00 86.62 470 LEU A N 1
ATOM 3805 C CA . LEU A 1 470 ? -32.984 0.066 20.548 1.00 86.62 470 LEU A CA 1
ATOM 3806 C C . LEU A 1 470 ? -34.247 -0.667 21.027 1.00 86.62 470 LEU A C 1
ATOM 3808 O O . LEU A 1 470 ? -34.647 -1.631 20.386 1.00 86.62 470 LEU A O 1
ATOM 3812 N N . LYS A 1 471 ? -34.917 -0.247 22.111 1.00 83.81 471 LYS A N 1
ATOM 3813 C CA . LYS A 1 471 ? -36.130 -0.931 22.608 1.00 83.81 471 LYS A CA 1
ATOM 3814 C C . LYS A 1 471 ? -37.231 -1.022 21.549 1.00 83.81 471 LYS A C 1
ATOM 3816 O O . LYS A 1 471 ? -37.830 -2.084 21.441 1.00 83.81 471 LYS A O 1
ATOM 3821 N N . GLY A 1 472 ? -37.424 0.032 20.755 1.00 82.62 472 GLY A N 1
ATOM 3822 C CA . GLY A 1 472 ? -38.449 0.096 19.706 1.00 82.62 472 GLY A CA 1
ATOM 3823 C C . GLY A 1 472 ? -38.090 -0.577 18.377 1.00 82.62 472 GLY A C 1
ATOM 3824 O O . GLY A 1 472 ? -38.906 -0.537 17.467 1.00 82.62 472 GLY A O 1
ATOM 3825 N N . LEU A 1 473 ? -36.893 -1.158 18.238 1.00 88.06 473 LEU A N 1
ATOM 3826 C CA . LEU A 1 473 ? -36.484 -1.850 17.012 1.00 88.06 473 LEU A CA 1
ATOM 3827 C C . LEU A 1 473 ? -36.783 -3.346 17.083 1.00 88.06 473 LEU A C 1
ATOM 3829 O O . LEU A 1 473 ? -36.566 -3.976 18.128 1.00 88.06 473 LEU A O 1
ATOM 3833 N N . ASP A 1 474 ? -37.195 -3.904 15.949 1.00 90.31 474 ASP A N 1
ATOM 3834 C CA . ASP A 1 474 ? -37.421 -5.336 15.801 1.00 90.31 474 ASP A CA 1
ATOM 3835 C C . ASP A 1 474 ? -36.108 -6.135 15.880 1.00 90.31 474 ASP A C 1
ATOM 3837 O O . ASP A 1 474 ? -35.049 -5.658 15.447 1.00 90.31 474 ASP A O 1
ATOM 3841 N N . PRO A 1 475 ? -36.149 -7.358 16.441 1.00 91.50 475 PRO A N 1
ATOM 3842 C CA . PRO A 1 475 ? -35.009 -8.259 16.435 1.00 91.50 475 PRO A CA 1
ATOM 3843 C C . PRO A 1 475 ? -34.559 -8.634 15.022 1.00 91.50 475 PRO A C 1
ATOM 3845 O O . PRO A 1 475 ? -35.369 -8.931 14.145 1.00 91.50 475 PRO A O 1
ATOM 3848 N N . VAL A 1 476 ? -33.246 -8.709 14.829 1.00 90.38 476 VAL A N 1
ATOM 3849 C CA . VAL A 1 476 ? -32.636 -9.231 13.605 1.00 90.38 476 VAL A CA 1
ATOM 3850 C C . VAL A 1 476 ? -32.583 -10.755 13.686 1.00 90.38 476 VAL A C 1
ATOM 3852 O O . VAL A 1 476 ? -32.186 -11.320 14.708 1.00 90.38 476 VAL A O 1
ATOM 3855 N N . ARG A 1 477 ? -32.971 -11.424 12.597 1.00 88.31 477 ARG A N 1
ATOM 3856 C CA . ARG A 1 477 ? -32.862 -12.883 12.466 1.00 88.31 477 ARG A CA 1
ATOM 3857 C C . ARG A 1 477 ? -31.394 -13.305 12.470 1.00 88.31 477 ARG A C 1
ATOM 3859 O O . ARG A 1 477 ? -30.581 -12.681 11.791 1.00 88.31 477 ARG A O 1
ATOM 3866 N N . LEU A 1 478 ? -31.059 -14.370 13.200 1.00 87.50 478 LEU A N 1
ATOM 3867 C CA . LEU A 1 478 ? -29.666 -14.806 13.366 1.00 87.50 478 LEU A CA 1
ATOM 3868 C C . LEU A 1 478 ? -29.036 -15.237 12.037 1.00 87.50 478 LEU A C 1
ATOM 3870 O O . LEU A 1 478 ? -27.854 -15.005 11.820 1.00 87.50 478 LEU A O 1
ATOM 3874 N N . GLU A 1 479 ? -29.847 -15.776 11.126 1.00 86.25 479 GLU A N 1
ATOM 3875 C CA . GLU A 1 479 ? -29.445 -16.145 9.762 1.00 86.25 479 GLU A CA 1
ATOM 3876 C C . GLU A 1 479 ? -28.928 -14.963 8.916 1.00 86.25 479 GLU A C 1
ATOM 3878 O O . GLU A 1 479 ? -28.268 -15.178 7.906 1.00 86.25 479 GLU A O 1
ATOM 3883 N N . LEU A 1 480 ? -29.242 -13.718 9.299 1.00 84.69 480 LEU A N 1
ATOM 3884 C CA . LEU A 1 480 ? -28.807 -12.502 8.598 1.00 84.69 480 LEU A CA 1
ATOM 3885 C C . LEU A 1 480 ? -27.497 -11.920 9.156 1.00 84.69 480 LEU A C 1
ATOM 3887 O O . LEU A 1 480 ? -27.027 -10.885 8.674 1.00 84.69 480 LEU A O 1
ATOM 3891 N N . LEU A 1 481 ? -26.936 -12.540 10.197 1.00 85.25 481 LEU A N 1
ATOM 3892 C CA . LEU A 1 481 ? -25.663 -12.140 10.789 1.00 85.25 481 LEU A CA 1
ATOM 3893 C C . LEU A 1 481 ? -24.491 -12.716 9.993 1.00 85.25 481 LEU A C 1
ATOM 3895 O O . LEU A 1 481 ? -24.635 -13.672 9.233 1.00 85.25 481 LEU A O 1
ATOM 3899 N N . HIS A 1 482 ? -23.307 -12.142 10.200 1.00 84.31 482 HIS A N 1
ATOM 3900 C CA . HIS A 1 482 ? -22.080 -12.717 9.665 1.00 84.31 482 HIS A CA 1
ATOM 3901 C C . HIS A 1 482 ? -21.890 -14.158 10.183 1.00 84.31 482 HIS A C 1
ATOM 3903 O O . HIS A 1 482 ? -22.048 -14.359 11.391 1.00 84.31 482 HIS A O 1
ATOM 3909 N N . PRO A 1 483 ? -21.525 -15.142 9.333 1.00 83.69 483 PRO A N 1
ATOM 3910 C CA . PRO A 1 483 ? -21.408 -16.549 9.732 1.00 83.69 483 PRO A CA 1
ATOM 3911 C C . PRO A 1 483 ? -20.554 -16.766 10.988 1.00 83.69 483 PRO A C 1
ATOM 3913 O O . PRO A 1 483 ? -20.974 -17.477 11.899 1.00 83.69 483 PRO A O 1
ATOM 3916 N N . ASP A 1 484 ? -19.418 -16.070 11.082 1.00 81.75 484 ASP A N 1
ATOM 3917 C CA . ASP A 1 484 ? -18.510 -16.137 12.239 1.00 81.75 484 ASP A CA 1
ATOM 3918 C C . ASP A 1 484 ? -19.143 -15.681 13.564 1.00 81.75 484 ASP A C 1
ATOM 3920 O O . ASP A 1 484 ? -18.699 -16.081 14.641 1.00 81.75 484 ASP A O 1
ATOM 3924 N N . ASP A 1 485 ? -20.176 -14.838 13.511 1.00 87.38 485 ASP A N 1
ATOM 3925 C CA . ASP A 1 485 ? -20.802 -14.276 14.704 1.00 87.38 485 ASP A CA 1
ATOM 3926 C C . ASP A 1 485 ? -21.968 -15.155 15.200 1.00 87.38 485 ASP A C 1
ATOM 3928 O O . ASP A 1 485 ? -22.307 -15.104 16.384 1.00 87.38 485 ASP A O 1
ATOM 3932 N N . VAL A 1 486 ? -22.571 -15.980 14.330 1.00 88.50 486 VAL A N 1
ATOM 3933 C CA . VAL A 1 486 ? -23.812 -16.733 14.611 1.00 88.50 486 VAL A CA 1
ATOM 3934 C C . VAL A 1 486 ? -23.668 -17.638 15.833 1.00 88.50 486 VAL A C 1
ATOM 3936 O O . VAL A 1 486 ? -24.458 -17.521 16.773 1.00 88.50 486 VAL A O 1
ATOM 3939 N N . SER A 1 487 ? -22.652 -18.506 15.857 1.00 88.06 487 SER A N 1
ATOM 3940 C CA . SER A 1 487 ? -22.459 -19.474 16.948 1.00 88.06 487 SER A CA 1
ATOM 3941 C C . SER A 1 487 ? -22.266 -18.772 18.293 1.00 88.06 487 SER A C 1
ATOM 3943 O O . SER A 1 487 ? -22.921 -19.098 19.282 1.00 88.06 487 SER A O 1
ATOM 3945 N N . ARG A 1 488 ? -21.436 -17.724 18.317 1.00 89.69 488 ARG A N 1
ATOM 3946 C CA . ARG A 1 488 ? -21.152 -16.956 19.534 1.00 89.69 488 ARG A CA 1
ATOM 3947 C C . ARG A 1 488 ? -22.374 -16.177 20.028 1.00 89.69 488 ARG A C 1
ATOM 3949 O O . ARG A 1 488 ? -22.592 -16.057 21.231 1.00 89.69 488 ARG A O 1
ATOM 3956 N N . VAL A 1 489 ? -23.191 -15.648 19.118 1.00 91.75 489 VAL A N 1
ATOM 3957 C CA . VAL A 1 489 ? -24.455 -14.980 19.464 1.00 91.75 489 VAL A CA 1
ATOM 3958 C C . VAL A 1 489 ? -25.442 -15.958 20.086 1.00 91.75 489 VAL A C 1
ATOM 3960 O O . VAL A 1 489 ? -26.067 -15.621 21.091 1.00 91.75 489 VAL A O 1
ATOM 3963 N N . GLN A 1 490 ? -25.582 -17.154 19.511 1.00 92.50 490 GLN A N 1
ATOM 3964 C CA . GLN A 1 490 ? -26.461 -18.195 20.045 1.00 92.50 490 GLN A CA 1
ATOM 3965 C C . GLN A 1 490 ? -26.051 -18.576 21.471 1.00 92.50 490 GLN A C 1
ATOM 3967 O O . GLN A 1 490 ? -26.897 -18.597 22.367 1.00 92.50 490 GLN A O 1
ATOM 3972 N N . GLU A 1 491 ? -24.753 -18.782 21.707 1.00 91.81 491 GLU A N 1
ATOM 3973 C CA . GLU A 1 491 ? -24.209 -19.047 23.042 1.00 91.81 491 GLU A CA 1
ATOM 3974 C C . GLU A 1 491 ? -24.507 -17.914 24.034 1.00 91.81 491 GLU A C 1
ATOM 3976 O O . GLU A 1 491 ? -24.954 -18.165 25.158 1.00 91.81 491 GLU A O 1
ATOM 3981 N N . ASP A 1 492 ? -24.298 -16.657 23.632 1.00 91.06 492 ASP A N 1
ATOM 3982 C CA . ASP A 1 492 ? -24.531 -15.488 24.481 1.00 91.06 492 ASP A CA 1
ATOM 3983 C C . ASP A 1 492 ? -26.020 -15.293 24.820 1.00 91.06 492 ASP A C 1
ATOM 3985 O O . ASP A 1 492 ? -26.352 -14.992 25.975 1.00 91.06 492 ASP A O 1
ATOM 3989 N N . ILE A 1 493 ? -26.919 -15.492 23.849 1.00 91.81 493 ILE A N 1
ATOM 3990 C CA . ILE A 1 493 ? -28.374 -15.424 24.047 1.00 91.81 493 ILE A CA 1
ATOM 3991 C C . ILE A 1 493 ? -28.835 -16.537 24.989 1.00 91.81 493 ILE A C 1
ATOM 3993 O O . ILE A 1 493 ? -29.536 -16.253 25.962 1.00 91.81 493 ILE A O 1
ATOM 3997 N N . GLU A 1 494 ? -28.407 -17.782 24.769 1.00 92.38 494 GLU A N 1
ATOM 3998 C CA . GLU A 1 494 ? -28.758 -18.907 25.644 1.00 92.38 494 GLU A CA 1
ATOM 3999 C C . GLU A 1 494 ? -28.202 -18.716 27.061 1.00 92.38 494 GLU A C 1
ATOM 4001 O O . GLU A 1 494 ? -28.892 -18.963 28.054 1.00 92.38 494 GLU A O 1
ATOM 4006 N N . ARG A 1 495 ? -26.988 -18.167 27.196 1.00 92.25 495 ARG A N 1
ATOM 4007 C CA . ARG A 1 495 ? -26.422 -17.795 28.499 1.00 92.25 495 ARG A CA 1
ATOM 4008 C C . ARG A 1 495 ? -27.265 -16.737 29.217 1.00 92.25 495 ARG A C 1
ATOM 4010 O O . ARG A 1 495 ? -27.422 -16.820 30.436 1.00 92.25 495 ARG A O 1
ATOM 4017 N N . LEU A 1 496 ? -27.782 -15.732 28.508 1.00 91.06 496 LEU A N 1
ATOM 4018 C CA . LEU A 1 496 ? -28.652 -14.698 29.086 1.00 91.06 496 LEU A CA 1
ATOM 4019 C C . LEU A 1 496 ? -30.032 -15.258 29.456 1.00 91.06 496 LEU A C 1
ATOM 4021 O O . LEU A 1 496 ? -30.536 -14.963 30.542 1.00 91.06 496 LEU A O 1
ATOM 4025 N N . LYS A 1 497 ? -30.584 -16.141 28.623 1.00 91.94 497 LYS A N 1
ATOM 4026 C CA . LYS A 1 497 ? -31.846 -16.846 28.869 1.00 91.94 497 LYS A CA 1
ATOM 4027 C C . LYS A 1 497 ? -31.789 -17.716 30.124 1.00 91.94 497 LYS A C 1
ATOM 4029 O O . LYS A 1 497 ? -32.687 -17.634 30.957 1.00 91.94 497 LYS A O 1
ATOM 4034 N N . ARG A 1 498 ? -30.687 -18.448 30.346 1.00 93.44 498 ARG A N 1
ATOM 4035 C CA . ARG A 1 498 ? -30.436 -19.194 31.601 1.00 93.44 498 ARG A CA 1
ATOM 4036 C C . ARG A 1 498 ? -30.396 -18.298 32.846 1.00 93.44 498 ARG A C 1
ATOM 4038 O O 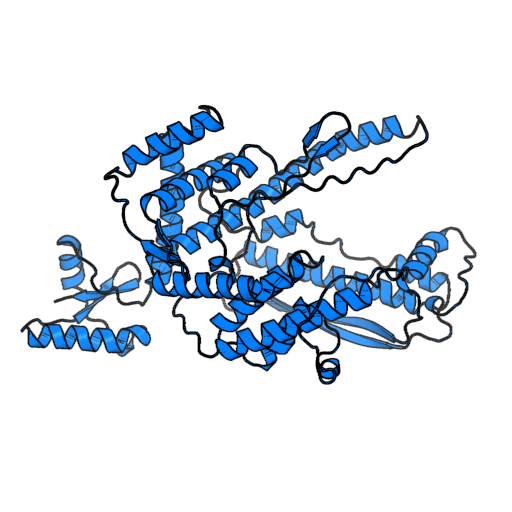. ARG A 1 498 ? -30.634 -18.780 33.945 1.00 93.44 498 ARG A O 1
ATOM 4045 N N . LYS A 1 499 ? -30.122 -16.997 32.688 1.00 93.81 499 LYS A N 1
ATOM 4046 C CA . LYS A 1 499 ? -30.167 -15.985 33.762 1.00 93.81 499 LYS A CA 1
ATOM 4047 C C . LYS A 1 499 ? -31.530 -15.283 33.876 1.00 93.81 499 LYS A C 1
ATOM 4049 O O . LYS A 1 499 ? -31.612 -14.241 34.523 1.00 93.81 499 LYS A O 1
ATOM 4054 N N . GLY A 1 500 ? -32.573 -15.801 33.222 1.00 91.50 500 GLY A N 1
ATOM 4055 C CA . GLY A 1 500 ? -33.920 -15.225 33.232 1.00 91.50 500 GLY A CA 1
ATOM 4056 C C . GLY A 1 500 ? -34.063 -13.934 32.421 1.00 91.50 500 GLY A C 1
ATOM 4057 O O . GLY A 1 500 ? -34.993 -13.170 32.658 1.00 91.50 500 GLY A O 1
ATOM 4058 N N . ARG A 1 501 ? -33.137 -13.648 31.495 1.00 90.06 501 ARG A N 1
ATOM 4059 C CA . ARG A 1 501 ? -33.157 -12.437 30.659 1.00 90.06 501 ARG A CA 1
ATOM 4060 C C . ARG A 1 501 ? -33.582 -12.777 29.236 1.00 90.06 501 ARG A C 1
ATOM 4062 O O . ARG A 1 501 ? -33.063 -13.725 28.651 1.00 90.06 501 ARG A O 1
ATOM 4069 N N . GLN A 1 502 ? -34.477 -11.980 28.659 1.00 87.56 502 GLN A N 1
ATOM 4070 C CA . GLN A 1 502 ? -34.893 -12.143 27.268 1.00 87.56 502 GLN A CA 1
ATOM 4071 C C . GLN A 1 502 ? -33.950 -11.358 26.354 1.00 87.56 502 GLN A C 1
ATOM 4073 O O . GLN A 1 502 ? -34.083 -10.149 26.199 1.00 87.56 502 GLN A O 1
ATOM 4078 N N . ALA A 1 503 ? -32.978 -12.056 25.768 1.00 89.69 503 ALA A N 1
ATOM 4079 C CA . ALA A 1 503 ? -31.986 -11.445 24.894 1.00 89.69 503 ALA A CA 1
ATOM 4080 C C . ALA A 1 503 ? -32.385 -11.529 23.415 1.00 89.69 503 ALA A C 1
ATOM 4082 O O . ALA A 1 503 ? -32.936 -12.530 22.963 1.00 89.69 503 ALA A O 1
ATOM 4083 N N . SER A 1 504 ? -32.073 -10.484 22.653 1.00 91.00 504 SER A N 1
ATOM 4084 C CA . SER A 1 504 ? -32.261 -10.432 21.200 1.00 91.00 504 SER A CA 1
ATOM 4085 C C . SER A 1 504 ? -31.195 -9.563 20.536 1.00 91.00 504 SER A C 1
ATOM 4087 O O . SER A 1 504 ? -30.610 -8.682 21.175 1.00 91.00 504 SER A O 1
ATOM 4089 N N . VAL A 1 505 ? -30.939 -9.803 19.250 1.00 92.31 505 VAL A N 1
ATOM 4090 C CA . VAL A 1 505 ? -30.009 -8.996 18.450 1.00 92.31 505 VAL A CA 1
ATOM 4091 C C . VAL A 1 505 ? -30.760 -7.850 17.797 1.00 92.31 505 VAL A C 1
ATOM 4093 O O . VAL A 1 505 ? -31.805 -8.070 17.194 1.00 92.31 505 VAL A O 1
ATOM 4096 N N . LYS A 1 506 ? -30.225 -6.633 17.885 1.00 91.81 506 LYS A N 1
ATOM 4097 C CA . LYS A 1 506 ? -30.822 -5.436 17.286 1.00 91.81 506 LYS A CA 1
ATOM 4098 C C . LYS A 1 506 ? -29.827 -4.698 16.402 1.00 91.81 506 LYS A C 1
ATOM 4100 O O . LYS A 1 506 ? -28.636 -4.640 16.714 1.00 91.81 506 LYS A O 1
ATOM 4105 N N . ALA A 1 507 ? -30.331 -4.128 15.310 1.00 89.44 507 ALA A N 1
ATOM 4106 C CA . ALA A 1 507 ? -29.545 -3.315 14.393 1.00 89.44 507 ALA A CA 1
ATOM 4107 C C . ALA A 1 507 ? -29.259 -1.929 14.979 1.00 89.44 507 ALA A C 1
ATOM 4109 O O . ALA A 1 507 ? -30.124 -1.286 15.575 1.00 89.44 507 ALA A O 1
ATOM 4110 N N . GLN A 1 508 ? -28.029 -1.463 14.799 1.00 86.12 508 GLN A N 1
ATOM 4111 C CA . GLN A 1 508 ? -27.618 -0.099 15.097 1.00 86.12 508 GLN A CA 1
ATOM 4112 C C . GLN A 1 508 ? -27.669 0.775 13.837 1.00 86.12 508 GLN A C 1
ATOM 4114 O O . GLN A 1 508 ? -27.633 0.286 12.711 1.00 86.12 508 GLN A O 1
ATOM 4119 N N . ILE A 1 509 ? -27.681 2.099 14.029 1.00 82.75 509 ILE A N 1
ATOM 4120 C CA . ILE A 1 509 ? -27.713 3.093 12.935 1.00 82.75 509 ILE A CA 1
ATOM 4121 C C . ILE A 1 509 ? -26.498 2.970 12.000 1.00 82.75 509 ILE A C 1
ATOM 4123 O O . ILE A 1 509 ? -26.599 3.252 10.814 1.00 82.75 509 ILE A O 1
ATOM 4127 N N . ASN A 1 510 ? -25.347 2.536 12.518 1.00 78.31 510 ASN A N 1
ATOM 4128 C CA . ASN A 1 510 ? -24.130 2.323 11.730 1.00 78.31 510 ASN A CA 1
ATOM 4129 C C . ASN A 1 510 ? -24.130 0.993 10.942 1.00 78.31 510 ASN A C 1
ATOM 4131 O O . ASN A 1 510 ? -23.098 0.633 10.389 1.00 78.31 510 ASN A O 1
ATOM 4135 N N . GLY A 1 511 ? -25.237 0.240 10.938 1.00 82.50 511 GLY A N 1
ATOM 4136 C CA . GLY A 1 511 ? -25.356 -1.052 10.254 1.00 82.50 511 GLY A CA 1
ATOM 4137 C C . GLY A 1 511 ? -24.693 -2.234 10.973 1.00 82.50 511 GLY A C 1
ATOM 4138 O O . GLY A 1 511 ? -24.712 -3.344 10.448 1.00 82.50 511 GLY A O 1
ATOM 4139 N N . SER A 1 512 ? -24.120 -2.021 12.163 1.00 88.38 512 SER A N 1
ATOM 4140 C CA . SER A 1 512 ? -23.669 -3.098 13.057 1.00 88.38 512 SER A CA 1
ATOM 4141 C C . SER A 1 512 ? -24.826 -3.682 13.871 1.00 88.38 512 SER A C 1
ATOM 4143 O O . SER A 1 512 ? -25.917 -3.109 13.941 1.00 88.38 512 SER A O 1
ATOM 4145 N N . TYR A 1 513 ? -24.581 -4.810 14.529 1.00 91.06 513 TYR A N 1
ATOM 4146 C CA . TYR A 1 513 ? -25.558 -5.486 15.376 1.00 91.06 513 TYR A CA 1
ATOM 4147 C C . TYR A 1 513 ? -25.114 -5.523 16.840 1.00 91.06 513 TYR A C 1
ATOM 4149 O O . TYR A 1 513 ? -23.923 -5.516 17.145 1.00 91.06 513 TYR A O 1
ATOM 4157 N N . ILE A 1 514 ? -26.064 -5.583 17.773 1.00 91.88 514 ILE A N 1
ATOM 4158 C CA . ILE A 1 514 ? -25.768 -5.715 19.205 1.00 91.88 514 ILE A CA 1
ATOM 4159 C C . ILE A 1 514 ? -26.792 -6.581 19.932 1.00 91.88 514 ILE A C 1
ATOM 4161 O O . ILE A 1 514 ? -27.982 -6.535 19.632 1.00 91.88 514 ILE A O 1
ATOM 4165 N N . ILE A 1 515 ? -26.327 -7.345 20.921 1.00 89.88 515 ILE A N 1
ATOM 4166 C CA . ILE A 1 515 ? -27.186 -8.133 21.809 1.00 89.88 515 ILE A CA 1
ATOM 4167 C C . ILE A 1 515 ? -27.756 -7.211 22.896 1.00 89.88 515 ILE A C 1
ATOM 4169 O O . ILE A 1 515 ? -27.016 -6.542 23.617 1.00 89.88 515 ILE A O 1
ATOM 4173 N N . THR A 1 516 ? -29.080 -7.187 23.022 1.00 88.31 516 THR A N 1
ATOM 4174 C CA . THR A 1 516 ? -29.832 -6.415 24.024 1.00 88.31 516 THR A CA 1
ATOM 4175 C C . THR A 1 516 ? -30.696 -7.346 24.866 1.00 88.31 516 THR A C 1
ATOM 4177 O O . THR A 1 516 ? -31.121 -8.382 24.356 1.00 88.31 516 THR A O 1
ATOM 4180 N N . TRP A 1 517 ? -30.936 -7.006 26.137 1.00 85.69 517 TRP A N 1
ATOM 4181 C CA . TRP A 1 517 ? -31.759 -7.779 27.074 1.00 85.69 517 TRP A CA 1
ATOM 4182 C C . TRP A 1 517 ? -32.334 -6.904 28.192 1.00 85.69 517 TRP A C 1
ATOM 4184 O O . TRP A 1 517 ? -31.813 -5.775 28.389 1.00 85.69 517 TRP A O 1
#

Secondary structure (DSSP, 8-state):
--PPPPPPP---------TTSHHHHHHHHHHHHHHHHHHHHHHHHHHHHHHHHHHHHHHHHHHH-HHHHHHHHHHHHHHHHHHGGGTTSS-HHHHHHHHHHHHHHHHTT--HHHHHHHHHHHTT-S-GGGSSS----S-------S-PPP-HHHHHHHHHHHHHHHHHHHHHHTTT-------SS-GGGGG----HHHHHHHHHTTTTSPEEETTEEE----SS--PPPPPSS--EEEEEEEEEEEPPTTSGGG-SS---SSSTTHHHHHHHHHHH-SS--SEEEEEEEEEEEE--SSPPPHHHHHHHHHHHHHHHHHHHHHHHHHHHHT-SSHHHHHHHHT---PPPPPHHHHHHHTPPP-TT--SHHHHHHHHHHHHHHHHHHEEEEE-SS-EEEEE---TT---HHHHHHHHHHHHHHHH-STT--HHHHHHHHHHHHHHHHHHHHHHHTT-B-TT----HHHHHHHHTSPPPPGGGS-HHHHHHHHHHHHHHHHTT---EEEE-TTS-EEEE-